Protein AF-Q099U9-F1 (afdb_monomer_lite)

Structure (mmCIF, N/CA/C/O backbone):
data_AF-Q099U9-F1
#
_entry.id   AF-Q099U9-F1
#
loop_
_atom_site.group_PDB
_atom_site.id
_atom_site.type_symbol
_atom_site.label_atom_id
_atom_site.label_alt_id
_atom_site.label_comp_id
_atom_site.label_asym_id
_atom_site.label_entity_id
_atom_site.label_seq_id
_atom_site.pdbx_PDB_ins_code
_atom_site.Cartn_x
_atom_site.Cartn_y
_atom_site.Cartn_z
_atom_site.occupancy
_atom_site.B_iso_or_equiv
_atom_site.auth_seq_id
_atom_site.auth_comp_id
_atom_site.auth_asym_id
_atom_site.auth_atom_id
_atom_site.pdbx_PDB_model_num
ATOM 1 N N . MET A 1 1 ? -15.854 22.518 52.317 1.00 88.38 1 MET A N 1
ATOM 2 C CA . MET A 1 1 ? -17.033 22.345 51.442 1.00 88.38 1 MET A CA 1
ATOM 3 C C . MET A 1 1 ? -16.946 20.971 50.808 1.00 88.38 1 MET A C 1
ATOM 5 O O . MET A 1 1 ? -15.858 20.607 50.380 1.00 88.38 1 MET A O 1
ATOM 9 N N . PHE A 1 2 ? -18.051 20.239 50.762 1.00 91.69 2 PHE A N 1
ATOM 10 C CA . PHE A 1 2 ? -18.197 18.975 50.043 1.00 91.69 2 PHE A CA 1
ATOM 11 C C . PHE A 1 2 ? -19.370 19.087 49.072 1.00 91.69 2 PHE A C 1
ATOM 13 O O . PHE A 1 2 ? -20.376 19.710 49.412 1.00 91.69 2 PHE A O 1
ATOM 20 N N . THR A 1 3 ? -19.258 18.464 47.904 1.00 91.94 3 THR A N 1
ATOM 21 C CA . THR A 1 3 ? -20.364 18.313 46.954 1.00 91.94 3 THR A CA 1
ATOM 22 C C . THR A 1 3 ? -20.721 16.836 46.891 1.00 91.94 3 THR A C 1
ATOM 24 O O . THR A 1 3 ? -19.864 16.015 46.582 1.00 91.94 3 THR A O 1
ATOM 27 N N . ILE A 1 4 ? -21.969 16.501 47.203 1.00 91.06 4 ILE A N 1
ATOM 28 C CA . ILE A 1 4 ? -22.525 15.154 47.067 1.00 91.06 4 ILE A CA 1
ATOM 29 C C . ILE A 1 4 ? -23.260 15.124 45.729 1.00 91.06 4 ILE A C 1
ATOM 31 O O . ILE A 1 4 ? -24.219 15.872 45.546 1.00 91.06 4 ILE A O 1
ATOM 35 N N . GLN A 1 5 ? -22.803 14.296 44.793 1.00 88.25 5 GLN A N 1
ATOM 36 C CA . GLN A 1 5 ? -23.413 14.138 43.474 1.00 88.25 5 GLN A CA 1
ATOM 37 C C . GLN A 1 5 ? -24.155 12.803 43.397 1.00 88.25 5 GLN A C 1
ATOM 39 O O . GLN A 1 5 ? -23.624 11.770 43.796 1.00 88.25 5 GLN A O 1
ATOM 44 N N . ASN A 1 6 ? -25.378 12.831 42.877 1.00 83.38 6 ASN A N 1
ATOM 45 C CA . ASN A 1 6 ? -26.201 11.656 42.638 1.00 83.38 6 ASN A CA 1
ATOM 46 C C . ASN A 1 6 ? -26.196 11.341 41.138 1.00 83.38 6 ASN A C 1
ATOM 48 O O . ASN A 1 6 ? -26.796 12.059 40.343 1.00 83.38 6 ASN A O 1
ATOM 52 N N . THR A 1 7 ? -25.519 10.261 40.759 1.00 79.44 7 THR A N 1
ATOM 53 C CA . THR A 1 7 ? -25.418 9.767 39.375 1.00 79.44 7 THR A CA 1
ATOM 54 C C . THR A 1 7 ? -26.547 8.803 38.992 1.00 79.44 7 THR A C 1
ATOM 56 O O . THR A 1 7 ? -26.555 8.286 37.876 1.00 79.44 7 THR A O 1
ATOM 59 N N . THR A 1 8 ? -27.512 8.555 39.885 1.00 71.81 8 THR A N 1
ATOM 60 C CA . THR A 1 8 ? -28.637 7.640 39.644 1.00 71.81 8 THR A CA 1
ATOM 61 C C . THR A 1 8 ? -29.841 8.352 39.013 1.00 71.81 8 THR A C 1
ATOM 63 O O . THR A 1 8 ? -29.925 9.584 38.959 1.00 71.81 8 THR A O 1
ATOM 66 N N . SER A 1 9 ? -30.792 7.571 38.500 1.00 75.75 9 SER A N 1
ATOM 67 C CA . SER A 1 9 ? -32.051 8.047 37.906 1.00 75.75 9 SER A CA 1
ATOM 68 C C . SER A 1 9 ? -33.142 8.402 38.929 1.00 75.75 9 SER A C 1
ATOM 70 O O . SER A 1 9 ? -34.184 8.926 38.536 1.00 75.75 9 SER A O 1
ATOM 72 N N . SER A 1 10 ? -32.902 8.171 40.223 1.00 77.94 10 SER A N 1
ATOM 73 C CA . SER A 1 10 ? -33.847 8.424 41.319 1.00 77.94 10 SER A CA 1
ATOM 74 C C . SER A 1 10 ? -33.266 9.422 42.320 1.00 77.94 10 SER A C 1
ATOM 76 O O . SER A 1 10 ? -32.053 9.534 42.468 1.00 77.94 10 SER A O 1
ATOM 78 N N . ALA A 1 11 ? -34.115 10.178 43.018 1.00 85.62 11 ALA A N 1
ATOM 79 C CA . ALA A 1 11 ? -33.644 11.063 44.082 1.00 85.62 11 ALA A CA 1
ATOM 80 C C . ALA A 1 11 ? -33.249 10.251 45.328 1.00 85.62 11 ALA A C 1
ATOM 82 O O . ALA A 1 11 ? -33.973 9.339 45.725 1.00 85.62 11 ALA A O 1
ATOM 83 N N . ILE A 1 12 ? -32.132 10.609 45.964 1.00 84.81 12 ILE A N 1
ATOM 84 C CA . ILE A 1 12 ? -31.721 10.031 47.249 1.00 84.81 12 ILE A CA 1
ATOM 85 C C . ILE A 1 12 ? -32.382 10.850 48.355 1.00 84.81 12 ILE A C 1
ATOM 87 O O . ILE A 1 12 ? -32.139 12.054 48.453 1.00 84.81 12 ILE A O 1
ATOM 91 N N . THR A 1 13 ? -33.216 10.207 49.170 1.00 84.94 13 THR A N 1
ATOM 92 C CA . THR A 1 13 ? -33.858 10.804 50.347 1.00 84.94 13 THR A CA 1
ATOM 93 C C . THR A 1 13 ? -33.127 10.357 51.609 1.00 84.94 13 THR A C 1
ATOM 95 O O . THR A 1 13 ? -33.128 9.170 51.924 1.00 84.94 13 THR A O 1
ATOM 98 N N . ASP A 1 14 ? -32.548 11.326 52.314 1.00 83.38 14 ASP A N 1
ATOM 99 C CA . ASP A 1 14 ? -31.608 11.194 53.429 1.00 83.38 14 ASP A CA 1
ATOM 100 C C . ASP A 1 14 ? -30.213 10.658 53.051 1.00 83.38 14 ASP A C 1
ATOM 102 O O . ASP A 1 14 ? -30.019 9.714 52.281 1.00 83.38 14 ASP A O 1
ATOM 106 N N . TRP A 1 15 ? -29.196 11.303 53.625 1.00 91.56 15 TRP A N 1
ATOM 107 C CA . TRP A 1 15 ? -27.790 10.955 53.454 1.00 91.56 15 TRP A CA 1
ATOM 108 C C . TRP A 1 15 ? -27.012 11.175 54.756 1.00 91.56 15 TRP A C 1
ATOM 110 O O . TRP A 1 15 ? -27.391 11.981 55.602 1.00 91.56 15 TRP A O 1
ATOM 120 N N . SER A 1 16 ? -25.899 10.470 54.918 1.00 94.19 16 SER A N 1
ATOM 121 C CA . SER A 1 16 ? -24.960 10.624 56.027 1.00 94.19 16 SER A CA 1
ATOM 122 C C . SER A 1 16 ? -23.546 10.580 55.470 1.00 94.19 16 SER A C 1
ATOM 124 O O . SER A 1 16 ? -23.106 9.541 54.978 1.00 94.19 16 SER A O 1
ATOM 126 N N . LEU A 1 17 ? -22.856 11.722 55.494 1.00 94.56 17 LEU A N 1
ATOM 127 C CA . LEU A 1 17 ? -21.495 11.871 54.978 1.00 94.56 17 LEU A CA 1
ATOM 128 C C . LEU A 1 17 ? -20.510 11.752 56.145 1.00 94.56 17 LEU A C 1
ATOM 130 O O . LEU A 1 17 ? -20.384 12.674 56.952 1.00 94.56 17 LEU A O 1
ATOM 134 N N . LYS A 1 18 ? -19.796 10.629 56.229 1.00 95.12 18 LYS A N 1
ATOM 135 C CA . LYS A 1 18 ? -18.750 10.385 57.227 1.00 95.12 18 LYS A CA 1
ATOM 136 C C . LYS A 1 18 ? -17.378 10.581 56.586 1.00 95.12 18 LYS A C 1
ATOM 138 O O . LYS A 1 18 ? -17.035 9.892 55.635 1.00 95.12 18 LYS A O 1
ATOM 143 N N . VAL A 1 19 ? -16.565 11.492 57.112 1.00 94.19 19 VAL A N 1
ATOM 144 C CA . VAL A 1 19 ? -15.216 11.786 56.596 1.00 94.19 19 VAL A CA 1
ATOM 145 C C . VAL A 1 19 ? -14.178 11.764 57.706 1.00 94.19 19 VAL A C 1
ATOM 147 O O . VAL A 1 19 ? -14.461 12.128 58.845 1.00 94.19 19 VAL A O 1
ATOM 150 N N . LYS A 1 20 ? -12.941 11.397 57.384 1.00 93.50 20 LYS A N 1
ATOM 151 C CA . LYS A 1 20 ? -11.791 11.581 58.271 1.00 93.50 20 LYS A CA 1
ATOM 152 C C . LYS A 1 20 ? -10.730 12.382 57.537 1.00 93.50 20 LYS A C 1
ATOM 154 O O . LYS A 1 20 ? -10.350 12.039 56.422 1.00 93.50 20 LYS A O 1
ATOM 159 N N . PHE A 1 21 ? -10.280 13.474 58.142 1.00 92.00 21 PHE A N 1
ATOM 160 C CA . PHE A 1 21 ? -9.287 14.360 57.543 1.00 92.00 21 PHE A CA 1
ATOM 161 C C . PHE A 1 21 ? -7.867 13.820 57.735 1.00 92.00 21 PHE A C 1
ATOM 163 O O . PHE A 1 21 ? -7.566 13.159 58.728 1.00 92.00 21 PHE A O 1
ATOM 170 N N . ASN A 1 22 ? -6.979 14.148 56.800 1.00 88.69 22 ASN A N 1
ATOM 171 C CA . ASN A 1 22 ? -5.540 14.102 57.031 1.00 88.69 22 ASN A CA 1
ATOM 172 C C . ASN A 1 22 ? -5.125 15.423 57.690 1.00 88.69 22 ASN A C 1
ATOM 174 O O . ASN A 1 22 ? -5.395 16.494 57.144 1.00 88.69 22 ASN A O 1
ATOM 178 N N . GLY A 1 23 ? -4.461 15.350 58.844 1.00 81.81 23 GLY A N 1
ATOM 179 C CA . GLY A 1 23 ? -4.067 16.525 59.628 1.00 81.81 23 GLY A CA 1
ATOM 180 C C . GLY A 1 23 ? -5.041 16.874 60.761 1.00 81.81 23 GLY A C 1
ATOM 181 O O . GLY A 1 23 ? -5.962 16.127 61.081 1.00 81.81 23 GLY A O 1
ATOM 182 N N . SER A 1 24 ? -4.805 18.015 61.406 1.00 84.88 24 SER A N 1
ATOM 183 C CA . SER A 1 24 ? -5.445 18.443 62.660 1.00 84.88 24 SER A CA 1
ATOM 184 C C . SER A 1 24 ? -6.751 19.230 62.460 1.00 84.88 24 SER A C 1
ATOM 186 O O . SER A 1 24 ? -6.995 20.230 63.136 1.00 84.88 24 SER A O 1
ATOM 188 N N . VAL A 1 25 ? -7.593 18.807 61.513 1.00 90.38 25 VAL A N 1
ATOM 189 C CA . VAL A 1 25 ? -8.828 19.527 61.158 1.00 90.38 25 VAL A CA 1
ATOM 190 C C . VAL A 1 25 ? -9.909 19.357 62.230 1.00 90.38 25 VAL A C 1
ATOM 192 O O . VAL A 1 25 ? -10.373 18.249 62.504 1.00 90.38 25 VAL A O 1
ATOM 195 N N . THR A 1 26 ? -10.363 20.483 62.778 1.00 90.94 26 THR A N 1
ATOM 196 C CA . THR A 1 26 ? -11.541 20.579 63.651 1.00 90.94 26 THR A CA 1
ATOM 197 C C . THR A 1 26 ? -12.666 21.293 62.911 1.00 90.94 26 THR A C 1
ATOM 199 O O . THR A 1 26 ? -12.453 22.414 62.448 1.00 90.94 26 THR A O 1
ATOM 202 N N . VAL A 1 27 ? -13.855 20.692 62.824 1.00 91.94 27 VAL A N 1
ATOM 203 C CA . VAL A 1 27 ? -15.060 21.359 62.299 1.00 91.94 27 VAL A CA 1
ATOM 204 C C . VAL A 1 27 ? -15.665 22.248 63.391 1.00 91.94 27 VAL A C 1
ATOM 206 O O . VAL A 1 27 ? -15.628 21.901 64.572 1.00 91.94 27 VAL A O 1
ATOM 209 N N . ARG A 1 28 ? -16.184 23.418 63.012 1.00 89.56 28 ARG A N 1
ATOM 210 C CA . ARG A 1 28 ? -16.770 24.415 63.919 1.00 89.56 28 ARG A CA 1
ATOM 211 C C . ARG A 1 28 ? -18.158 24.839 63.447 1.00 89.56 28 ARG A C 1
ATOM 213 O O . ARG A 1 28 ? -18.427 24.885 62.250 1.00 89.56 28 ARG A O 1
ATOM 220 N N . GLY A 1 29 ? -19.007 25.192 64.414 1.00 88.12 29 GLY A N 1
ATOM 221 C CA . GLY A 1 29 ? -20.384 25.616 64.168 1.00 88.12 29 GLY A CA 1
ATOM 222 C C . GLY A 1 29 ? -21.267 24.506 63.590 1.00 88.12 29 GLY A C 1
ATOM 223 O O . GLY A 1 29 ? -20.888 23.334 63.553 1.00 88.12 29 GLY A O 1
ATOM 224 N N . SER A 1 30 ? -22.457 24.893 63.136 1.00 91.19 30 SER A N 1
ATOM 225 C CA . SER A 1 30 ? -23.332 24.014 62.358 1.00 91.19 30 SER A CA 1
ATOM 226 C C . SER A 1 30 ? -22.986 24.119 60.868 1.00 91.19 30 SER A C 1
ATOM 228 O O . SER A 1 30 ? -22.769 25.232 60.382 1.00 91.19 30 SER A O 1
ATOM 230 N N . PRO A 1 31 ? -22.972 23.006 60.113 1.00 94.62 31 PRO A N 1
ATOM 231 C CA . PRO A 1 31 ? -22.911 23.057 58.656 1.00 94.62 31 PRO A CA 1
ATOM 232 C C . PRO A 1 31 ? -24.109 23.805 58.052 1.00 94.62 31 PRO A C 1
ATOM 234 O O . PRO A 1 31 ? -25.185 23.855 58.646 1.00 94.62 31 PRO A O 1
ATOM 237 N N . TRP A 1 32 ? -23.933 24.326 56.840 1.00 93.81 32 TRP A N 1
ATOM 238 C CA . TRP A 1 32 ? -24.974 24.975 56.041 1.00 93.81 32 TRP A CA 1
ATOM 239 C C . TRP A 1 32 ? -24.952 24.495 54.582 1.00 93.81 32 TRP A C 1
ATOM 241 O O . TRP A 1 32 ? -24.181 23.608 54.199 1.00 93.81 32 TRP A O 1
ATOM 251 N N . GLY A 1 33 ? -25.836 25.064 53.759 1.00 93.00 33 GLY A N 1
ATOM 252 C CA . GLY A 1 33 ? -26.173 24.517 52.447 1.00 93.00 33 GLY A CA 1
ATOM 253 C C . GLY A 1 33 ? -27.162 23.372 52.633 1.00 93.00 33 GLY A C 1
ATOM 254 O O . GLY A 1 33 ? -28.255 23.591 53.146 1.00 93.00 33 GLY A O 1
ATOM 255 N N . ALA A 1 34 ? -26.772 22.157 52.262 1.00 94.12 34 ALA A N 1
ATOM 256 C CA . ALA A 1 34 ? -27.557 20.948 52.500 1.00 94.12 34 ALA A CA 1
ATOM 257 C C . ALA A 1 34 ? -27.320 20.318 53.883 1.00 94.12 34 ALA A C 1
ATOM 259 O O . ALA A 1 34 ? -28.180 19.593 54.379 1.00 94.12 34 ALA A O 1
ATOM 260 N N . GLY A 1 35 ? -26.183 20.606 54.526 1.00 93.50 35 GLY A N 1
ATOM 261 C CA . GLY A 1 35 ? -25.907 20.149 55.889 1.00 93.50 35 GLY A CA 1
ATOM 262 C C . GLY A 1 35 ? -26.794 20.838 56.930 1.00 93.50 35 GLY A C 1
ATOM 263 O O . GLY A 1 35 ? -27.254 21.961 56.715 1.00 93.50 35 GLY A O 1
ATOM 264 N N . GLY A 1 36 ? -27.032 20.150 58.047 1.00 93.50 36 GLY A N 1
ATOM 265 C CA . GLY A 1 36 ? -27.798 20.657 59.191 1.00 93.50 36 GLY A CA 1
ATOM 266 C C . GLY A 1 36 ? -27.185 20.336 60.555 1.00 93.50 36 GLY A C 1
ATOM 267 O O . GLY A 1 36 ? -27.359 21.107 61.495 1.00 93.50 36 GLY A O 1
ATOM 268 N N . SER A 1 37 ? -26.424 19.245 60.678 1.00 94.56 37 SER A N 1
ATOM 269 C CA . SER A 1 37 ? -25.648 18.953 61.890 1.00 94.56 37 SER A CA 1
ATOM 270 C C . SER A 1 37 ? -24.344 18.225 61.572 1.00 94.56 37 SER A C 1
ATOM 272 O O . SER A 1 37 ? -24.176 17.662 60.486 1.00 94.56 37 SER A O 1
ATOM 274 N N . VAL A 1 38 ? -23.404 18.268 62.518 1.00 96.31 38 VAL A N 1
ATOM 275 C CA . VAL A 1 38 ? -22.148 17.520 62.456 1.00 96.31 38 VAL A CA 1
ATOM 276 C C . VAL A 1 38 ? -21.781 16.991 63.842 1.00 96.31 38 VAL A C 1
ATOM 278 O O . VAL A 1 38 ? -21.985 17.675 64.845 1.00 96.31 38 VAL A O 1
ATOM 281 N N . SER A 1 39 ? -21.229 15.782 63.905 1.00 95.62 39 SER A N 1
ATOM 282 C CA . SER A 1 39 ? -20.693 15.175 65.128 1.00 95.62 39 SER A CA 1
ATOM 283 C C . SER A 1 39 ? -19.309 14.574 64.878 1.00 95.62 39 SER A C 1
ATOM 285 O O . SER A 1 39 ? -18.985 14.207 63.747 1.00 95.62 39 SER A O 1
ATOM 287 N N . GLN A 1 40 ? -18.481 14.480 65.924 1.00 95.00 40 GLN A N 1
ATOM 288 C CA . GLN A 1 40 ? -17.179 13.814 65.856 1.00 95.00 40 GLN A CA 1
ATOM 289 C C . GLN A 1 40 ? -17.235 12.454 66.559 1.00 95.00 40 GLN A C 1
ATOM 291 O O . GLN A 1 40 ? -17.698 12.355 67.696 1.00 95.00 40 GLN A O 1
ATOM 296 N N . GLY A 1 41 ? -16.760 11.408 65.887 1.00 90.81 41 GLY A N 1
ATOM 297 C CA . GLY A 1 41 ? -16.578 10.078 66.461 1.00 90.81 41 GLY A CA 1
ATOM 298 C C . GLY A 1 41 ? -15.303 9.975 67.300 1.00 90.81 41 GLY A C 1
ATOM 299 O O . GLY A 1 41 ? -14.346 10.729 67.116 1.00 90.81 41 GLY A O 1
ATOM 300 N N . THR A 1 42 ? -15.250 8.982 68.189 1.00 90.38 42 THR A N 1
ATOM 301 C CA . THR A 1 42 ? -14.048 8.650 68.983 1.00 90.38 42 THR A CA 1
ATOM 302 C C . THR A 1 42 ? -12.865 8.188 68.122 1.00 90.38 42 THR A C 1
ATOM 304 O O . THR A 1 42 ? -11.718 8.281 68.547 1.00 90.38 42 THR A O 1
ATOM 307 N N . ASP A 1 43 ? -13.132 7.746 66.890 1.00 89.19 43 ASP A N 1
ATOM 308 C CA . ASP A 1 43 ? -12.148 7.437 65.847 1.00 89.19 43 ASP A CA 1
ATOM 309 C C . ASP A 1 43 ? -11.562 8.695 65.160 1.00 89.19 43 ASP A C 1
ATOM 311 O O . ASP A 1 43 ? -10.715 8.570 64.269 1.00 89.19 43 ASP A O 1
ATOM 315 N N . GLY A 1 44 ? -12.001 9.898 65.547 1.00 89.94 44 GLY A N 1
ATOM 316 C CA . GLY A 1 44 ? -11.599 11.188 64.978 1.00 89.94 44 GLY A CA 1
ATOM 317 C C . GLY A 1 44 ? -12.292 11.558 63.662 1.00 89.94 44 GLY A C 1
ATOM 318 O O . GLY A 1 44 ? -11.965 12.594 63.082 1.00 89.94 44 GLY A O 1
ATOM 319 N N . SER A 1 45 ? -13.225 10.737 63.174 1.00 93.62 45 SER A N 1
ATOM 320 C CA . SER A 1 45 ? -14.037 11.051 61.992 1.00 93.62 45 SER A CA 1
ATOM 321 C C . SER A 1 45 ? -15.143 12.064 62.304 1.00 93.62 45 SER A C 1
ATOM 323 O O . SER A 1 45 ? -15.589 12.187 63.441 1.00 93.62 45 SER A O 1
ATOM 325 N N . TRP A 1 46 ? -15.612 12.768 61.280 1.00 95.81 46 TRP A N 1
ATOM 326 C CA . TRP A 1 46 ? -16.716 13.718 61.330 1.00 95.81 46 TRP A CA 1
ATOM 327 C C . TRP A 1 46 ? -17.893 13.180 60.518 1.00 95.81 46 TRP A C 1
ATOM 329 O O . TRP A 1 46 ? -17.720 12.821 59.354 1.00 95.81 46 TRP A O 1
ATOM 339 N N . THR A 1 47 ? -19.080 13.130 61.118 1.00 96.50 47 THR A N 1
ATOM 340 C CA . THR A 1 47 ? -20.323 12.709 60.457 1.00 96.50 47 THR A CA 1
ATOM 341 C C . THR A 1 47 ? -21.210 13.925 60.247 1.00 96.50 47 THR A C 1
ATOM 343 O O . THR A 1 47 ? -21.613 14.561 61.216 1.00 96.50 47 THR A O 1
ATOM 346 N N . PHE A 1 48 ? -21.499 14.247 58.990 1.00 96.25 48 PHE A N 1
ATOM 347 C CA . PHE A 1 48 ? -22.393 15.318 58.568 1.00 96.25 48 PHE A CA 1
ATOM 348 C C . PHE A 1 48 ? -23.759 14.729 58.214 1.00 96.25 48 PHE A C 1
ATOM 350 O O . PHE A 1 48 ? -23.837 13.761 57.455 1.00 96.25 48 PHE A O 1
ATOM 357 N N . LEU A 1 49 ? -24.823 15.346 58.725 1.00 95.38 49 LEU A N 1
ATOM 358 C CA . LEU A 1 49 ? -26.211 14.994 58.422 1.00 95.38 49 LEU A CA 1
ATOM 359 C C . LEU A 1 49 ? -26.932 16.185 57.768 1.00 95.38 49 LEU A C 1
ATOM 361 O O . LEU A 1 49 ? -26.569 17.340 58.043 1.00 95.38 49 LEU A O 1
ATOM 365 N N . PRO A 1 50 ? -27.951 15.939 56.927 1.00 96.06 50 PRO A N 1
ATOM 366 C CA . PRO A 1 50 ? -28.700 16.984 56.250 1.00 96.06 50 PRO A CA 1
ATOM 367 C C . PRO A 1 50 ? -29.497 17.874 57.202 1.00 96.06 50 PRO A C 1
ATOM 369 O O . PRO A 1 50 ? -29.750 17.537 58.359 1.00 96.06 50 PRO A O 1
ATOM 372 N N . ASN A 1 51 ? -29.932 19.023 56.688 1.00 92.62 51 ASN A N 1
ATOM 373 C CA . ASN A 1 51 ? -30.984 19.809 57.323 1.00 92.62 51 ASN A CA 1
ATOM 374 C C . ASN A 1 51 ? -32.389 19.323 56.932 1.00 92.62 51 ASN A C 1
ATOM 376 O O . ASN A 1 51 ? -32.601 18.709 55.889 1.00 92.62 51 ASN A O 1
ATOM 380 N N . SER A 1 52 ? -33.365 19.678 57.766 1.00 88.19 52 SER A N 1
ATOM 381 C CA . SER A 1 52 ? -34.789 19.375 57.588 1.00 88.19 52 SER A CA 1
ATOM 382 C C . SER A 1 52 ? -35.518 20.289 56.588 1.00 88.19 52 SER A C 1
ATOM 384 O O . SER A 1 52 ? -36.740 20.233 56.501 1.00 88.19 52 SER A O 1
ATOM 386 N N . TRP A 1 53 ? -34.807 21.164 55.870 1.00 86.75 53 TRP A N 1
ATOM 387 C CA . TRP A 1 53 ? -35.379 22.199 54.993 1.00 86.75 53 TRP A CA 1
ATOM 388 C C . TRP A 1 53 ? -35.122 21.886 53.508 1.00 86.75 53 TRP A C 1
ATOM 390 O O . TRP A 1 53 ? -34.898 22.782 52.698 1.00 86.75 53 TRP A O 1
ATOM 400 N N . GLY A 1 54 ? -35.131 20.595 53.157 1.00 83.69 54 GLY A N 1
ATOM 401 C CA . GLY A 1 54 ? -34.910 20.086 51.799 1.00 83.69 54 GLY A CA 1
ATOM 402 C C . GLY A 1 54 ? -33.461 19.707 51.474 1.00 83.69 54 GLY A C 1
ATOM 403 O O . GLY A 1 54 ? -33.225 19.076 50.448 1.00 83.69 54 GLY A O 1
ATOM 404 N N . GLY A 1 55 ? -32.492 20.005 52.350 1.00 87.69 55 GLY A N 1
ATOM 405 C CA . GLY A 1 55 ? -31.097 19.571 52.185 1.00 87.69 55 GLY A CA 1
ATOM 406 C C . GLY A 1 55 ? -30.897 18.050 52.229 1.00 87.69 55 GLY A C 1
ATOM 407 O O . GLY A 1 55 ? -29.843 17.551 51.835 1.00 87.69 55 GLY A O 1
ATOM 408 N N . ASN A 1 56 ? -31.904 17.305 52.684 1.00 91.56 56 ASN A N 1
ATOM 409 C CA . ASN A 1 56 ? -31.890 15.851 52.754 1.00 91.56 56 ASN A CA 1
ATOM 410 C C . ASN A 1 56 ? -32.184 15.138 51.426 1.00 91.56 56 ASN A C 1
ATOM 412 O O . ASN A 1 56 ? -31.967 13.932 51.343 1.00 91.56 56 ASN A O 1
ATOM 416 N N . VAL A 1 57 ? -32.633 15.851 50.389 1.00 93.12 57 VAL A N 1
ATOM 417 C CA . VAL A 1 57 ? -32.883 15.268 49.063 1.00 93.12 57 VAL A CA 1
ATOM 418 C C . VAL A 1 57 ? -31.741 15.611 48.110 1.00 93.12 57 VAL A C 1
ATOM 420 O O . VAL A 1 57 ? -31.497 16.784 47.836 1.00 93.12 57 VAL A O 1
ATOM 423 N N . VAL A 1 58 ? -31.081 14.595 47.546 1.00 92.19 58 VAL A N 1
ATOM 424 C CA . VAL A 1 58 ? -30.148 14.765 46.416 1.00 92.19 58 VAL A CA 1
ATOM 425 C C . VAL A 1 58 ? -30.886 14.397 45.123 1.00 92.19 58 VAL A C 1
ATOM 427 O O . VAL A 1 58 ? -31.186 13.214 44.927 1.00 92.19 58 VAL A O 1
ATOM 430 N N . PRO A 1 59 ? -31.217 15.359 44.236 1.00 91.25 59 PRO A N 1
ATOM 431 C CA . PRO A 1 59 ? -32.000 15.081 43.030 1.00 91.25 59 PRO A CA 1
ATOM 432 C C . PRO A 1 59 ? -31.341 14.038 42.120 1.00 91.25 59 PRO A C 1
ATOM 434 O O . PRO A 1 59 ? -30.116 13.940 42.086 1.00 91.25 59 PRO A O 1
ATOM 437 N N . ALA A 1 60 ? -32.144 13.286 41.362 1.00 85.00 60 ALA A N 1
ATOM 438 C CA . ALA A 1 60 ? -31.649 12.403 40.302 1.00 85.00 60 ALA A CA 1
ATOM 439 C C . ALA A 1 60 ? -30.778 13.189 39.306 1.00 85.00 60 ALA A C 1
ATOM 441 O O . ALA A 1 60 ? -31.168 14.284 38.896 1.00 85.00 60 ALA A O 1
ATOM 442 N N . GLN A 1 61 ? -29.610 12.652 38.935 1.00 84.12 61 GLN A N 1
ATOM 443 C CA . GLN A 1 61 ? -28.590 13.342 38.117 1.00 84.12 61 GLN A CA 1
ATOM 444 C C . GLN A 1 61 ? -28.150 14.726 38.656 1.00 84.12 61 GLN A C 1
ATOM 446 O O . GLN A 1 61 ? -27.588 15.539 37.921 1.00 84.12 61 GLN A O 1
ATOM 451 N N . GLY A 1 62 ? -28.422 15.020 39.931 1.00 89.94 62 GLY A N 1
ATOM 452 C CA . GLY A 1 62 ? -28.177 16.311 40.570 1.00 89.94 62 GLY A CA 1
ATOM 453 C C . GLY A 1 62 ? -27.078 16.266 41.628 1.00 89.94 62 GLY A C 1
ATOM 454 O O . GLY A 1 62 ? -26.375 15.270 41.805 1.00 89.94 62 GLY A O 1
ATOM 455 N N . SER A 1 63 ? -26.925 17.363 42.366 1.00 93.19 63 SER A N 1
ATOM 456 C CA . SER A 1 63 ? -25.974 17.450 43.471 1.00 93.19 63 SER A CA 1
ATOM 457 C C . SER A 1 63 ? -26.448 18.390 44.575 1.00 93.19 63 SER A C 1
ATOM 459 O O . SER A 1 63 ? -27.279 19.272 44.354 1.00 93.19 63 SER A O 1
ATOM 461 N N . VAL A 1 64 ? -25.901 18.197 45.775 1.00 93.88 64 VAL A N 1
ATOM 462 C CA . VAL A 1 64 ? -26.075 19.090 46.924 1.00 93.88 64 VAL A CA 1
ATOM 463 C C . VAL A 1 64 ? -24.724 19.444 47.539 1.00 93.88 64 VAL A C 1
ATOM 465 O O . VAL A 1 64 ? -23.775 18.662 47.478 1.00 93.88 64 VAL A O 1
ATOM 468 N N . THR A 1 65 ? -24.637 20.615 48.168 1.00 94.81 65 THR A N 1
ATOM 469 C CA . THR A 1 65 ? -23.381 21.135 48.727 1.00 94.81 65 THR A CA 1
ATOM 470 C C . THR A 1 65 ? -23.471 21.277 50.242 1.00 94.81 65 THR A C 1
ATOM 472 O O . THR A 1 65 ? -24.373 21.935 50.759 1.00 94.81 65 THR A O 1
ATOM 475 N N . VAL A 1 66 ? -22.506 20.699 50.955 1.00 94.62 66 VAL A N 1
ATOM 476 C CA . VAL A 1 66 ? -22.334 20.816 52.407 1.00 94.62 66 VAL A CA 1
ATOM 477 C C . VAL A 1 66 ? -21.169 21.757 52.694 1.00 94.62 66 VAL A C 1
ATOM 479 O O . VAL A 1 66 ? -20.015 21.476 52.352 1.00 94.62 66 VAL A O 1
ATOM 482 N N . THR A 1 67 ? -21.450 22.870 53.359 1.00 94.44 67 THR A N 1
ATOM 483 C CA . THR A 1 67 ? -20.440 23.861 53.750 1.00 94.44 67 THR A CA 1
ATOM 484 C C . THR A 1 67 ? -20.353 23.925 55.271 1.00 94.44 67 THR A C 1
ATOM 486 O O . THR A 1 67 ? -21.334 23.681 55.963 1.00 94.44 67 THR A O 1
ATOM 489 N N . PHE A 1 68 ? -19.159 24.168 55.801 1.00 93.38 68 PHE A N 1
ATOM 490 C CA . PHE A 1 68 ? -18.869 24.170 57.232 1.00 93.38 68 PHE A CA 1
ATOM 491 C C . PHE A 1 68 ? -17.647 25.052 57.498 1.00 93.38 68 PHE A C 1
ATOM 493 O O . PHE A 1 68 ? -16.794 25.200 56.616 1.00 93.38 68 PHE A O 1
ATOM 500 N N . GLU A 1 69 ? -17.541 25.598 58.708 1.00 93.19 69 GLU A N 1
ATOM 501 C CA . GLU A 1 69 ? -16.317 26.245 59.175 1.00 93.19 69 GLU A CA 1
ATOM 502 C C . GLU A 1 69 ? -15.359 25.205 59.758 1.00 93.19 69 GLU A C 1
ATOM 504 O O . GLU A 1 69 ? -15.771 24.179 60.303 1.00 93.19 69 GLU A O 1
ATOM 509 N N . GLY A 1 70 ? -14.059 25.469 59.671 1.00 91.06 70 GLY A N 1
ATOM 510 C CA . GLY A 1 70 ? -13.046 24.591 60.237 1.00 91.06 70 GLY A CA 1
ATOM 511 C C . GLY A 1 70 ? -11.773 25.332 60.616 1.00 91.06 70 GLY A C 1
ATOM 512 O O . GLY A 1 70 ? -11.530 26.452 60.175 1.00 91.06 70 GLY A O 1
ATOM 513 N N . ALA A 1 71 ? -10.960 24.693 61.451 1.00 91.50 71 ALA A N 1
ATOM 514 C CA . ALA A 1 71 ? -9.650 25.178 61.870 1.00 91.50 71 ALA A CA 1
ATOM 515 C C . ALA A 1 71 ? -8.618 24.039 61.852 1.00 91.50 71 ALA A C 1
ATOM 517 O O . ALA A 1 71 ? -8.985 22.871 61.978 1.00 91.50 71 ALA A O 1
ATOM 518 N N . GLY A 1 72 ? -7.335 24.389 61.739 1.00 90.19 72 GLY A N 1
ATOM 519 C CA . GLY A 1 72 ? -6.224 23.436 61.630 1.00 90.19 72 GLY A CA 1
ATOM 520 C C . GLY A 1 72 ? -5.743 23.234 60.190 1.00 90.19 72 GLY A C 1
ATOM 521 O O . GLY A 1 72 ? -6.147 23.959 59.281 1.00 90.19 72 GLY A O 1
ATOM 522 N N . THR A 1 73 ? -4.856 22.259 59.986 1.00 88.44 73 THR A N 1
ATOM 523 C CA . THR A 1 73 ? -4.225 22.000 58.680 1.00 88.44 73 THR A CA 1
ATOM 524 C C . THR A 1 73 ? -4.982 20.920 57.911 1.00 88.44 73 THR A C 1
ATOM 526 O O . THR A 1 73 ? -5.068 19.786 58.378 1.00 88.44 73 THR A O 1
ATOM 529 N N . TYR A 1 74 ? -5.485 21.254 56.719 1.00 87.06 74 TYR A N 1
ATOM 530 C CA . TYR A 1 74 ? -6.150 20.314 55.811 1.00 87.06 74 TYR A CA 1
ATOM 531 C C . TYR A 1 74 ? -5.145 19.650 54.857 1.00 87.06 74 TYR A C 1
ATOM 533 O O . TYR A 1 74 ? -4.561 20.320 54.009 1.00 87.06 74 TYR A O 1
ATOM 541 N N . GLY A 1 75 ? -4.971 18.331 54.978 1.00 85.25 75 GLY A N 1
ATOM 542 C CA . GLY A 1 75 ? -4.136 17.500 54.098 1.00 85.25 75 GLY A CA 1
ATOM 543 C C . GLY A 1 75 ? -4.930 16.548 53.192 1.00 85.25 75 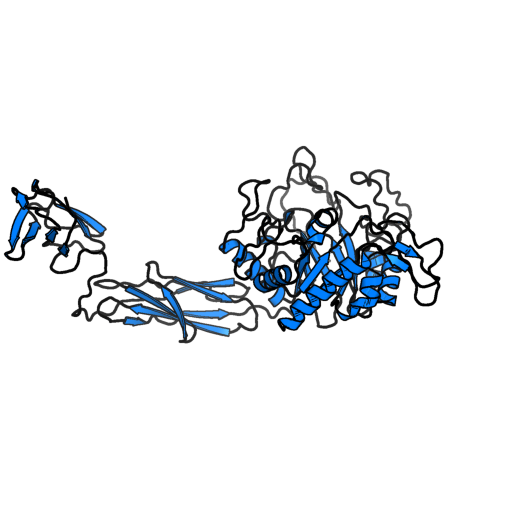GLY A C 1
ATOM 544 O O . GLY A 1 75 ? -4.415 15.496 52.813 1.00 85.25 75 GLY A O 1
ATOM 545 N N . GLY A 1 76 ? -6.204 16.843 52.915 1.00 89.12 76 GLY A N 1
ATOM 546 C CA . GLY A 1 76 ? -7.129 15.916 52.249 1.00 89.12 76 GLY A CA 1
ATOM 547 C C . GLY A 1 76 ? -7.894 15.016 53.226 1.00 89.12 76 GLY A C 1
ATOM 548 O O . GLY A 1 76 ? -8.029 15.339 54.410 1.00 89.12 76 GLY A O 1
ATOM 549 N N . LEU A 1 77 ? -8.400 13.885 52.727 1.00 89.38 77 LEU A N 1
ATOM 550 C CA . LEU A 1 77 ? -9.135 12.879 53.501 1.00 89.38 77 LEU A CA 1
ATOM 551 C C . LEU A 1 77 ? -8.324 11.576 53.619 1.00 89.38 77 LEU A C 1
ATOM 553 O O . LEU A 1 77 ? -7.655 11.177 52.668 1.00 89.38 77 LEU A O 1
ATOM 557 N N . SER A 1 78 ? -8.398 10.914 54.777 1.00 88.38 78 SER A N 1
ATOM 558 C CA . SER A 1 78 ? -7.932 9.529 54.990 1.00 88.38 78 SER A CA 1
ATOM 559 C C . SER A 1 78 ? -9.044 8.509 54.766 1.00 88.38 78 SER A C 1
ATOM 561 O O . SER A 1 78 ? -8.766 7.370 54.408 1.00 88.38 78 SER A O 1
ATOM 563 N N . SER A 1 79 ? -10.302 8.900 54.980 1.00 89.50 79 SER A N 1
ATOM 564 C CA . SER A 1 79 ? -11.468 8.101 54.609 1.00 89.50 79 SER A CA 1
ATOM 565 C C . SER A 1 79 ? -12.680 8.987 54.343 1.00 89.50 79 SER A C 1
ATOM 567 O O . SER A 1 79 ? -12.767 10.123 54.824 1.00 89.50 79 SER A O 1
ATOM 569 N N . CYS A 1 80 ? -13.616 8.462 53.561 1.00 90.56 80 CYS A N 1
ATOM 570 C CA . CYS A 1 80 ? -14.859 9.122 53.206 1.00 90.56 80 CYS A CA 1
ATOM 571 C C . CYS A 1 80 ? -15.911 8.069 52.866 1.00 90.56 80 CYS A C 1
ATOM 573 O O . CYS A 1 80 ? -15.630 7.167 52.077 1.00 90.56 80 CYS A O 1
ATOM 575 N N . SER A 1 81 ? -17.110 8.192 53.426 1.00 89.25 81 SER A N 1
ATOM 576 C CA . SER A 1 81 ? -18.258 7.396 53.021 1.00 89.25 81 SER A CA 1
ATOM 577 C C . SER A 1 81 ? -19.570 8.174 53.061 1.00 89.25 81 SER A C 1
ATOM 579 O O . SER A 1 81 ? -19.738 9.107 53.848 1.00 89.25 81 SER A O 1
ATOM 581 N N . ILE A 1 82 ? -20.507 7.780 52.200 1.00 88.62 82 ILE A N 1
ATOM 582 C CA . ILE A 1 82 ? -21.874 8.303 52.127 1.00 88.62 82 ILE A CA 1
ATOM 583 C C . ILE A 1 82 ? -22.821 7.123 52.332 1.00 88.62 82 ILE A C 1
ATOM 585 O O . ILE A 1 82 ? -22.748 6.137 51.606 1.00 88.62 82 ILE A O 1
ATOM 589 N N . ASN A 1 83 ? -23.671 7.189 53.360 1.00 86.81 83 ASN A N 1
ATOM 590 C CA . ASN A 1 83 ? -24.555 6.084 53.771 1.00 86.81 83 ASN A CA 1
ATOM 591 C C . ASN A 1 83 ? -23.818 4.743 53.997 1.00 86.81 83 ASN A C 1
ATOM 593 O O . ASN A 1 83 ? -24.406 3.677 53.869 1.00 86.81 83 ASN A O 1
ATOM 597 N N . GLY A 1 84 ? -22.528 4.799 54.355 1.00 80.81 84 GLY A N 1
ATOM 598 C CA . GLY A 1 84 ? -21.662 3.632 54.569 1.00 80.81 84 GLY A CA 1
ATOM 599 C C . GLY A 1 84 ? -20.754 3.275 53.386 1.00 80.81 84 GLY A C 1
ATOM 600 O O . GLY A 1 84 ? -19.689 2.704 53.612 1.00 80.81 84 GLY A O 1
ATOM 601 N N . TYR A 1 85 ? -21.095 3.687 52.164 1.00 78.44 85 TYR A N 1
ATOM 602 C CA . TYR A 1 85 ? -20.355 3.373 50.934 1.00 78.44 85 TYR A CA 1
ATOM 603 C C . TYR A 1 85 ? -19.197 4.336 50.668 1.00 78.44 85 TYR A C 1
ATOM 605 O O . TYR A 1 85 ? -19.322 5.519 50.974 1.00 78.44 85 TYR A O 1
ATOM 613 N N . SER A 1 86 ? -18.089 3.865 50.081 1.00 81.50 86 SER A N 1
ATOM 614 C CA . SER A 1 86 ? -16.935 4.721 49.753 1.00 81.50 86 SER A CA 1
ATOM 615 C C . SER A 1 86 ? -17.320 5.891 48.839 1.00 81.50 86 SER A C 1
ATOM 617 O O . SER A 1 86 ? -18.181 5.750 47.975 1.00 81.50 86 SER A O 1
ATOM 619 N N . CYS A 1 87 ? -16.674 7.049 49.015 1.00 79.62 87 CYS A N 1
ATOM 620 C CA . CYS A 1 87 ? -16.892 8.233 48.169 1.00 79.62 87 CYS A CA 1
ATOM 621 C C . CYS A 1 87 ? -15.784 8.463 47.116 1.00 79.62 87 CYS A C 1
ATOM 623 O O . CYS A 1 87 ? -15.697 9.536 46.522 1.00 79.62 87 CYS A O 1
ATOM 625 N N . ASP A 1 88 ? -14.929 7.463 46.877 1.00 72.38 88 ASP A N 1
ATOM 626 C CA . ASP A 1 88 ? -13.785 7.526 45.946 1.00 72.38 88 ASP A CA 1
ATOM 627 C C . ASP A 1 88 ? -14.150 7.484 44.447 1.00 72.38 88 ASP A C 1
ATOM 629 O O . ASP A 1 88 ? -13.270 7.628 43.598 1.00 72.38 88 ASP A O 1
ATOM 633 N N . GLY A 1 89 ? -15.433 7.324 44.113 1.00 61.75 89 GLY A N 1
ATOM 634 C CA . GLY A 1 89 ? -15.923 7.252 42.735 1.00 61.75 89 GLY A CA 1
ATOM 635 C C . GLY A 1 89 ? -15.898 5.847 42.127 1.00 61.75 89 GLY A C 1
ATOM 636 O O . GLY A 1 89 ? -16.303 5.691 40.975 1.00 61.75 89 GLY A O 1
ATOM 637 N N . THR A 1 90 ? -15.478 4.820 42.873 1.00 58.00 90 THR A N 1
ATOM 638 C CA . THR A 1 90 ? -15.769 3.430 42.499 1.00 58.00 90 THR A CA 1
ATOM 639 C C . THR A 1 90 ? -17.256 3.127 42.735 1.00 58.00 90 THR A C 1
ATOM 641 O O . THR A 1 90 ? -17.828 3.618 43.714 1.00 58.00 90 THR A O 1
ATOM 644 N N . PRO A 1 91 ? -17.928 2.353 41.858 1.00 56.88 91 PRO A N 1
ATOM 645 C CA . PRO A 1 91 ? -19.272 1.862 42.144 1.00 56.88 91 PRO A CA 1
ATOM 646 C C . PRO A 1 91 ? -19.252 1.083 43.463 1.00 56.88 91 PRO A C 1
ATOM 648 O O . PRO A 1 91 ? -18.341 0.268 43.651 1.00 56.88 91 PRO A O 1
ATOM 651 N N . PRO A 1 92 ? -20.206 1.310 44.382 1.00 56.84 92 PRO A N 1
ATOM 652 C CA . PRO A 1 92 ? -20.185 0.628 45.661 1.00 56.84 92 PRO A CA 1
ATOM 653 C C . PRO A 1 92 ? -20.276 -0.881 45.444 1.00 56.84 92 PRO A C 1
ATOM 655 O O . PRO A 1 92 ? -21.243 -1.387 44.880 1.00 56.84 92 PRO A O 1
ATOM 658 N N . THR A 1 93 ? -19.266 -1.608 45.918 1.00 52.81 93 THR A N 1
ATOM 659 C CA . THR A 1 93 ? -19.360 -3.056 46.079 1.00 52.81 93 THR A CA 1
ATOM 660 C C . THR A 1 93 ? -20.332 -3.319 47.222 1.00 52.81 93 THR A C 1
ATOM 662 O O . THR A 1 93 ? -19.925 -3.324 48.385 1.00 52.81 93 THR A O 1
ATOM 665 N N . ASP A 1 94 ? -21.612 -3.487 46.904 1.00 59.78 94 ASP A N 1
ATOM 666 C CA . ASP A 1 94 ? -22.569 -4.087 47.823 1.00 59.78 94 ASP A CA 1
ATOM 667 C C . ASP A 1 94 ? -22.442 -5.620 47.706 1.00 59.78 94 ASP A C 1
ATOM 669 O O . ASP A 1 94 ? -22.898 -6.200 46.716 1.00 59.78 94 ASP A O 1
ATOM 673 N N . PRO A 1 95 ? -21.787 -6.306 48.665 1.00 59.25 95 PRO A N 1
ATOM 674 C CA . PRO A 1 95 ? -21.667 -7.760 48.632 1.00 59.25 95 PRO A CA 1
ATOM 675 C C . PRO A 1 95 ? -23.015 -8.462 48.840 1.00 59.25 95 PRO A C 1
ATOM 677 O O . PRO A 1 95 ? -23.101 -9.666 48.581 1.00 59.25 95 PRO A O 1
ATOM 680 N N . ASP A 1 96 ? -24.058 -7.746 49.271 1.00 69.38 96 ASP A N 1
ATOM 681 C CA . ASP A 1 96 ? -25.422 -8.249 49.407 1.00 69.38 96 ASP A CA 1
ATOM 682 C C . ASP A 1 96 ? -26.280 -7.999 48.158 1.00 69.38 96 ASP A C 1
ATOM 684 O O . ASP A 1 96 ? -27.361 -8.582 48.073 1.00 69.38 96 ASP A O 1
ATOM 688 N N . ASP A 1 97 ? -25.794 -7.298 47.122 1.00 77.25 97 ASP A N 1
ATOM 689 C CA . ASP A 1 97 ? -26.546 -7.193 45.865 1.00 77.25 97 ASP A CA 1
ATOM 690 C C . ASP A 1 97 ? -26.631 -8.560 45.167 1.00 77.25 97 ASP A C 1
ATOM 692 O O . ASP A 1 97 ? -25.629 -9.252 44.949 1.00 77.25 97 ASP A O 1
ATOM 696 N N . LYS A 1 98 ? -27.857 -8.987 44.871 1.00 83.75 98 LYS A N 1
ATOM 697 C CA . LYS A 1 98 ? -28.195 -10.251 44.191 1.00 83.75 98 LYS A CA 1
ATOM 698 C C . LYS A 1 98 ? -28.985 -10.011 42.907 1.00 83.75 98 LYS A C 1
ATOM 700 O O . LYS A 1 98 ? -29.458 -10.973 42.301 1.00 83.75 98 LYS A O 1
ATOM 705 N N . THR A 1 99 ? -29.177 -8.755 42.520 1.00 87.69 99 THR A N 1
ATOM 706 C CA . THR A 1 99 ? -29.904 -8.382 41.312 1.00 87.69 99 THR A CA 1
ATOM 707 C C . THR A 1 99 ? -28.926 -8.417 40.141 1.00 87.69 99 THR A C 1
ATOM 709 O O . THR A 1 99 ? -27.916 -7.728 40.188 1.00 87.69 99 THR A O 1
ATOM 712 N N . PRO A 1 100 ? -29.153 -9.231 39.096 1.00 90.19 100 PRO A N 1
ATOM 713 C CA . PRO A 1 100 ? -28.269 -9.218 37.942 1.00 90.19 100 PRO A CA 1
ATOM 714 C C . PRO A 1 100 ? -28.520 -7.994 37.055 1.00 90.19 100 PRO A C 1
ATOM 716 O O . PRO A 1 100 ? -29.684 -7.617 36.866 1.00 90.19 100 PRO A O 1
ATOM 719 N N . PRO A 1 101 ? -27.475 -7.463 36.394 1.00 96.06 101 PRO A N 1
ATOM 720 C CA . PRO A 1 101 ? -27.635 -6.383 35.437 1.00 96.06 101 PRO A CA 1
ATOM 721 C C . PRO A 1 101 ? -28.533 -6.808 34.272 1.00 96.06 101 PRO A C 1
ATOM 723 O O . PRO A 1 101 ? -28.611 -7.973 33.888 1.00 96.06 101 PRO A O 1
ATOM 726 N N . THR A 1 102 ? -29.168 -5.837 33.635 1.00 96.38 102 THR A N 1
ATOM 727 C CA . THR A 1 102 ? -29.870 -6.008 32.358 1.00 96.38 102 THR A CA 1
ATOM 728 C C . THR A 1 102 ? -28.943 -5.630 31.207 1.00 96.38 102 THR A C 1
ATOM 730 O O . THR A 1 102 ? -28.194 -4.662 31.308 1.00 96.38 102 THR A O 1
ATOM 733 N N . VAL A 1 103 ? -28.979 -6.379 30.101 1.00 98.12 103 VAL A N 1
ATOM 734 C CA . VAL A 1 103 ? -28.204 -6.075 28.888 1.00 98.12 103 VAL A CA 1
ATOM 735 C C . VAL A 1 103 ? -28.943 -6.536 27.637 1.00 98.12 103 VAL A C 1
ATOM 737 O O . VAL A 1 103 ? -29.534 -7.617 27.600 1.00 98.12 103 VAL A O 1
ATOM 740 N N . SER A 1 104 ? -28.885 -5.724 26.587 1.00 97.44 104 SER A N 1
ATOM 741 C CA . SER A 1 104 ? -29.295 -6.109 25.233 1.00 97.44 104 SER A CA 1
ATOM 742 C C . SER A 1 104 ? -28.143 -5.875 24.260 1.00 97.44 104 SER A C 1
ATOM 744 O O . SER A 1 104 ? -27.170 -5.213 24.609 1.00 97.44 104 SER A O 1
ATOM 746 N N . LEU A 1 105 ? -28.222 -6.438 23.054 1.00 98.38 105 LEU A N 1
ATOM 747 C CA . LEU A 1 105 ? -27.201 -6.267 22.025 1.00 98.38 105 LEU A CA 1
ATOM 748 C C . LEU A 1 105 ? -27.851 -5.992 20.671 1.00 98.38 105 LEU A C 1
ATOM 750 O O . LEU A 1 105 ? -28.780 -6.685 20.259 1.00 98.38 105 LEU A O 1
ATOM 754 N N . SER A 1 106 ? -27.301 -5.015 19.959 1.00 97.38 106 SER A N 1
ATOM 755 C CA . SER A 1 106 ? -27.580 -4.755 18.550 1.00 97.38 106 SER A CA 1
ATOM 756 C C . SER A 1 106 ? -26.282 -4.780 17.740 1.00 97.38 106 SER A C 1
ATOM 758 O O . SER A 1 106 ? -25.210 -4.470 18.262 1.00 97.38 106 SER A O 1
ATOM 760 N N . ALA A 1 107 ? -26.383 -5.163 16.468 1.00 96.44 107 ALA A N 1
ATOM 761 C CA . ALA A 1 107 ? -25.271 -5.202 15.525 1.00 96.44 107 ALA A CA 1
ATOM 762 C C . ALA A 1 107 ? -25.652 -4.449 14.245 1.00 96.44 107 ALA A C 1
ATOM 764 O O . ALA A 1 107 ? -26.755 -4.636 13.726 1.00 96.44 107 ALA A O 1
ATOM 765 N N . SER A 1 108 ? -24.750 -3.614 13.731 1.00 92.06 108 SER A N 1
ATOM 766 C CA . SER A 1 108 ? -24.965 -2.832 12.513 1.00 92.06 108 SER A CA 1
ATOM 767 C C . SER A 1 108 ? -23.702 -2.803 11.640 1.00 92.06 108 SER A C 1
ATOM 769 O O . SER A 1 108 ? -22.655 -2.383 12.132 1.00 92.06 108 SER A O 1
ATOM 771 N N . PRO A 1 109 ? -23.768 -3.214 10.359 1.00 92.75 109 PRO A N 1
ATOM 772 C CA . PRO A 1 109 ? -24.926 -3.803 9.685 1.00 92.75 109 PRO A CA 1
ATOM 773 C C . PRO A 1 109 ? -25.157 -5.273 10.091 1.00 92.75 109 PRO A C 1
ATOM 775 O O . PRO A 1 109 ? -24.219 -6.005 10.395 1.00 92.75 109 PRO A O 1
ATOM 778 N N . THR A 1 110 ? -26.405 -5.749 10.017 1.00 93.00 110 THR A N 1
ATOM 779 C CA . THR A 1 110 ? -26.751 -7.179 10.208 1.00 93.00 110 THR A CA 1
ATOM 780 C C . THR A 1 110 ? -26.432 -8.055 8.990 1.00 93.00 110 THR A C 1
ATOM 782 O O . THR A 1 110 ? -26.424 -9.286 9.072 1.00 93.00 110 THR A O 1
ATOM 785 N N . ARG A 1 111 ? -26.132 -7.434 7.845 1.00 89.12 111 ARG A N 1
ATOM 786 C CA . ARG A 1 111 ? -25.608 -8.094 6.650 1.00 89.12 111 ARG A CA 1
ATOM 787 C C . ARG A 1 111 ? -24.501 -7.241 6.045 1.00 89.12 111 ARG A C 1
ATOM 789 O O . ARG A 1 111 ? -24.750 -6.098 5.674 1.00 89.12 111 ARG A O 1
ATOM 796 N N . LEU A 1 112 ? -23.310 -7.812 5.912 1.00 79.31 112 LEU A N 1
ATOM 797 C CA . LEU A 1 112 ? -22.139 -7.145 5.354 1.00 79.31 112 LEU A CA 1
ATOM 798 C C . LEU A 1 112 ? -21.801 -7.764 3.990 1.00 79.31 112 LEU A C 1
ATOM 800 O O . LEU A 1 112 ? -21.469 -8.946 3.911 1.00 79.31 112 LEU A O 1
ATOM 804 N N . THR A 1 113 ? -21.926 -6.981 2.916 1.00 74.56 113 THR A N 1
ATOM 805 C CA . THR A 1 113 ? -21.728 -7.426 1.516 1.00 74.56 113 THR A CA 1
ATOM 806 C C . THR A 1 113 ? -20.508 -6.803 0.831 1.00 74.56 113 THR A C 1
ATOM 808 O O . THR A 1 113 ? -20.272 -7.021 -0.353 1.00 74.56 113 THR A O 1
ATOM 811 N N . SER A 1 114 ? -19.733 -6.010 1.563 1.00 62.06 114 SER A N 1
ATOM 812 C CA . SER A 1 114 ? -18.488 -5.367 1.135 1.00 62.06 114 SER A CA 1
ATOM 813 C C . SER A 1 114 ? -17.541 -5.298 2.329 1.00 62.06 114 SER A C 1
ATOM 815 O O . SER A 1 114 ? -18.006 -5.330 3.467 1.00 62.06 114 SER A O 1
ATOM 817 N N . VAL A 1 115 ? -16.230 -5.218 2.087 1.00 67.06 115 VAL A N 1
ATOM 818 C CA . VAL A 1 115 ? -15.238 -5.089 3.168 1.00 67.06 115 VAL A CA 1
ATOM 819 C C . VAL A 1 115 ? -15.605 -3.917 4.081 1.00 67.06 115 VAL A C 1
ATOM 821 O O . VAL A 1 115 ? -16.027 -2.862 3.605 1.00 67.06 115 VAL A O 1
ATOM 824 N N . GLY A 1 116 ? -15.491 -4.129 5.389 1.00 67.19 116 GLY A N 1
ATOM 825 C CA . GLY A 1 116 ? -15.918 -3.172 6.402 1.00 67.19 116 GLY A CA 1
ATOM 826 C C . GLY A 1 116 ? -16.013 -3.805 7.786 1.00 67.19 116 GLY A C 1
ATOM 827 O O . GLY A 1 116 ? -15.535 -4.919 8.013 1.00 67.19 116 GLY A O 1
ATOM 828 N N . SER A 1 117 ? -16.644 -3.090 8.712 1.00 76.56 117 SER A N 1
ATOM 829 C CA . SER A 1 117 ? -16.813 -3.513 10.100 1.00 76.56 117 SER A CA 1
ATOM 830 C C . SER A 1 117 ? -18.279 -3.603 10.509 1.00 76.56 117 SER A C 1
ATOM 832 O O . SER A 1 117 ? -19.138 -2.889 9.991 1.00 76.56 117 SER A O 1
ATOM 834 N N . VAL A 1 118 ? -18.538 -4.461 11.487 1.00 90.00 118 VAL A N 1
ATOM 835 C CA . VAL A 1 118 ? -19.798 -4.574 12.218 1.00 90.00 118 VAL A CA 1
ATOM 836 C C . VAL A 1 118 ? -19.626 -3.862 13.552 1.00 90.00 118 VAL A C 1
ATOM 838 O O . VAL A 1 118 ? -18.828 -4.296 14.380 1.00 90.00 118 VAL A O 1
ATOM 841 N N . THR A 1 119 ? -20.390 -2.798 13.776 1.00 93.44 119 THR A N 1
ATOM 842 C CA . THR A 1 119 ? -20.463 -2.122 15.073 1.00 93.44 119 THR A CA 1
ATOM 843 C C . THR A 1 119 ? -21.478 -2.832 15.961 1.00 93.44 119 THR A C 1
ATOM 845 O O . THR A 1 119 ? -22.623 -3.057 15.563 1.00 93.44 119 THR A O 1
ATOM 848 N N . LEU A 1 120 ? -21.061 -3.160 17.178 1.00 97.81 120 LEU A N 1
ATOM 849 C CA . LEU A 1 120 ? -21.868 -3.752 18.235 1.00 97.81 120 LEU A CA 1
ATOM 850 C C . LEU A 1 120 ? -22.183 -2.676 19.279 1.00 97.81 120 LEU A C 1
ATOM 852 O O . LEU A 1 120 ? -21.277 -1.981 19.736 1.00 97.81 120 LEU A O 1
ATOM 856 N N . SER A 1 121 ? -23.448 -2.548 19.677 1.00 97.69 121 SER A N 1
ATOM 857 C CA . SER A 1 121 ? -23.876 -1.636 20.746 1.00 97.69 121 SER A CA 1
ATOM 858 C C . SER A 1 121 ? -24.699 -2.396 21.776 1.00 97.69 121 SER A C 1
ATOM 860 O O . SER A 1 121 ? -25.687 -3.050 21.419 1.00 97.69 121 SER A O 1
ATOM 862 N N . ALA A 1 122 ? -24.270 -2.322 23.039 1.00 98.12 122 ALA A N 1
ATOM 863 C CA . ALA A 1 122 ? -24.837 -3.089 24.141 1.00 98.12 122 ALA A CA 1
ATOM 864 C C . ALA A 1 122 ? -25.266 -2.184 25.309 1.00 98.12 122 ALA A C 1
ATOM 866 O O . ALA A 1 122 ? -24.530 -2.051 26.289 1.00 98.12 122 ALA A O 1
ATOM 867 N N . PRO A 1 123 ? -26.445 -1.537 25.238 1.00 94.94 123 PRO A N 1
ATOM 868 C CA . PRO A 1 123 ? -26.969 -0.808 26.383 1.00 94.94 123 PRO A CA 1
ATOM 869 C C . PRO A 1 123 ? -27.248 -1.790 27.529 1.00 94.94 123 PRO A C 1
ATOM 871 O O . PRO A 1 123 ? -27.914 -2.818 27.349 1.00 94.94 123 PRO A O 1
ATOM 874 N N . ALA A 1 124 ? -26.715 -1.450 28.701 1.00 95.25 124 ALA A N 1
ATOM 875 C CA . ALA A 1 124 ? -26.810 -2.224 29.927 1.00 95.25 124 ALA A CA 1
ATOM 876 C C . ALA A 1 124 ? -27.142 -1.307 31.113 1.00 95.25 124 ALA A C 1
ATOM 878 O O . ALA A 1 124 ? -26.717 -0.150 31.142 1.00 95.25 124 ALA A O 1
ATOM 879 N N . SER A 1 125 ? -27.902 -1.820 32.077 1.00 91.06 125 SER A N 1
ATOM 880 C CA . SER A 1 125 ? -28.355 -1.075 33.257 1.00 91.06 125 SER A CA 1
ATOM 881 C C . SER A 1 125 ? -28.570 -1.989 34.454 1.00 91.06 125 SER A C 1
ATOM 883 O O . SER A 1 125 ? -28.933 -3.151 34.292 1.00 91.06 125 SER A O 1
ATOM 885 N N . ASP A 1 126 ? -28.379 -1.447 35.647 1.00 92.12 126 ASP A N 1
ATOM 886 C CA . ASP A 1 126 ? -28.384 -2.169 36.915 1.00 92.12 126 ASP A CA 1
ATOM 887 C C . ASP A 1 126 ? -28.873 -1.239 38.045 1.00 92.12 126 ASP A C 1
ATOM 889 O O . ASP A 1 126 ? -28.893 -0.018 37.856 1.00 92.12 126 ASP A O 1
ATOM 893 N N . ASN A 1 127 ? -29.293 -1.780 39.191 1.00 80.88 127 ASN A N 1
ATOM 894 C CA . ASN A 1 127 ? -29.734 -0.995 40.355 1.00 80.88 127 ASN A CA 1
ATOM 895 C C . ASN A 1 127 ? -28.584 -0.304 41.102 1.00 80.88 127 ASN A C 1
ATOM 897 O O . ASN A 1 127 ? -28.814 0.768 41.664 1.00 80.88 127 ASN A O 1
ATOM 901 N N . VAL A 1 128 ? -27.377 -0.877 41.103 1.00 81.56 128 VAL A N 1
ATOM 902 C CA . VAL A 1 128 ? -26.168 -0.262 41.677 1.00 81.56 128 VAL A CA 1
ATOM 903 C C . VAL A 1 128 ? -25.252 0.262 40.572 1.00 81.56 128 VAL A C 1
ATOM 905 O O . VAL A 1 128 ? -24.808 1.412 40.632 1.00 81.56 128 VAL A O 1
ATOM 908 N N . GLY A 1 129 ? -24.995 -0.540 39.538 1.00 83.44 129 GLY A N 1
ATOM 909 C CA . GLY A 1 129 ? -24.241 -0.112 38.362 1.00 83.44 129 GLY A CA 1
ATOM 910 C C . GLY A 1 129 ? -23.486 -1.229 37.645 1.00 83.44 129 GLY A C 1
ATOM 911 O O . GLY A 1 129 ? -22.956 -2.157 38.251 1.00 83.44 129 GLY A O 1
ATOM 912 N N . VAL A 1 130 ? -23.373 -1.094 36.322 1.00 91.88 130 VAL A N 1
ATOM 913 C CA . VAL A 1 130 ? -22.611 -2.013 35.465 1.00 91.88 130 VAL A CA 1
ATOM 914 C C . VAL A 1 130 ? -21.130 -1.623 35.481 1.00 91.88 130 VAL A C 1
ATOM 916 O O . VAL A 1 130 ? -20.770 -0.507 35.107 1.00 91.88 130 VAL A O 1
ATOM 919 N N . THR A 1 131 ? -20.256 -2.548 35.879 1.00 92.06 131 THR A N 1
ATOM 920 C CA . THR A 1 131 ? -18.799 -2.330 35.927 1.00 92.06 131 THR A CA 1
ATOM 921 C C . THR A 1 131 ? -18.133 -2.540 34.571 1.00 92.06 131 THR A C 1
ATOM 923 O O . THR A 1 131 ? -17.137 -1.886 34.263 1.00 92.06 131 THR A O 1
ATOM 926 N N . ARG A 1 132 ? -18.664 -3.458 33.751 1.00 96.00 132 ARG A N 1
ATOM 927 C CA . ARG A 1 132 ? -18.127 -3.806 32.425 1.00 96.00 132 ARG A CA 1
ATOM 928 C C . ARG A 1 132 ? -19.110 -4.625 31.586 1.00 96.00 132 ARG A C 1
ATOM 930 O O . ARG A 1 132 ? -19.949 -5.349 32.125 1.00 96.00 132 ARG A O 1
ATOM 937 N N . VAL A 1 133 ? -18.922 -4.584 30.270 1.00 98.44 133 VAL A N 1
ATOM 938 C CA . VAL A 1 133 ? -19.578 -5.446 29.283 1.00 98.44 133 VAL A CA 1
ATOM 939 C C . VAL A 1 133 ? -18.520 -6.187 28.464 1.00 98.44 133 VAL A C 1
ATOM 941 O O . VAL A 1 133 ? -17.624 -5.581 27.884 1.00 98.44 133 VAL A O 1
ATOM 944 N N . GLU A 1 134 ? -18.622 -7.511 28.404 1.00 98.50 134 GLU A N 1
ATOM 945 C CA . GLU A 1 134 ? -17.841 -8.371 27.509 1.00 98.50 134 GLU A CA 1
ATOM 946 C C . GLU A 1 134 ? -18.630 -8.645 26.227 1.00 98.50 134 GLU A C 1
ATOM 948 O O . GLU A 1 134 ? -19.790 -9.053 26.289 1.00 98.50 134 GLU A O 1
ATOM 953 N N . PHE A 1 135 ? -18.003 -8.476 25.066 1.00 98.38 135 PHE A N 1
ATOM 954 C CA . PHE A 1 135 ? -18.567 -8.833 23.766 1.00 98.38 135 PHE A CA 1
ATOM 955 C C . PHE A 1 135 ? -17.970 -10.156 23.295 1.00 98.38 135 PHE A C 1
ATOM 957 O O . PHE A 1 135 ? -16.757 -10.353 23.351 1.00 98.38 135 PHE A O 1
ATOM 964 N N . TYR A 1 136 ? -18.808 -11.052 22.784 1.00 96.94 136 TYR A N 1
ATOM 965 C CA . TYR A 1 136 ? -18.417 -12.376 22.309 1.00 96.94 136 TYR A CA 1
ATOM 966 C C . TYR A 1 136 ? -18.794 -12.571 20.840 1.00 96.94 136 TYR A C 1
ATOM 968 O O . TYR A 1 136 ? -19.852 -12.120 20.408 1.00 96.94 136 TYR A O 1
ATOM 976 N N . LYS A 1 137 ? -17.963 -13.305 20.093 1.00 97.06 137 LYS A N 1
ATOM 977 C CA . LYS A 1 137 ? -18.175 -13.755 18.709 1.00 97.06 137 LYS A CA 1
ATOM 978 C C . LYS A 1 137 ? -18.139 -15.281 18.684 1.00 97.06 137 LYS A C 1
ATOM 980 O O . LYS A 1 137 ? -17.113 -15.880 18.996 1.00 97.06 137 LYS A O 1
ATOM 985 N N . ASN A 1 138 ? -19.251 -15.925 18.333 1.00 91.69 138 ASN A N 1
ATOM 986 C CA . ASN A 1 138 ? -19.403 -17.389 18.333 1.00 91.69 138 ASN A CA 1
ATOM 987 C C . ASN A 1 138 ? -18.976 -18.051 19.668 1.00 91.69 138 ASN A C 1
ATOM 989 O O . ASN A 1 138 ? -18.404 -19.137 19.677 1.00 91.69 138 ASN A O 1
ATOM 993 N N . GLY A 1 139 ? -19.226 -17.377 20.799 1.00 88.88 139 GLY A N 1
ATOM 994 C CA . GLY A 1 139 ? -18.849 -17.836 22.144 1.00 88.88 139 GLY A CA 1
ATOM 995 C C . GLY A 1 139 ? -17.400 -17.548 22.567 1.00 88.88 139 GLY A C 1
ATOM 996 O O . GLY A 1 139 ? -17.056 -17.792 23.720 1.00 88.88 139 GLY A O 1
ATOM 997 N N . VAL A 1 140 ? -16.559 -16.994 21.688 1.00 87.81 140 VAL A N 1
ATOM 998 C CA . VAL A 1 140 ? -15.190 -16.547 22.009 1.00 87.81 140 VAL A CA 1
ATOM 999 C C . VAL A 1 140 ? -15.205 -15.058 22.354 1.00 87.81 140 VAL A C 1
ATOM 1001 O O . VAL A 1 140 ? -15.888 -14.289 21.684 1.00 87.81 140 VAL A O 1
ATOM 1004 N N . LEU A 1 141 ? -14.472 -14.641 23.390 1.00 90.69 141 LEU A N 1
ATOM 1005 C CA . LEU A 1 141 ? -14.364 -13.229 23.776 1.00 90.69 141 LEU A CA 1
ATOM 1006 C C . LEU A 1 141 ? -13.734 -12.408 22.634 1.00 90.69 141 LEU A C 1
ATOM 1008 O O . LEU A 1 141 ? -12.652 -12.743 22.153 1.00 90.69 141 LEU A O 1
ATOM 1012 N N . LEU A 1 142 ? -14.418 -11.343 22.216 1.00 83.38 142 LEU A N 1
ATOM 1013 C CA . LEU A 1 142 ? -13.968 -10.375 21.212 1.00 83.38 142 LEU A CA 1
ATOM 1014 C C . LEU A 1 142 ? -13.290 -9.174 21.885 1.00 83.38 142 LEU A C 1
ATOM 1016 O O . LEU A 1 142 ? -12.179 -8.803 21.513 1.00 83.38 142 LEU A O 1
ATOM 1020 N N . SER A 1 143 ? -13.958 -8.569 22.868 1.00 91.19 143 SER A N 1
ATOM 1021 C CA . SER A 1 143 ? -13.474 -7.392 23.596 1.00 91.19 143 SER A CA 1
ATOM 1022 C C . SER A 1 143 ? -14.199 -7.218 24.934 1.00 91.19 143 SER A C 1
ATOM 1024 O O . SER A 1 143 ? -15.243 -7.826 25.176 1.00 91.19 143 SER A O 1
ATOM 1026 N N . THR A 1 144 ? -13.661 -6.345 25.786 1.00 94.12 144 THR A N 1
ATOM 1027 C CA . THR A 1 144 ? -14.296 -5.893 27.029 1.00 94.12 144 THR A CA 1
ATOM 1028 C C . THR A 1 144 ? -14.328 -4.372 27.027 1.00 94.12 144 THR A C 1
ATOM 1030 O O . THR A 1 144 ? -13.304 -3.746 26.760 1.00 94.12 144 THR A O 1
ATOM 1033 N N . ASP A 1 145 ? -15.479 -3.792 27.350 1.00 92.81 145 ASP A N 1
ATOM 1034 C CA . ASP A 1 145 ? -15.677 -2.354 27.517 1.00 92.81 145 ASP A CA 1
ATOM 1035 C C . ASP A 1 145 ? -16.090 -2.059 28.967 1.00 92.81 145 ASP A C 1
ATOM 1037 O O . ASP A 1 145 ? -16.924 -2.759 29.543 1.00 92.81 145 ASP A O 1
ATOM 1041 N N . THR A 1 146 ? -15.486 -1.045 29.580 1.00 94.44 146 THR A N 1
ATOM 1042 C CA . THR A 1 146 ? -15.745 -0.629 30.969 1.00 94.44 146 THR A CA 1
ATOM 1043 C C . THR A 1 146 ? -16.445 0.726 31.058 1.00 94.44 146 THR A C 1
ATOM 1045 O O . THR A 1 146 ? -16.666 1.213 32.163 1.00 94.44 146 THR A O 1
ATOM 1048 N N . SER A 1 147 ? -16.786 1.356 29.927 1.00 88.44 147 SER A N 1
ATOM 1049 C CA . SER A 1 147 ? -17.364 2.705 29.887 1.00 88.44 147 SER A CA 1
ATOM 1050 C C . SER A 1 147 ? -18.669 2.731 29.094 1.00 88.44 147 SER A C 1
ATOM 1052 O O . SER A 1 147 ? -18.714 2.340 27.935 1.00 88.44 147 SER A O 1
ATOM 1054 N N . SER A 1 148 ? -19.744 3.240 29.696 1.00 87.62 148 SER A N 1
ATOM 1055 C CA . SER A 1 148 ? -20.995 3.479 28.968 1.00 87.62 148 SER A CA 1
ATOM 1056 C C . SER A 1 148 ? -20.862 4.729 28.074 1.00 87.62 148 SER A C 1
ATOM 1058 O O . SER A 1 148 ? -20.308 5.727 28.545 1.00 87.62 148 SER A O 1
ATOM 1060 N N . PRO A 1 149 ? -21.371 4.739 26.823 1.00 94.88 149 PRO A N 1
ATOM 1061 C CA . PRO A 1 149 ? -22.150 3.687 26.161 1.00 94.88 149 PRO A CA 1
ATOM 1062 C C . PRO A 1 149 ? -21.283 2.538 25.619 1.00 94.88 149 PRO A C 1
ATOM 1064 O O . PRO A 1 149 ? -20.439 2.748 24.751 1.00 94.88 149 PRO A O 1
ATOM 1067 N N . TYR A 1 150 ? -21.562 1.311 26.071 1.00 95.44 150 TYR A N 1
ATOM 1068 C CA . TYR A 1 150 ? -20.733 0.149 25.751 1.00 95.44 150 TYR A CA 1
ATOM 1069 C C . TYR A 1 150 ? -20.816 -0.245 24.272 1.00 95.44 150 TYR A C 1
ATOM 1071 O O . TYR A 1 150 ? -21.912 -0.445 23.721 1.00 95.44 150 TYR A O 1
ATOM 1079 N N . SER A 1 151 ? -19.657 -0.415 23.635 1.00 94.31 151 SER A N 1
ATOM 1080 C CA . SER A 1 151 ? -19.572 -0.760 22.213 1.00 94.31 151 SER A CA 1
ATOM 1081 C C . SER A 1 151 ? -18.359 -1.619 21.849 1.00 94.31 151 SER A C 1
ATOM 1083 O O . SER A 1 151 ? -17.355 -1.676 22.554 1.00 94.31 151 SER A O 1
ATOM 1085 N N . ALA A 1 152 ? -18.452 -2.296 20.707 1.00 90.81 152 ALA A N 1
ATOM 1086 C CA . ALA A 1 152 ? -17.344 -3.026 20.100 1.00 90.81 152 ALA A CA 1
ATOM 1087 C C . ALA A 1 152 ? -17.426 -2.960 18.569 1.00 90.81 152 ALA A C 1
ATOM 1089 O O . ALA A 1 152 ? -18.450 -2.575 18.003 1.00 90.81 152 ALA A O 1
ATOM 1090 N N . SER A 1 153 ? -16.348 -3.343 17.887 1.00 84.56 153 SER A N 1
ATOM 1091 C CA . SER A 1 153 ? -16.290 -3.404 16.425 1.00 84.56 153 SER A CA 1
ATOM 1092 C C . SER A 1 153 ? -15.568 -4.672 15.978 1.00 84.56 153 SER A C 1
ATOM 1094 O O . SER A 1 153 ? -14.587 -5.077 16.602 1.00 84.56 153 SER A O 1
ATOM 1096 N N . ASP A 1 154 ? -16.057 -5.300 14.912 1.00 89.06 154 ASP A N 1
ATOM 1097 C CA . ASP A 1 154 ? -15.495 -6.523 14.338 1.00 89.06 154 ASP A CA 1
ATOM 1098 C C . ASP A 1 154 ? -15.353 -6.386 12.817 1.00 89.06 154 ASP A C 1
ATOM 1100 O O . ASP A 1 154 ? -16.320 -6.075 12.119 1.00 89.06 154 ASP A O 1
ATOM 1104 N N . SER A 1 155 ? -14.139 -6.588 12.304 1.00 71.12 155 SER A N 1
ATOM 1105 C CA . SER A 1 155 ? -13.756 -6.225 10.935 1.00 71.12 155 SER A CA 1
ATOM 1106 C C . SER A 1 155 ? -13.608 -7.438 10.018 1.00 71.12 155 SER A C 1
ATOM 1108 O O . SER A 1 155 ? -12.959 -8.431 10.354 1.00 71.12 155 SER A O 1
ATOM 1110 N N . PHE A 1 156 ? -14.150 -7.320 8.806 1.00 73.19 156 PHE A N 1
ATOM 1111 C CA . PHE A 1 156 ? -14.167 -8.366 7.786 1.00 73.19 156 PHE A CA 1
ATOM 1112 C C . PHE A 1 156 ? -13.552 -7.847 6.489 1.00 73.19 156 PHE A C 1
ATOM 1114 O O . PHE A 1 156 ? -14.073 -6.909 5.886 1.00 73.19 156 PHE A O 1
ATOM 1121 N N . SER A 1 157 ? -12.454 -8.468 6.056 1.00 61.97 157 SER A N 1
ATOM 1122 C CA . SER A 1 157 ? -11.613 -7.989 4.956 1.00 61.97 157 SER A CA 1
ATOM 1123 C C . SER A 1 157 ? -11.538 -8.923 3.749 1.00 61.97 157 SER A C 1
ATOM 1125 O O . SER A 1 157 ? -11.071 -8.485 2.704 1.00 61.97 157 SER A O 1
ATOM 1127 N N . SER A 1 158 ? -12.015 -10.172 3.821 1.00 57.34 158 SER A N 1
ATOM 1128 C CA . SER A 1 158 ? -11.996 -11.098 2.675 1.00 57.34 158 SER A CA 1
ATOM 1129 C C . SER A 1 158 ? -13.128 -12.128 2.670 1.00 57.34 158 SER A C 1
ATOM 1131 O O . SER A 1 158 ? -13.646 -12.511 3.718 1.00 57.34 158 SER A O 1
ATOM 1133 N N . HIS A 1 159 ? -13.452 -12.660 1.486 1.00 59.66 159 HIS A N 1
ATOM 1134 C CA . HIS A 1 159 ? -14.457 -13.719 1.304 1.00 59.66 159 HIS A CA 1
ATOM 1135 C C . HIS A 1 159 ? -14.153 -15.017 2.082 1.00 59.66 159 HIS A C 1
ATOM 1137 O O . HIS A 1 159 ? -15.050 -15.829 2.291 1.00 59.66 159 HIS A O 1
ATOM 1143 N N . THR A 1 160 ? -12.912 -15.221 2.543 1.00 59.50 160 THR A N 1
ATOM 1144 C CA . THR A 1 160 ? -12.551 -16.348 3.427 1.00 59.50 160 THR A CA 1
ATOM 1145 C C . THR A 1 160 ? -13.192 -16.237 4.816 1.00 59.50 160 THR A C 1
ATOM 1147 O O . THR A 1 160 ? -13.298 -17.231 5.529 1.00 59.50 160 THR A O 1
ATOM 1150 N N . GLN A 1 161 ? -13.666 -15.040 5.178 1.00 77.69 161 GLN A N 1
ATOM 1151 C CA . GLN A 1 161 ? -14.428 -14.740 6.390 1.00 77.69 161 GLN A CA 1
ATOM 1152 C C . GLN A 1 161 ? -15.942 -14.659 6.105 1.00 77.69 161 GLN A C 1
ATOM 1154 O O . GLN A 1 161 ? -16.690 -14.068 6.882 1.00 77.69 161 GLN A O 1
ATOM 1159 N N . ASN A 1 162 ? -16.411 -15.214 4.982 1.00 73.75 162 ASN A N 1
ATOM 1160 C CA . ASN A 1 162 ? -17.841 -15.353 4.731 1.00 73.75 162 ASN A CA 1
ATOM 1161 C C . ASN A 1 162 ? -18.455 -16.384 5.677 1.00 73.75 162 ASN A C 1
ATOM 1163 O O . ASN A 1 162 ? -17.892 -17.453 5.917 1.00 73.75 162 ASN A O 1
ATOM 1167 N N . GLY A 1 163 ? -19.647 -16.078 6.174 1.00 85.75 163 GLY A N 1
ATOM 1168 C CA . GLY A 1 163 ? -20.355 -16.926 7.121 1.00 85.75 163 GLY A CA 1
ATOM 1169 C C . GLY A 1 163 ? -21.369 -16.152 7.948 1.00 85.75 163 GLY A C 1
ATOM 1170 O O . GLY A 1 163 ? -21.579 -14.952 7.762 1.00 85.75 163 GLY A O 1
ATOM 1171 N N . THR A 1 164 ? -21.996 -16.857 8.883 1.00 92.94 164 THR A N 1
ATOM 1172 C CA . THR A 1 164 ? -22.884 -16.259 9.880 1.00 92.94 164 THR A CA 1
ATOM 1173 C C . THR A 1 164 ? -22.166 -16.226 11.222 1.00 92.94 164 THR A C 1
ATOM 1175 O O . THR A 1 164 ? -21.658 -17.248 11.683 1.00 92.94 164 THR A O 1
ATOM 1178 N N . TYR A 1 165 ? -22.139 -15.052 11.845 1.00 94.25 165 TYR A N 1
ATOM 1179 C CA . TYR A 1 165 ? -21.535 -14.817 13.150 1.00 94.25 165 TYR A CA 1
ATOM 1180 C C . TYR A 1 165 ? -22.623 -14.484 14.167 1.00 94.25 165 TYR A C 1
ATOM 1182 O O . TYR A 1 165 ? -23.502 -13.662 13.907 1.00 94.25 165 TYR A O 1
ATOM 1190 N N . SER A 1 166 ? -22.563 -15.143 15.319 1.00 97.69 166 SER A N 1
ATOM 1191 C CA . SER A 1 166 ? -23.458 -14.934 16.452 1.00 97.69 166 SER A CA 1
ATOM 1192 C C . SER A 1 166 ? -22.727 -14.134 17.519 1.00 97.69 166 SER A C 1
ATOM 1194 O O . SER A 1 166 ? -21.769 -14.638 18.110 1.00 97.69 166 SER A O 1
ATOM 1196 N N . TYR A 1 167 ? -23.192 -12.918 17.789 1.00 98.56 167 TYR A N 1
ATOM 1197 C CA . TYR A 1 167 ? -22.642 -12.064 18.837 1.00 98.56 167 TYR A CA 1
ATOM 1198 C C . TYR A 1 167 ? -23.518 -12.064 20.080 1.00 98.56 167 TYR A C 1
ATOM 1200 O O . TYR A 1 167 ? -24.741 -12.052 19.968 1.00 98.56 167 TYR A O 1
ATOM 1208 N N . THR A 1 168 ? -22.905 -12.022 21.257 1.00 98.62 168 THR A N 1
ATOM 1209 C CA . THR A 1 168 ? -23.589 -11.796 22.541 1.00 98.62 168 THR A CA 1
ATOM 1210 C C . THR A 1 168 ? -22.805 -10.791 23.377 1.00 98.62 168 THR A C 1
ATOM 1212 O O . THR A 1 168 ? -21.588 -10.674 23.239 1.00 98.62 168 THR A O 1
ATOM 1215 N N . ALA A 1 169 ? -23.504 -10.056 24.239 1.00 98.56 169 ALA A N 1
ATOM 1216 C CA . ALA A 1 169 ? -22.910 -9.166 25.227 1.00 98.56 169 ALA A CA 1
ATOM 1217 C C . ALA A 1 169 ? -23.199 -9.703 26.631 1.00 98.56 169 ALA A C 1
ATOM 1219 O O . ALA A 1 169 ? -24.317 -10.147 26.898 1.00 98.56 169 ALA A O 1
ATOM 1220 N N . LYS A 1 170 ? -22.218 -9.660 27.531 1.00 98.56 170 LYS A N 1
ATOM 1221 C CA . LYS A 1 170 ? -22.364 -10.063 28.931 1.00 98.56 170 LYS A CA 1
ATOM 1222 C C . LYS A 1 170 ? -21.998 -8.906 29.851 1.00 98.56 170 LYS A C 1
ATOM 1224 O O . LYS A 1 170 ? -20.842 -8.498 29.889 1.00 98.56 170 LYS A O 1
ATOM 1229 N N . ALA A 1 171 ? -22.982 -8.385 30.577 1.00 98.00 171 ALA A N 1
ATOM 1230 C CA . ALA A 1 171 ? -22.788 -7.322 31.557 1.00 98.00 171 ALA A CA 1
ATOM 1231 C C . ALA A 1 171 ? -22.482 -7.908 32.940 1.00 98.00 171 ALA A C 1
ATOM 1233 O O . ALA A 1 171 ? -23.005 -8.969 33.291 1.00 98.00 171 ALA A O 1
ATOM 1234 N N . PHE A 1 172 ? -21.664 -7.198 33.714 1.00 95.81 172 PHE A N 1
ATOM 1235 C CA . PHE A 1 172 ? -21.318 -7.512 35.101 1.00 95.81 172 PHE A CA 1
ATOM 1236 C C . PHE A 1 172 ? -21.508 -6.269 35.971 1.00 95.81 172 PHE A C 1
ATOM 1238 O O . PHE A 1 172 ? -21.260 -5.154 35.509 1.00 95.81 172 PHE A O 1
ATOM 1245 N N . ASP A 1 173 ? -21.906 -6.467 37.221 1.00 92.19 173 ASP A N 1
ATOM 1246 C CA . ASP A 1 173 ? -22.010 -5.420 38.243 1.00 92.19 173 ASP A CA 1
ATOM 1247 C C . ASP A 1 173 ? -20.774 -5.417 39.176 1.00 92.19 173 ASP A C 1
ATOM 1249 O O . ASP A 1 173 ? -19.708 -5.932 38.814 1.00 92.19 173 ASP A O 1
ATOM 1253 N N . ALA A 1 174 ? -20.891 -4.788 40.351 1.00 82.75 174 ALA A N 1
ATOM 1254 C CA . ALA A 1 174 ? -19.877 -4.794 41.410 1.00 82.75 174 ALA A CA 1
ATOM 1255 C C . ALA A 1 174 ? -20.099 -5.875 42.496 1.00 82.75 174 ALA A C 1
ATOM 1257 O O . ALA A 1 174 ? -19.164 -6.187 43.234 1.00 82.75 174 ALA A O 1
ATOM 1258 N N . GLY A 1 175 ? -21.301 -6.459 42.587 1.00 80.19 175 GLY A N 1
ATOM 1259 C CA . GLY A 1 175 ? -21.643 -7.570 43.491 1.00 80.19 175 GLY A CA 1
ATOM 1260 C C . GLY A 1 175 ? -21.205 -8.949 42.969 1.00 80.19 175 GLY A C 1
ATOM 1261 O O . GLY A 1 175 ? -21.191 -9.930 43.713 1.00 80.19 175 GLY A O 1
ATOM 1262 N N . GLY A 1 176 ? -20.808 -9.026 41.697 1.00 85.31 176 GLY A N 1
ATOM 1263 C CA . GLY A 1 176 ? -20.385 -10.239 41.003 1.00 85.31 176 GLY A CA 1
ATOM 1264 C C . GLY A 1 176 ? -21.497 -10.934 40.212 1.00 85.31 176 GLY A C 1
ATOM 1265 O O . GLY A 1 176 ? -21.247 -12.013 39.660 1.00 85.31 176 GLY A O 1
ATOM 1266 N N . ASN A 1 177 ? -22.698 -10.353 40.115 1.00 91.50 177 ASN A N 1
ATOM 1267 C CA . ASN A 1 177 ? -23.749 -10.909 39.268 1.00 91.50 177 ASN A CA 1
ATOM 1268 C C . ASN A 1 177 ? -23.475 -10.562 37.793 1.00 91.50 177 ASN A C 1
ATOM 1270 O O . ASN A 1 177 ? -22.664 -9.700 37.441 1.00 91.50 177 ASN A O 1
ATOM 1274 N N . SER A 1 178 ? -24.119 -11.298 36.886 1.00 97.06 178 SER A N 1
ATOM 1275 C CA . SER A 1 178 ? -23.989 -11.048 35.450 1.00 97.06 178 SER A CA 1
ATOM 1276 C C . SER A 1 178 ? -25.198 -11.543 34.672 1.00 97.06 178 SER A C 1
ATOM 1278 O O . SER A 1 178 ? -25.834 -12.526 35.056 1.00 97.06 178 SER A O 1
ATOM 1280 N N . ALA A 1 179 ? -25.466 -10.906 33.536 1.00 98.06 179 ALA A N 1
ATOM 1281 C CA . ALA A 1 179 ? -26.459 -11.354 32.567 1.00 98.06 179 ALA A CA 1
ATOM 1282 C C . ALA A 1 179 ? -25.882 -11.326 31.154 1.00 98.06 179 ALA A C 1
ATOM 1284 O O . ALA A 1 179 ? -24.968 -10.560 30.857 1.00 98.06 179 ALA A O 1
ATOM 1285 N N . THR A 1 180 ? -26.415 -12.178 30.279 1.00 98.31 180 THR A N 1
ATOM 1286 C CA . THR A 1 180 ? -26.013 -12.276 28.869 1.00 98.31 180 THR A CA 1
ATOM 1287 C C . THR A 1 180 ? -27.194 -11.919 27.975 1.00 98.31 180 THR A C 1
ATOM 1289 O O . THR A 1 180 ? -28.313 -12.365 28.225 1.00 98.31 180 THR A O 1
ATOM 1292 N N . SER A 1 181 ? -26.947 -11.117 26.942 1.00 98.56 181 SER A N 1
ATOM 1293 C CA . SER A 1 181 ? -27.955 -10.698 25.971 1.00 98.56 181 SER A CA 1
ATOM 1294 C C . SER A 1 181 ? -28.465 -11.875 25.133 1.00 98.56 181 SER A C 1
ATOM 1296 O O . SER A 1 181 ? -27.796 -12.900 24.977 1.00 98.56 181 SER A O 1
ATOM 1298 N N . SER A 1 182 ? -29.607 -11.681 24.472 1.00 97.56 182 SER A N 1
ATOM 1299 C CA . SER A 1 182 ? -29.930 -12.457 23.273 1.00 97.56 182 SER A CA 1
ATOM 1300 C C . SER A 1 182 ? -28.838 -12.287 22.205 1.00 97.56 182 SER A C 1
ATOM 1302 O O . SER A 1 182 ? -28.102 -11.292 22.189 1.00 97.56 182 SER A O 1
ATOM 1304 N N . ALA A 1 183 ? -28.713 -13.275 21.318 1.00 97.12 183 ALA A N 1
ATOM 1305 C CA . ALA A 1 183 ? -27.712 -13.247 20.264 1.00 97.12 183 ALA A CA 1
ATOM 1306 C C . ALA A 1 183 ? -28.113 -12.313 19.109 1.00 97.12 183 ALA A C 1
ATOM 1308 O O . ALA A 1 183 ? -29.210 -12.429 18.560 1.00 97.12 183 ALA A O 1
ATOM 1309 N N . ALA A 1 184 ? -27.194 -11.442 18.692 1.00 97.50 184 ALA A N 1
ATOM 1310 C CA . ALA A 1 184 ? -27.292 -10.683 17.452 1.00 97.50 184 ALA A CA 1
ATOM 1311 C C . ALA A 1 184 ? -26.588 -11.463 16.329 1.00 97.50 184 ALA A C 1
ATOM 1313 O O . ALA A 1 184 ? -25.380 -11.688 16.378 1.00 97.50 184 ALA A O 1
ATOM 1314 N N . SER A 1 185 ? -27.344 -11.896 15.319 1.00 96.88 185 SER A N 1
ATOM 1315 C CA . SER A 1 185 ? -26.808 -12.633 14.170 1.00 96.88 185 SER A CA 1
ATOM 1316 C C . SER A 1 185 ? -26.429 -11.680 13.038 1.00 96.88 185 SER A C 1
ATOM 1318 O O . SER A 1 185 ? -27.256 -10.877 12.605 1.00 96.88 185 SER A O 1
ATOM 1320 N N . VAL A 1 186 ? -25.220 -11.828 12.496 1.00 97.19 186 VAL A N 1
ATOM 1321 C CA . VAL A 1 186 ? -24.738 -11.069 11.333 1.00 97.19 186 VAL A CA 1
ATOM 1322 C C . VAL A 1 186 ? -24.291 -12.019 10.234 1.00 97.19 186 VAL A C 1
ATOM 1324 O O . VAL A 1 186 ? -23.584 -12.988 10.494 1.00 97.19 186 VAL A O 1
ATOM 1327 N N . THR A 1 187 ? -24.699 -11.746 8.993 1.00 93.94 187 THR A N 1
ATOM 1328 C CA . THR A 1 187 ? -24.258 -12.522 7.822 1.00 93.94 187 THR A CA 1
ATOM 1329 C C . THR A 1 187 ? -23.225 -11.743 7.017 1.00 93.94 187 THR A C 1
ATOM 1331 O O . THR A 1 187 ? -23.519 -10.658 6.513 1.00 93.94 187 THR A O 1
ATOM 1334 N N . VAL A 1 188 ? -22.042 -12.319 6.842 1.00 85.50 188 VAL A N 1
ATOM 1335 C CA . VAL A 1 188 ? -20.958 -11.778 6.020 1.00 85.50 188 VAL A CA 1
ATOM 1336 C C . VAL A 1 188 ? -20.954 -12.518 4.684 1.00 85.50 188 VAL A C 1
ATOM 1338 O O . VAL A 1 188 ? -20.776 -13.736 4.634 1.00 85.50 188 VAL A O 1
ATOM 1341 N N . VAL A 1 189 ? -21.208 -11.775 3.607 1.00 78.00 189 VAL A N 1
ATOM 1342 C CA . VAL A 1 189 ? -21.248 -12.260 2.220 1.00 78.00 189 VAL A CA 1
ATOM 1343 C C . VAL A 1 189 ? -20.428 -11.302 1.361 1.00 78.00 189 VAL A C 1
ATOM 1345 O O . VAL A 1 189 ? -20.949 -10.596 0.498 1.00 78.00 189 VAL A O 1
ATOM 1348 N N . LEU A 1 190 ? -19.131 -11.233 1.645 1.00 65.56 190 LEU A N 1
ATOM 1349 C CA . LEU A 1 190 ? -18.184 -10.511 0.809 1.00 65.56 190 LEU A CA 1
ATOM 1350 C C . LEU A 1 190 ? -18.066 -11.245 -0.532 1.00 65.56 190 LEU A C 1
ATOM 1352 O O . LEU A 1 190 ? -18.005 -12.480 -0.544 1.00 65.56 190 LEU A O 1
ATOM 1356 N N . PRO A 1 191 ? -18.044 -10.532 -1.668 1.00 45.41 191 PRO A N 1
ATOM 1357 C CA . PRO A 1 191 ? -17.923 -11.182 -2.958 1.00 45.41 191 PRO A CA 1
ATOM 1358 C C . PRO A 1 191 ? -16.612 -11.971 -3.019 1.00 45.41 191 PRO A C 1
ATOM 1360 O O . PRO A 1 191 ? -15.545 -11.456 -2.673 1.00 45.41 191 PRO A O 1
ATOM 1363 N N . VAL A 1 192 ? -16.690 -13.210 -3.508 1.00 39.84 192 VAL A N 1
ATOM 1364 C CA . VAL A 1 192 ? -15.531 -13.830 -4.150 1.00 39.84 192 VAL A CA 1
ATOM 1365 C C . VAL A 1 192 ? -15.311 -13.007 -5.408 1.00 39.84 192 VAL A C 1
ATOM 1367 O O . VAL A 1 192 ? -16.024 -13.176 -6.394 1.00 39.84 192 VAL A O 1
ATOM 1370 N N . VAL A 1 193 ? -14.409 -12.034 -5.338 1.00 39.94 193 VAL A N 1
ATOM 1371 C CA . VAL A 1 193 ? -13.925 -11.392 -6.551 1.00 39.94 193 VAL A CA 1
ATOM 1372 C C . VAL A 1 193 ? -12.794 -12.269 -7.036 1.00 39.94 193 VAL A C 1
ATOM 1374 O O . VAL A 1 193 ? -11.838 -12.500 -6.291 1.00 39.94 193 VAL A O 1
ATOM 1377 N N . ASP A 1 194 ? -12.962 -12.820 -8.234 1.00 32.44 194 ASP A N 1
ATOM 1378 C CA . ASP A 1 194 ? -11.950 -13.672 -8.836 1.00 32.44 194 ASP A CA 1
ATOM 1379 C C . ASP A 1 194 ? -10.623 -12.910 -8.846 1.00 32.44 194 ASP A C 1
ATOM 1381 O O . ASP A 1 194 ? -10.570 -11.798 -9.389 1.00 32.44 194 ASP A O 1
ATOM 1385 N N . PRO A 1 195 ? -9.544 -13.462 -8.258 1.00 35.34 195 PRO A N 1
ATOM 1386 C CA . PRO A 1 195 ? -8.243 -12.871 -8.471 1.00 35.34 195 PRO A CA 1
ATOM 1387 C C . PRO A 1 195 ? -7.968 -12.869 -9.979 1.00 35.34 195 PRO A C 1
ATOM 1389 O O . PRO A 1 195 ? -8.336 -13.836 -10.660 1.00 35.34 195 PRO A O 1
ATOM 1392 N N . PRO A 1 196 ? -7.302 -11.832 -10.521 1.00 37.25 196 PRO A N 1
ATOM 1393 C CA . PRO A 1 196 ? -6.811 -11.895 -11.887 1.00 37.25 196 PRO A CA 1
ATOM 1394 C C . PRO A 1 196 ? -6.018 -13.201 -12.019 1.00 37.25 196 PRO A C 1
ATOM 1396 O O . PRO A 1 196 ? -5.167 -13.478 -11.164 1.00 37.25 196 PRO A O 1
ATOM 1399 N N . PRO A 1 197 ? -6.359 -14.058 -12.997 1.00 32.06 197 PRO A N 1
ATOM 1400 C CA . PRO A 1 197 ? -6.013 -15.469 -12.933 1.00 32.06 197 PRO A CA 1
ATOM 1401 C C . PRO A 1 197 ? -4.496 -15.633 -12.799 1.00 32.06 197 PRO A C 1
ATOM 1403 O O . PRO A 1 197 ? -3.762 -14.923 -13.493 1.00 32.06 197 PRO A O 1
ATOM 1406 N N . PRO A 1 198 ? -3.994 -16.554 -11.955 1.00 38.03 198 PRO A N 1
ATOM 1407 C CA . PRO A 1 198 ? -2.565 -16.833 -11.880 1.00 38.03 198 PRO A CA 1
ATOM 1408 C C . PRO A 1 198 ? -2.034 -17.230 -13.269 1.00 38.03 198 PRO A C 1
ATOM 1410 O O . PRO A 1 198 ? -2.316 -18.321 -13.758 1.00 38.03 198 PRO A O 1
ATOM 1413 N N . GLY A 1 199 ? -1.304 -16.320 -13.926 1.00 55.19 199 GLY A N 1
ATOM 1414 C CA . GLY A 1 199 ? -0.860 -16.461 -15.322 1.00 55.19 199 GLY A CA 1
ATOM 1415 C C . GLY A 1 199 ? -1.550 -15.551 -16.356 1.00 55.19 199 GLY A C 1
ATOM 1416 O O . GLY A 1 199 ? -1.241 -15.662 -17.542 1.00 55.19 199 GLY A O 1
ATOM 1417 N N . GLY A 1 200 ? -2.456 -14.660 -15.943 1.00 74.81 200 GLY A N 1
ATOM 1418 C CA . GLY A 1 200 ? -3.058 -13.625 -16.790 1.00 74.81 200 GLY A CA 1
ATOM 1419 C C . GLY A 1 200 ? -2.146 -12.418 -17.045 1.00 74.81 200 GLY A C 1
ATOM 1420 O O . GLY A 1 200 ? -1.101 -12.257 -16.411 1.00 74.81 200 GLY A O 1
ATOM 1421 N N . ARG A 1 201 ? -2.565 -11.545 -17.971 1.00 86.19 201 ARG A N 1
ATOM 1422 C CA . ARG A 1 201 ? -1.837 -10.315 -18.320 1.00 86.19 201 ARG A CA 1
ATOM 1423 C C . ARG A 1 201 ? -1.812 -9.337 -17.148 1.00 86.19 201 ARG A C 1
ATOM 1425 O O . ARG A 1 201 ? -2.804 -9.183 -16.436 1.00 86.19 201 ARG A O 1
ATOM 1432 N N . MET A 1 202 ? -0.693 -8.639 -16.977 1.00 89.31 202 MET A N 1
ATOM 1433 C CA . MET A 1 202 ? -0.583 -7.584 -15.971 1.00 89.31 202 MET A CA 1
ATOM 1434 C C . MET A 1 202 ? -1.206 -6.275 -16.464 1.00 89.31 202 MET A C 1
ATOM 1436 O O . MET A 1 202 ? -0.938 -5.836 -17.582 1.00 89.31 202 MET A O 1
ATOM 1440 N N . TYR A 1 203 ? -1.993 -5.635 -15.606 1.00 91.50 203 TYR A N 1
ATOM 1441 C CA . TYR A 1 203 ? -2.469 -4.269 -15.786 1.00 91.50 203 TYR A CA 1
ATOM 1442 C C . TYR A 1 203 ? -2.099 -3.516 -14.517 1.00 91.50 203 TYR A C 1
ATOM 1444 O O . TYR A 1 203 ? -2.668 -3.766 -13.452 1.00 91.50 203 TYR A O 1
ATOM 1452 N N . ILE A 1 204 ? -1.076 -2.677 -14.627 1.00 94.38 204 ILE A N 1
ATOM 1453 C CA . ILE A 1 204 ? -0.398 -2.046 -13.496 1.00 94.38 204 ILE A CA 1
ATOM 1454 C C . ILE A 1 204 ? -0.720 -0.557 -13.509 1.00 94.38 204 ILE A C 1
ATOM 1456 O O . ILE A 1 204 ? -0.678 0.083 -14.558 1.00 94.38 204 ILE A O 1
ATOM 1460 N N . GLY A 1 205 ? -1.061 -0.003 -12.355 1.00 92.38 205 GLY A N 1
ATOM 1461 C CA . GLY A 1 205 ? -1.310 1.423 -12.199 1.00 92.38 205 GLY A CA 1
ATOM 1462 C C . GLY A 1 205 ? -0.423 2.018 -11.119 1.00 92.38 205 GLY A C 1
ATOM 1463 O O . GLY A 1 205 ? -0.363 1.464 -10.025 1.00 92.38 205 GLY A O 1
ATOM 1464 N N . TYR A 1 206 ? 0.227 3.147 -11.388 1.00 92.56 206 TYR A N 1
ATOM 1465 C CA . TYR A 1 206 ? 0.865 3.937 -10.334 1.00 92.56 206 TYR A CA 1
ATOM 1466 C C . TYR A 1 206 ? -0.141 4.923 -9.733 1.00 92.56 206 TYR A C 1
ATOM 1468 O O . TYR A 1 206 ? -0.728 5.737 -10.449 1.00 92.56 206 TYR A O 1
ATOM 1476 N N . ALA A 1 207 ? -0.334 4.847 -8.418 1.00 88.75 207 ALA A N 1
ATOM 1477 C CA . ALA A 1 207 ? -1.154 5.758 -7.628 1.00 88.75 207 ALA A CA 1
ATOM 1478 C C . ALA A 1 207 ? -0.241 6.676 -6.810 1.00 88.75 207 ALA A C 1
ATOM 1480 O O . ALA A 1 207 ? 0.281 6.284 -5.761 1.00 88.75 207 ALA A O 1
ATOM 1481 N N . SER A 1 208 ? -0.046 7.899 -7.303 1.00 85.62 208 SER A N 1
ATOM 1482 C CA . SER A 1 208 ? 0.819 8.874 -6.650 1.00 85.62 208 SER A CA 1
ATOM 1483 C C . SER A 1 208 ? 0.141 9.479 -5.424 1.00 85.62 208 SER A C 1
ATOM 1485 O O . SER A 1 208 ? -0.945 10.061 -5.473 1.00 85.62 208 SER A O 1
ATOM 1487 N N . SER A 1 209 ? 0.800 9.348 -4.286 1.00 85.81 209 SER A N 1
ATOM 1488 C CA . SER A 1 209 ? 0.286 9.779 -2.992 1.00 85.81 209 SER A CA 1
ATOM 1489 C C . SER A 1 209 ? 0.025 11.291 -2.943 1.00 85.81 209 SER A C 1
ATOM 1491 O O . SER A 1 209 ? -0.987 11.695 -2.390 1.00 85.81 209 SER A O 1
ATOM 1493 N N . TRP A 1 210 ? 0.808 12.141 -3.620 1.00 76.25 210 TRP A N 1
ATOM 1494 C CA . TRP A 1 210 ? 0.563 13.597 -3.643 1.00 76.25 210 TRP A CA 1
ATOM 1495 C C . TRP A 1 210 ? -0.733 14.030 -4.362 1.00 76.25 210 TRP A C 1
ATOM 1497 O O . TRP A 1 210 ? -1.296 15.087 -4.029 1.00 76.25 210 TRP A O 1
ATOM 1507 N N . ASN A 1 211 ? -1.232 13.206 -5.293 1.00 66.69 211 ASN A N 1
ATOM 1508 C CA . ASN A 1 211 ? -2.496 13.411 -6.013 1.00 66.69 211 ASN A CA 1
ATOM 1509 C C . ASN A 1 211 ? -3.658 12.551 -5.481 1.00 66.69 211 ASN A C 1
ATOM 1511 O O . ASN A 1 211 ? -4.786 12.727 -5.934 1.00 66.69 211 ASN A O 1
ATOM 1515 N N . THR A 1 212 ? -3.408 11.665 -4.516 1.00 70.62 212 THR A N 1
ATOM 1516 C CA . THR A 1 212 ? -4.358 10.650 -4.034 1.00 70.62 212 THR A CA 1
ATOM 1517 C C . THR A 1 212 ? -4.741 10.917 -2.573 1.00 70.62 212 THR A C 1
ATOM 1519 O O . THR A 1 212 ? -3.889 11.255 -1.750 1.00 70.62 212 THR A O 1
ATOM 1522 N N . SER A 1 213 ? -6.012 10.742 -2.209 1.00 76.06 213 SER A N 1
ATOM 1523 C CA . SER A 1 213 ? -6.424 10.549 -0.811 1.00 76.06 213 SER A CA 1
ATOM 1524 C C . SER A 1 213 ? -6.438 9.060 -0.474 1.00 76.06 213 SER A C 1
ATOM 1526 O O . SER A 1 213 ? -6.771 8.231 -1.322 1.00 76.06 213 SER A O 1
ATOM 1528 N N . ILE A 1 214 ? -6.176 8.682 0.780 1.00 77.56 214 ILE A N 1
ATOM 1529 C CA . ILE A 1 214 ? -6.357 7.282 1.194 1.00 77.56 214 ILE A CA 1
ATOM 1530 C C . ILE A 1 214 ? -7.789 6.774 0.958 1.00 77.56 214 ILE A C 1
ATOM 1532 O O . ILE A 1 214 ? -7.953 5.567 0.791 1.00 77.56 214 ILE A O 1
ATOM 1536 N N . VAL A 1 215 ? -8.814 7.643 0.897 1.00 73.88 215 VAL A N 1
ATOM 1537 C CA . VAL A 1 215 ? -10.199 7.228 0.575 1.00 73.88 215 VAL A CA 1
ATOM 1538 C C . VAL A 1 215 ? -10.423 6.957 -0.918 1.00 73.88 215 VAL A C 1
ATOM 1540 O O . VAL A 1 215 ? -11.375 6.263 -1.274 1.00 73.88 215 VAL A O 1
ATOM 1543 N N . ASP A 1 216 ? -9.518 7.415 -1.788 1.00 71.69 216 ASP A N 1
ATOM 1544 C CA . ASP A 1 216 ? -9.533 7.093 -3.219 1.00 71.69 216 ASP A CA 1
ATOM 1545 C C . ASP A 1 216 ? -9.012 5.667 -3.485 1.00 71.69 216 ASP A C 1
ATOM 1547 O O . ASP A 1 216 ? -9.377 5.041 -4.478 1.00 71.69 216 ASP A O 1
ATOM 1551 N N . LEU A 1 217 ? -8.221 5.096 -2.568 1.00 77.12 217 LEU A N 1
ATOM 1552 C CA . LEU A 1 217 ? -7.635 3.749 -2.668 1.00 77.12 217 LEU A CA 1
ATOM 1553 C C . LEU A 1 217 ? -8.622 2.606 -2.343 1.00 77.12 217 LEU A C 1
ATOM 1555 O O . LEU A 1 217 ? -8.229 1.552 -1.845 1.00 77.12 217 LEU A O 1
ATOM 1559 N N . THR A 1 218 ? -9.914 2.788 -2.606 1.00 77.75 218 THR A N 1
ATOM 1560 C CA . THR A 1 218 ? -10.951 1.780 -2.328 1.00 77.75 218 THR A CA 1
ATOM 1561 C C . THR A 1 218 ? -11.249 0.897 -3.541 1.00 77.75 218 THR A C 1
ATOM 1563 O O . THR A 1 218 ? -10.986 1.247 -4.692 1.00 77.75 218 THR A O 1
ATOM 1566 N N . THR A 1 219 ? -11.877 -0.257 -3.307 1.00 74.81 219 THR A N 1
ATOM 1567 C CA . THR A 1 219 ? -12.346 -1.156 -4.377 1.00 74.81 219 THR A CA 1
ATOM 1568 C C . THR A 1 219 ? -13.473 -0.566 -5.235 1.00 74.81 219 THR A C 1
ATOM 1570 O O . THR A 1 219 ? -13.741 -1.101 -6.308 1.00 74.81 219 THR A O 1
ATOM 1573 N N . ALA A 1 220 ? -14.127 0.515 -4.798 1.00 70.38 220 ALA A N 1
ATOM 1574 C CA . ALA A 1 220 ? -15.089 1.254 -5.614 1.00 70.38 220 ALA A CA 1
ATOM 1575 C C . ALA A 1 220 ? -14.387 2.170 -6.634 1.00 70.38 220 ALA A C 1
ATOM 1577 O O . ALA A 1 220 ? -14.819 2.250 -7.782 1.00 70.38 220 ALA A O 1
ATOM 1578 N N . ASN A 1 221 ? -13.289 2.813 -6.222 1.00 68.50 221 ASN A N 1
ATOM 1579 C CA . ASN A 1 221 ? -12.605 3.845 -7.003 1.00 68.50 221 ASN A CA 1
ATOM 1580 C C . ASN A 1 221 ? -11.443 3.300 -7.856 1.00 68.50 221 ASN A C 1
ATOM 1582 O O . ASN A 1 221 ? -11.174 3.850 -8.922 1.00 68.50 221 ASN A O 1
ATOM 1586 N N . ILE A 1 222 ? -10.786 2.204 -7.451 1.00 76.25 222 ILE A N 1
ATOM 1587 C CA . ILE A 1 222 ? -9.805 1.490 -8.288 1.00 76.25 222 ILE A CA 1
ATOM 1588 C C . ILE A 1 222 ? -10.545 0.550 -9.255 1.00 76.25 222 ILE A C 1
ATOM 1590 O O . ILE A 1 222 ? -11.160 -0.417 -8.786 1.00 76.25 222 ILE A O 1
ATOM 1594 N N . PRO A 1 223 ? -10.437 0.718 -10.587 1.00 77.25 223 PRO A N 1
ATOM 1595 C CA . PRO A 1 223 ? -11.026 -0.213 -11.549 1.00 77.25 223 PRO A CA 1
ATOM 1596 C C . PRO A 1 223 ? -10.557 -1.660 -11.345 1.00 77.25 223 PRO A C 1
ATOM 1598 O O . PRO A 1 223 ? -9.375 -1.919 -11.127 1.00 77.25 223 PRO A O 1
ATOM 1601 N N . SER A 1 224 ? -11.478 -2.622 -11.431 1.00 76.25 224 SER A N 1
ATOM 1602 C CA . SER A 1 224 ? -11.200 -4.043 -11.156 1.00 76.25 224 SER A CA 1
ATOM 1603 C C . SER A 1 224 ? -10.281 -4.725 -12.173 1.00 76.25 224 SER A C 1
ATOM 1605 O O . SER A 1 224 ? -9.783 -5.810 -11.894 1.00 76.25 224 SER A O 1
ATOM 1607 N N . TYR A 1 225 ? -10.027 -4.104 -13.330 1.00 77.50 225 TYR A N 1
ATOM 1608 C CA . TYR A 1 225 ? -9.062 -4.617 -14.303 1.00 77.50 225 TYR A CA 1
ATOM 1609 C C . TYR A 1 225 ? -7.602 -4.409 -13.874 1.00 77.50 225 TYR A C 1
ATOM 1611 O O . TYR A 1 225 ? -6.735 -5.091 -14.412 1.00 77.50 225 TYR A O 1
ATOM 1619 N N . TYR A 1 226 ? -7.309 -3.509 -12.922 1.00 87.19 226 TYR A N 1
ATOM 1620 C CA . TYR A 1 226 ? -5.954 -3.366 -12.384 1.00 87.19 226 TYR A CA 1
ATOM 1621 C C . TYR A 1 226 ? -5.589 -4.592 -11.548 1.00 87.19 226 TYR A C 1
ATOM 1623 O O . TYR A 1 226 ? -6.180 -4.865 -10.498 1.00 87.19 226 TYR A O 1
ATOM 1631 N N . THR A 1 227 ? -4.580 -5.320 -12.021 1.00 91.44 227 THR A N 1
ATOM 1632 C CA . THR A 1 227 ? -4.048 -6.505 -11.347 1.00 91.44 227 THR A CA 1
ATOM 1633 C C . THR A 1 227 ? -2.958 -6.141 -10.346 1.00 91.44 227 THR A C 1
ATOM 1635 O O . THR A 1 227 ? -2.767 -6.876 -9.382 1.00 91.44 227 THR A O 1
ATOM 1638 N N . HIS A 1 228 ? -2.286 -5.000 -10.542 1.00 94.69 228 HIS A N 1
ATOM 1639 C CA . HIS A 1 228 ? -1.309 -4.437 -9.609 1.00 94.69 228 HIS A CA 1
ATOM 1640 C C . HIS A 1 228 ? -1.540 -2.925 -9.446 1.00 94.69 228 HIS A C 1
ATOM 1642 O O . HIS A 1 228 ? -1.874 -2.232 -10.412 1.00 94.69 228 HIS A O 1
ATOM 1648 N N . LEU A 1 229 ? -1.327 -2.417 -8.235 1.00 95.50 229 LEU A N 1
ATOM 1649 C CA . LEU A 1 229 ? -1.369 -0.999 -7.894 1.00 95.50 229 LEU A CA 1
ATOM 1650 C C . LEU A 1 229 ? -0.089 -0.612 -7.144 1.00 95.50 229 LEU A C 1
ATOM 1652 O O . LEU A 1 229 ? 0.123 -1.055 -6.015 1.00 95.50 229 LEU A O 1
ATOM 1656 N N . ASN A 1 230 ? 0.744 0.223 -7.755 1.00 97.62 230 ASN A N 1
ATOM 1657 C CA . ASN A 1 230 ? 1.990 0.712 -7.174 1.00 97.62 230 ASN A CA 1
ATOM 1658 C C . ASN A 1 230 ? 1.705 2.028 -6.436 1.00 97.62 230 ASN A C 1
ATOM 1660 O O . ASN A 1 230 ? 1.370 3.032 -7.061 1.00 97.62 230 ASN A O 1
ATOM 1664 N N . LEU A 1 231 ? 1.824 2.033 -5.108 1.00 95.19 231 LEU A N 1
ATOM 1665 C CA . LEU A 1 231 ? 1.690 3.237 -4.287 1.00 95.19 231 LEU A CA 1
ATOM 1666 C C . LEU A 1 231 ? 3.010 4.017 -4.330 1.00 95.19 231 LEU A C 1
ATOM 1668 O O . LEU A 1 231 ? 4.017 3.542 -3.798 1.00 95.19 231 LEU A O 1
ATOM 1672 N N . SER A 1 232 ? 3.007 5.190 -4.968 1.00 92.25 232 SER A N 1
ATOM 1673 C CA . SER A 1 232 ? 4.202 6.015 -5.194 1.00 92.25 232 SER A CA 1
ATOM 1674 C C . SER A 1 232 ? 4.196 7.308 -4.356 1.00 92.25 232 SER A C 1
ATOM 1676 O O . SER A 1 232 ? 3.153 7.916 -4.145 1.00 92.25 232 SER A O 1
ATOM 1678 N N . PHE A 1 233 ? 5.303 7.815 -3.816 1.00 93.88 233 PHE A N 1
ATOM 1679 C CA . PHE A 1 233 ? 6.603 7.174 -3.646 1.00 93.88 233 PHE A CA 1
ATOM 1680 C C . PHE A 1 233 ? 6.988 7.129 -2.172 1.00 93.88 233 PHE A C 1
ATOM 1682 O O . PHE A 1 233 ? 6.712 8.043 -1.399 1.00 93.88 233 PHE A O 1
ATOM 1689 N N . VAL A 1 234 ? 7.673 6.056 -1.799 1.00 97.12 234 VAL A N 1
ATOM 1690 C CA . VAL A 1 234 ? 8.399 5.935 -0.540 1.00 97.12 234 VAL A CA 1
ATOM 1691 C C . VAL A 1 234 ? 9.810 6.474 -0.716 1.00 97.12 234 VAL A C 1
ATOM 1693 O O . VAL A 1 234 ? 10.465 6.241 -1.735 1.00 97.12 234 VAL A O 1
ATOM 1696 N N . ARG A 1 235 ? 10.312 7.167 0.307 1.00 96.06 235 ARG A N 1
ATOM 1697 C CA . ARG A 1 235 ? 11.688 7.676 0.316 1.00 96.06 235 ARG A CA 1
ATOM 1698 C C . ARG A 1 235 ? 12.695 6.520 0.474 1.00 96.06 235 ARG A C 1
ATOM 1700 O O . ARG A 1 235 ? 12.557 5.737 1.416 1.00 96.06 235 ARG A O 1
ATOM 1707 N N . PRO A 1 236 ? 13.753 6.425 -0.358 1.00 96.88 236 PRO A N 1
ATOM 1708 C CA . PRO A 1 236 ? 14.741 5.341 -0.272 1.00 96.88 236 PRO A CA 1
ATOM 1709 C C . PRO A 1 236 ? 15.397 5.189 1.108 1.00 96.88 236 PRO A C 1
ATOM 1711 O O . PRO A 1 236 ? 15.596 4.074 1.592 1.00 96.88 236 PRO A O 1
ATOM 1714 N N . ASN A 1 237 ? 15.678 6.312 1.776 1.00 96.31 237 ASN A N 1
ATOM 1715 C CA . ASN A 1 237 ? 16.223 6.371 3.134 1.00 96.31 237 ASN A CA 1
ATOM 1716 C C . ASN A 1 237 ? 15.135 6.517 4.211 1.00 96.31 237 ASN A C 1
ATOM 1718 O O . ASN A 1 237 ? 15.275 7.331 5.127 1.00 96.31 237 ASN A O 1
ATOM 1722 N N . THR A 1 238 ? 14.023 5.787 4.082 1.00 97.62 238 THR A N 1
ATOM 1723 C CA . THR A 1 238 ? 12.920 5.852 5.051 1.00 97.62 238 THR A CA 1
ATOM 1724 C C . THR A 1 238 ? 13.405 5.596 6.476 1.00 97.62 238 THR A C 1
ATOM 1726 O O . THR A 1 238 ? 14.162 4.664 6.746 1.00 97.62 238 THR A O 1
ATOM 1729 N N . ALA A 1 239 ? 12.945 6.438 7.403 1.00 96.81 239 ALA A N 1
ATOM 1730 C CA . ALA A 1 239 ? 13.232 6.307 8.827 1.00 96.81 239 ALA A CA 1
ATOM 1731 C C . ALA A 1 239 ? 12.306 5.291 9.523 1.00 96.81 239 ALA A C 1
ATOM 1733 O O . ALA A 1 239 ? 12.395 5.135 10.743 1.00 96.81 239 ALA A O 1
ATOM 1734 N N . TYR A 1 240 ? 11.434 4.608 8.764 1.00 98.19 240 TYR A N 1
ATOM 1735 C CA . TYR A 1 240 ? 10.385 3.740 9.290 1.00 98.19 240 TYR A CA 1
ATOM 1736 C C . TYR A 1 240 ? 10.912 2.722 10.304 1.00 98.19 240 TYR A C 1
ATOM 1738 O O . TYR A 1 240 ? 12.016 2.177 10.174 1.00 98.19 240 TYR A O 1
ATOM 1746 N N . GLN A 1 241 ? 10.102 2.497 11.333 1.00 97.44 241 GLN A N 1
ATOM 1747 C CA . GLN A 1 241 ? 10.314 1.502 12.374 1.00 97.44 241 GLN A CA 1
ATOM 1748 C C . GLN A 1 241 ? 9.091 0.596 12.417 1.00 97.44 241 GLN A C 1
ATOM 1750 O O . GLN A 1 241 ? 7.958 1.084 12.396 1.00 97.44 241 GLN A O 1
ATOM 1755 N N . LYS A 1 242 ? 9.319 -0.714 12.493 1.00 96.56 242 LYS A N 1
ATOM 1756 C CA . LYS A 1 242 ? 8.241 -1.698 12.536 1.00 96.56 242 LYS A CA 1
ATOM 1757 C C . LYS A 1 242 ? 7.281 -1.449 13.704 1.00 96.56 242 LYS A C 1
ATOM 1759 O O . LYS A 1 242 ? 7.724 -1.202 14.823 1.00 96.56 242 LYS A O 1
ATOM 1764 N N . GLY A 1 243 ? 5.981 -1.513 13.439 1.00 94.31 243 GLY A N 1
ATOM 1765 C CA . GLY A 1 243 ? 4.906 -1.240 14.390 1.00 94.31 243 GLY A CA 1
ATOM 1766 C C . GLY A 1 243 ? 4.666 0.246 14.679 1.00 94.31 243 GLY A C 1
ATOM 1767 O O . GLY A 1 243 ? 3.834 0.558 15.525 1.00 94.31 243 GLY A O 1
ATOM 1768 N N . SER A 1 244 ? 5.364 1.173 14.007 1.00 95.25 244 SER A N 1
ATOM 1769 C CA . SER A 1 244 ? 5.145 2.615 14.217 1.00 95.25 244 SER A CA 1
ATOM 1770 C C . SER A 1 244 ? 3.902 3.156 13.510 1.00 95.25 244 SER A C 1
ATOM 1772 O O . SER A 1 244 ? 3.371 4.180 13.932 1.00 95.25 244 SER A O 1
ATOM 1774 N N . PHE A 1 245 ? 3.460 2.507 12.423 1.00 93.44 245 PHE A N 1
ATOM 1775 C CA . PHE A 1 245 ? 2.357 2.957 11.554 1.00 93.44 245 PHE A CA 1
ATOM 1776 C C . PHE A 1 245 ? 2.515 4.393 11.000 1.00 93.44 245 PHE A C 1
ATOM 1778 O O . PHE A 1 245 ? 1.572 4.976 10.466 1.00 93.44 245 PHE A O 1
ATOM 1785 N N . ALA A 1 246 ? 3.730 4.946 11.074 1.00 93.75 246 ALA A N 1
ATOM 1786 C CA . ALA A 1 246 ? 4.105 6.256 10.557 1.00 93.75 246 ALA A CA 1
ATOM 1787 C C . ALA A 1 246 ? 4.308 6.198 9.032 1.00 93.75 246 ALA A C 1
ATOM 1789 O O . ALA A 1 246 ? 5.428 6.166 8.520 1.00 93.75 246 ALA A O 1
ATOM 1790 N N . PHE A 1 247 ? 3.194 6.114 8.304 1.00 93.31 247 PHE A N 1
ATOM 1791 C CA . PHE A 1 247 ? 3.151 6.085 6.837 1.00 93.31 247 PHE A CA 1
ATOM 1792 C C . PHE A 1 247 ? 3.203 7.484 6.205 1.00 93.31 247 PHE A C 1
ATOM 1794 O O . PHE A 1 247 ? 2.895 7.638 5.031 1.00 93.31 247 PHE A O 1
ATOM 1801 N N . ASP A 1 248 ? 3.558 8.503 6.982 1.00 87.06 248 ASP A N 1
ATOM 1802 C CA . ASP A 1 248 ? 3.562 9.908 6.585 1.00 87.06 248 ASP A CA 1
ATOM 1803 C C . ASP A 1 248 ? 4.760 10.327 5.711 1.00 87.06 248 ASP A C 1
ATOM 1805 O O . ASP A 1 248 ? 5.743 9.601 5.525 1.00 87.06 248 ASP A O 1
ATOM 1809 N N . GLN A 1 249 ? 4.680 11.561 5.214 1.00 88.06 249 GLN A N 1
ATOM 1810 C CA . GLN A 1 249 ? 5.673 12.208 4.356 1.00 88.06 249 GLN A CA 1
ATOM 1811 C C . GLN A 1 249 ? 7.069 12.331 4.997 1.00 88.06 249 GLN A C 1
ATOM 1813 O O . GLN A 1 249 ? 8.073 12.300 4.287 1.00 88.06 249 GLN A O 1
ATOM 1818 N N . GLU A 1 250 ? 7.175 12.469 6.322 1.00 88.88 250 GLU A N 1
ATOM 1819 C CA . GLU A 1 250 ? 8.475 12.612 6.989 1.00 88.88 250 GLU A CA 1
ATOM 1820 C C . GLU A 1 250 ? 9.156 11.247 7.139 1.00 88.88 250 GLU A C 1
ATOM 1822 O O . GLU A 1 250 ? 10.331 11.090 6.786 1.00 88.88 250 GLU A O 1
ATOM 1827 N N . VAL A 1 251 ? 8.416 10.243 7.613 1.00 94.75 251 VAL A N 1
ATOM 1828 C CA . VAL A 1 251 ? 8.964 8.919 7.934 1.00 94.75 251 VAL A CA 1
ATOM 1829 C C . VAL A 1 251 ? 9.019 8.003 6.709 1.00 94.75 251 VAL A C 1
ATOM 1831 O O . VAL A 1 251 ? 10.096 7.496 6.367 1.00 94.75 251 VAL A O 1
ATOM 1834 N N . ALA A 1 252 ? 7.887 7.786 6.040 1.00 95.25 252 ALA A N 1
ATOM 1835 C CA . ALA A 1 252 ? 7.757 6.896 4.884 1.00 95.25 252 ALA A CA 1
ATOM 1836 C C . ALA A 1 252 ? 7.983 7.612 3.542 1.00 95.25 252 ALA A C 1
ATOM 1838 O O . ALA A 1 252 ? 8.412 6.977 2.582 1.00 95.25 252 ALA A O 1
ATOM 1839 N N . GLY A 1 253 ? 7.746 8.924 3.470 1.00 92.81 253 GLY A N 1
ATOM 1840 C CA . GLY A 1 253 ? 7.813 9.703 2.227 1.00 92.81 253 GLY A CA 1
ATOM 1841 C C . GLY A 1 253 ? 6.488 9.785 1.465 1.00 92.81 253 GLY A C 1
ATOM 1842 O O . GLY A 1 253 ? 6.386 10.579 0.538 1.00 92.81 253 GLY A O 1
ATOM 1843 N N . LEU A 1 254 ? 5.463 9.030 1.876 1.00 91.50 254 LEU A N 1
ATOM 1844 C CA . LEU A 1 254 ? 4.166 9.027 1.202 1.00 91.50 254 LEU A CA 1
ATOM 1845 C C . LEU A 1 254 ? 3.420 10.340 1.461 1.00 91.50 254 LEU A C 1
ATOM 1847 O O . LEU A 1 254 ? 3.280 10.817 2.585 1.00 91.50 254 LEU A O 1
ATOM 1851 N N . GLU A 1 255 ? 2.918 10.912 0.380 1.00 84.69 255 GLU A N 1
ATOM 1852 C CA . GLU A 1 255 ? 2.448 12.286 0.288 1.00 84.69 255 GLU A CA 1
ATOM 1853 C C . GLU A 1 255 ? 0.921 12.414 0.213 1.00 84.69 255 GLU A C 1
ATOM 1855 O O . GLU A 1 255 ? 0.423 13.405 -0.329 1.00 84.69 255 GLU A O 1
ATOM 1860 N N . PHE A 1 256 ? 0.185 11.447 0.767 1.00 79.19 256 PHE A N 1
ATOM 1861 C CA . PHE A 1 256 ? -1.281 11.452 0.809 1.00 79.19 256 PHE A CA 1
ATOM 1862 C C . PHE A 1 256 ? -1.834 12.761 1.377 1.00 79.19 256 PHE A C 1
ATOM 1864 O O . PHE A 1 256 ? -1.197 13.413 2.204 1.00 79.19 256 PHE A O 1
ATOM 1871 N N . PHE A 1 257 ? -3.028 13.161 0.935 1.00 70.38 257 PHE A N 1
ATOM 1872 C CA . PHE A 1 257 ? -3.661 14.392 1.419 1.00 70.38 257 PHE A CA 1
ATOM 1873 C C . PHE A 1 257 ? -3.859 14.402 2.949 1.00 70.38 257 PHE A C 1
ATOM 1875 O O . PHE A 1 257 ? -3.790 15.451 3.594 1.00 70.38 257 PHE A O 1
ATOM 1882 N N . GLU A 1 258 ? -4.089 13.228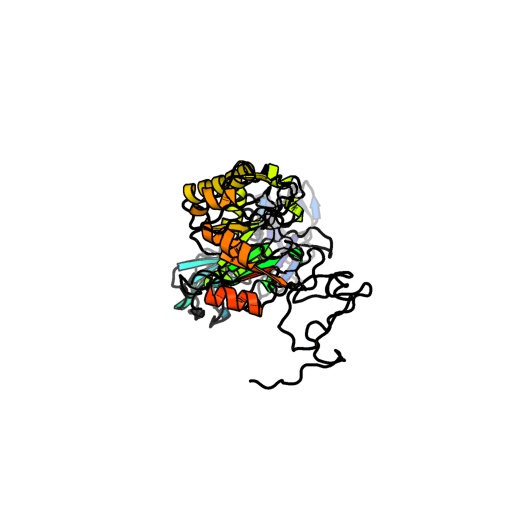 3.531 1.00 73.94 258 GLU A N 1
ATOM 1883 C CA . GLU A 1 258 ? -4.361 13.043 4.948 1.00 73.94 258 GLU A CA 1
ATOM 1884 C C . GLU A 1 258 ? -3.216 13.501 5.858 1.00 73.94 258 GLU A C 1
ATOM 1886 O O . GLU A 1 258 ? -2.041 13.212 5.645 1.00 73.94 258 GLU A O 1
ATOM 1891 N N . GLY A 1 259 ? -3.588 14.182 6.942 1.00 61.22 259 GLY A N 1
ATOM 1892 C CA . GLY A 1 259 ? -2.646 14.614 7.971 1.00 61.22 259 GLY A CA 1
ATOM 1893 C C . GLY A 1 259 ? -2.025 15.991 7.744 1.00 61.22 259 GLY A C 1
ATOM 1894 O O . GLY A 1 259 ? -1.312 16.472 8.621 1.00 61.22 259 GLY A O 1
ATOM 1895 N N . ALA A 1 260 ? -2.297 16.644 6.610 1.00 63.47 260 ALA A N 1
ATOM 1896 C CA . ALA A 1 260 ? -1.901 18.029 6.385 1.00 63.47 260 ALA A CA 1
ATOM 1897 C C . ALA A 1 260 ? -2.897 19.007 7.030 1.00 63.47 260 ALA A C 1
ATOM 1899 O O . ALA A 1 260 ? -4.108 18.894 6.846 1.00 63.47 260 ALA A O 1
ATOM 1900 N N . THR A 1 261 ? -2.396 20.012 7.752 1.00 52.12 261 THR A N 1
ATOM 1901 C CA . THR A 1 261 ? -3.221 21.106 8.307 1.00 52.12 261 THR A CA 1
ATOM 1902 C C . THR A 1 261 ? -3.500 22.224 7.297 1.00 52.12 261 THR A C 1
ATOM 1904 O O . THR A 1 261 ? -4.409 23.027 7.497 1.00 52.12 261 THR A O 1
ATOM 1907 N N . THR A 1 262 ? -2.736 22.280 6.203 1.00 50.88 262 THR A N 1
ATOM 1908 C CA . THR A 1 262 ? -2.913 23.194 5.065 1.00 50.88 262 THR A CA 1
ATOM 1909 C C . THR A 1 262 ? -2.535 22.468 3.770 1.00 50.88 262 THR A C 1
ATOM 1911 O O . THR A 1 262 ? -1.872 21.435 3.813 1.00 50.88 262 THR A O 1
ATOM 1914 N N . ASN A 1 263 ? -2.871 23.021 2.600 1.00 48.12 263 ASN A N 1
ATOM 1915 C CA . ASN A 1 263 ? -2.515 22.421 1.300 1.00 48.12 263 ASN A CA 1
ATOM 1916 C C . ASN A 1 263 ? -0.998 22.228 1.069 1.00 48.12 263 ASN A C 1
ATOM 1918 O O . ASN A 1 263 ? -0.621 21.473 0.175 1.00 48.12 263 ASN A O 1
ATOM 1922 N N . THR A 1 264 ? -0.148 22.902 1.850 1.00 54.25 264 THR A N 1
ATOM 1923 C CA . THR A 1 264 ? 1.324 22.816 1.813 1.00 54.25 264 THR A CA 1
ATOM 1924 C C . THR A 1 264 ? 1.928 22.306 3.128 1.00 54.25 264 THR A C 1
ATOM 1926 O O . THR A 1 264 ? 3.147 22.308 3.286 1.00 54.25 264 THR A O 1
ATOM 1929 N N . GLY A 1 265 ? 1.095 21.905 4.092 1.00 55.69 265 GLY A N 1
ATOM 1930 C CA . GLY A 1 265 ? 1.530 21.429 5.401 1.00 55.69 265 GLY A CA 1
ATOM 1931 C C . GLY A 1 265 ? 2.075 20.003 5.348 1.00 55.69 265 GLY A C 1
ATOM 1932 O O . GLY A 1 265 ? 1.699 19.217 4.480 1.00 55.69 265 GLY A O 1
ATOM 1933 N N . GLN A 1 266 ? 2.935 19.660 6.311 1.00 62.41 266 GLN A N 1
ATOM 1934 C CA . GLN A 1 266 ? 3.434 18.295 6.481 1.00 62.41 266 GLN A CA 1
ATOM 1935 C C . GLN A 1 266 ? 2.264 17.323 6.687 1.00 62.41 266 GLN A C 1
ATOM 1937 O O . GLN A 1 266 ? 1.433 17.520 7.574 1.00 62.41 266 GLN A O 1
ATOM 1942 N N . LYS A 1 267 ? 2.226 16.258 5.887 1.00 70.31 267 LYS A N 1
ATOM 1943 C CA . LYS A 1 267 ? 1.128 15.281 5.859 1.00 70.31 267 LYS A CA 1
ATOM 1944 C C . LYS A 1 267 ? 1.338 14.186 6.903 1.00 70.31 267 LYS A C 1
ATOM 1946 O O . LYS A 1 267 ? 1.863 13.124 6.576 1.00 70.31 267 LYS A O 1
ATOM 1951 N N . LYS A 1 268 ? 1.001 14.452 8.172 1.00 81.38 268 LYS A N 1
ATOM 1952 C CA . LYS A 1 268 ? 1.235 13.514 9.287 1.00 81.38 268 LYS A CA 1
ATOM 1953 C C . LYS A 1 268 ? 0.000 12.682 9.633 1.00 81.38 268 LYS A C 1
ATOM 1955 O O . LYS A 1 268 ? -0.992 13.202 10.136 1.00 81.38 268 LYS A O 1
ATOM 1960 N N . PHE A 1 269 ? 0.093 11.371 9.436 1.00 83.50 269 PHE A N 1
ATOM 1961 C CA . PHE A 1 269 ? -1.015 10.448 9.668 1.00 83.50 269 PHE A CA 1
ATOM 1962 C C . PHE A 1 269 ? -1.398 10.337 11.149 1.00 83.50 269 PHE A C 1
ATOM 1964 O O . PHE A 1 269 ? -0.553 10.194 12.034 1.00 83.50 269 PHE A O 1
ATOM 1971 N N . THR A 1 270 ? -2.704 10.328 11.408 1.00 86.94 270 THR A N 1
ATOM 1972 C CA . THR A 1 270 ? -3.272 9.807 12.659 1.00 86.94 270 THR A CA 1
ATOM 1973 C C . THR A 1 270 ? -3.292 8.270 12.641 1.00 86.94 270 THR A C 1
ATOM 1975 O O . THR A 1 270 ? -3.350 7.677 11.559 1.00 86.94 270 THR A O 1
ATOM 1978 N N . PRO A 1 271 ? -3.341 7.592 13.806 1.00 88.25 271 PRO A N 1
ATOM 1979 C CA . PRO A 1 271 ? -3.482 6.133 13.860 1.00 88.25 271 PRO A CA 1
ATOM 1980 C C . PRO A 1 271 ? -4.705 5.609 13.089 1.00 88.25 271 PRO A C 1
ATOM 1982 O O . PRO A 1 271 ? -4.627 4.575 12.432 1.00 88.25 271 PRO A O 1
ATOM 1985 N N . ALA A 1 272 ? -5.815 6.357 13.099 1.00 83.69 272 ALA A N 1
ATOM 1986 C CA . ALA A 1 272 ? -7.015 6.019 12.338 1.00 83.69 272 ALA A CA 1
ATOM 1987 C C . ALA A 1 272 ? -6.785 6.090 10.817 1.00 83.69 272 ALA A C 1
ATOM 1989 O O . ALA A 1 272 ? -7.209 5.193 10.099 1.00 83.69 272 ALA A O 1
ATOM 1990 N N . GLN A 1 273 ? -6.070 7.103 10.314 1.00 85.88 273 GLN A N 1
ATOM 1991 C CA . GLN A 1 273 ? -5.720 7.205 8.888 1.00 85.88 273 GLN A CA 1
ATOM 1992 C C . GLN A 1 273 ? -4.748 6.101 8.454 1.00 85.88 273 GLN A C 1
ATOM 1994 O O . GLN A 1 273 ? -4.936 5.508 7.392 1.00 85.88 273 GLN A O 1
ATOM 1999 N N . ALA A 1 274 ? -3.766 5.759 9.291 1.00 91.25 274 ALA A N 1
ATOM 2000 C CA . ALA A 1 274 ? -2.878 4.628 9.032 1.00 91.25 274 ALA A CA 1
ATOM 2001 C C . ALA A 1 274 ? -3.656 3.300 8.946 1.00 91.25 274 ALA A C 1
ATOM 2003 O O . ALA A 1 274 ? -3.470 2.535 7.998 1.00 91.25 274 ALA A O 1
ATOM 2004 N N . GLN A 1 275 ? -4.594 3.066 9.870 1.00 91.38 275 GLN A N 1
ATOM 2005 C CA . GLN A 1 275 ? -5.465 1.891 9.835 1.00 91.38 275 GLN A CA 1
ATOM 2006 C C . GLN A 1 275 ? -6.412 1.892 8.622 1.00 91.38 275 GLN A C 1
ATOM 2008 O O . GLN A 1 275 ? -6.655 0.832 8.040 1.00 91.38 275 GLN A O 1
ATOM 2013 N N . THR A 1 276 ? -6.920 3.052 8.195 1.00 85.25 276 THR A N 1
ATOM 2014 C CA . THR A 1 276 ? -7.732 3.185 6.972 1.00 85.25 276 THR A CA 1
ATOM 2015 C C . THR A 1 276 ? -6.931 2.794 5.731 1.00 85.25 276 THR A C 1
ATOM 2017 O O . THR A 1 276 ? -7.417 1.994 4.933 1.00 85.25 276 THR A O 1
ATOM 2020 N N . LEU A 1 277 ? -5.686 3.269 5.591 1.00 91.00 277 LEU A N 1
ATOM 2021 C CA . LEU A 1 277 ? -4.811 2.887 4.477 1.00 91.00 277 LEU A CA 1
ATOM 2022 C C . LEU A 1 277 ? -4.562 1.370 4.453 1.00 91.00 277 LEU A C 1
ATOM 2024 O O . LEU A 1 277 ? -4.768 0.743 3.416 1.00 91.00 277 LEU A O 1
ATOM 2028 N N . ILE A 1 278 ? -4.219 0.762 5.595 1.00 95.38 278 ILE A N 1
ATOM 2029 C CA . ILE A 1 278 ? -4.064 -0.701 5.719 1.00 95.38 278 ILE A CA 1
ATOM 2030 C C . ILE A 1 278 ? -5.344 -1.433 5.292 1.00 95.38 278 ILE A C 1
ATOM 2032 O O . ILE A 1 278 ? -5.289 -2.393 4.525 1.00 95.38 278 ILE A O 1
ATOM 2036 N N . SER A 1 279 ? -6.508 -0.981 5.760 1.00 90.62 279 SER A N 1
ATOM 2037 C CA . SER A 1 279 ? -7.799 -1.622 5.469 1.00 90.62 279 SER A CA 1
ATOM 2038 C C . SER A 1 279 ? -8.167 -1.521 3.982 1.00 90.62 279 SER A C 1
ATOM 2040 O O . SER A 1 279 ? -8.694 -2.473 3.401 1.00 90.62 279 SER A O 1
ATOM 2042 N 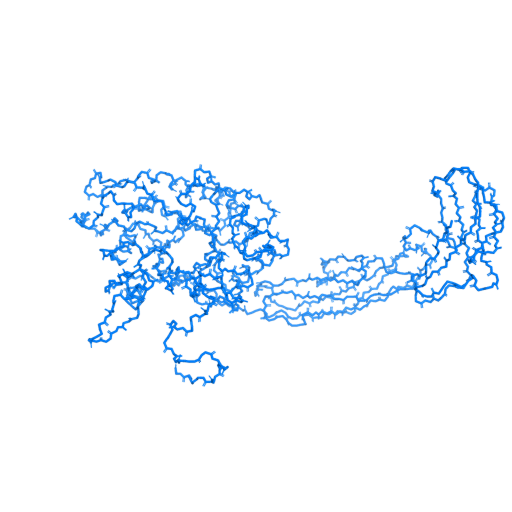N . ASN A 1 280 ? -7.826 -0.407 3.334 1.00 84.62 280 ASN A N 1
ATOM 2043 C CA . ASN A 1 280 ? -8.023 -0.200 1.900 1.00 84.62 280 ASN A CA 1
ATOM 2044 C C . ASN A 1 280 ? -7.083 -1.081 1.062 1.00 84.62 280 ASN A C 1
ATOM 2046 O O . ASN A 1 280 ? -7.542 -1.762 0.142 1.00 84.62 280 ASN A O 1
ATOM 2050 N N . ILE A 1 281 ? -5.807 -1.187 1.448 1.00 95.12 281 ILE A N 1
ATOM 2051 C CA . ILE A 1 281 ? -4.849 -2.131 0.849 1.00 95.12 281 ILE A CA 1
ATOM 2052 C C . ILE A 1 281 ? -5.360 -3.573 0.981 1.00 95.12 281 ILE A C 1
ATOM 2054 O O . ILE A 1 281 ? -5.437 -4.294 -0.013 1.00 95.12 281 ILE A O 1
ATOM 2058 N N . GLN A 1 282 ? -5.788 -3.989 2.176 1.00 92.75 282 GLN A N 1
ATOM 2059 C CA . GLN A 1 282 ? -6.368 -5.318 2.399 1.00 92.75 282 GLN A CA 1
ATOM 2060 C C . GLN A 1 282 ? -7.611 -5.567 1.532 1.00 92.75 282 GLN A C 1
ATOM 2062 O O . GLN A 1 282 ? -7.753 -6.659 0.985 1.00 92.75 282 GLN A O 1
ATOM 2067 N N . SER A 1 283 ? -8.469 -4.559 1.345 1.00 84.00 283 SER A N 1
ATOM 2068 C CA . SER A 1 283 ? -9.659 -4.646 0.485 1.00 84.00 283 SER A CA 1
ATOM 2069 C C . SER A 1 283 ? -9.304 -4.888 -0.985 1.00 84.00 283 SER A C 1
ATOM 2071 O O . SER A 1 283 ? -9.920 -5.727 -1.644 1.00 84.00 283 SER A O 1
ATOM 2073 N N . LEU A 1 284 ? -8.301 -4.172 -1.505 1.00 84.94 284 LEU A N 1
ATOM 2074 C CA . LEU A 1 284 ? -7.800 -4.347 -2.872 1.00 84.94 284 LEU A CA 1
ATOM 2075 C C . LEU A 1 284 ? -7.177 -5.735 -3.064 1.00 84.94 284 LEU A C 1
ATOM 2077 O O . LEU A 1 284 ? -7.491 -6.419 -4.040 1.00 84.94 284 LEU A O 1
ATOM 2081 N N . ARG A 1 285 ? -6.385 -6.196 -2.091 1.00 91.38 285 ARG A N 1
ATOM 2082 C CA . ARG A 1 285 ? -5.745 -7.520 -2.112 1.00 91.38 285 ARG A CA 1
ATOM 2083 C C . ARG A 1 285 ? -6.747 -8.664 -2.001 1.00 91.38 285 ARG A C 1
ATOM 2085 O O . ARG A 1 285 ? -6.631 -9.648 -2.726 1.00 91.38 285 ARG A O 1
ATOM 2092 N N . ALA A 1 286 ? -7.781 -8.523 -1.173 1.00 84.06 286 ALA A N 1
ATOM 2093 C CA . ALA A 1 286 ? -8.883 -9.483 -1.083 1.00 84.06 286 ALA A CA 1
ATOM 2094 C C . ALA A 1 286 ? -9.748 -9.539 -2.354 1.00 84.06 286 ALA A C 1
ATOM 2096 O O . ALA A 1 286 ? -10.410 -10.549 -2.598 1.00 84.06 286 ALA A O 1
ATOM 2097 N N . ARG A 1 287 ? -9.714 -8.475 -3.169 1.00 82.50 287 ARG A N 1
ATOM 2098 C CA . ARG A 1 287 ? -10.262 -8.425 -4.532 1.00 82.50 287 ARG A CA 1
ATOM 2099 C C . ARG A 1 287 ? -9.315 -9.024 -5.589 1.00 82.50 287 ARG A C 1
ATOM 2101 O O . ARG A 1 287 ? -9.710 -9.192 -6.735 1.00 82.50 287 ARG A O 1
ATOM 2108 N N . GLY A 1 288 ? -8.067 -9.319 -5.226 1.00 80.31 288 GLY A N 1
ATOM 2109 C CA . GLY A 1 288 ? -7.030 -9.822 -6.127 1.00 80.31 288 GLY A CA 1
ATOM 2110 C C . GLY A 1 288 ? -6.190 -8.752 -6.835 1.00 80.31 288 GLY A C 1
ATOM 2111 O O . GLY A 1 288 ? -5.280 -9.109 -7.579 1.00 80.31 288 GLY A O 1
ATOM 2112 N N . THR A 1 289 ? -6.430 -7.459 -6.594 1.00 89.12 289 THR A N 1
ATOM 2113 C CA . THR A 1 289 ? -5.494 -6.402 -7.005 1.00 89.12 289 THR A CA 1
ATOM 2114 C C . THR A 1 289 ? -4.299 -6.439 -6.052 1.00 89.12 289 THR A C 1
ATOM 2116 O O . THR A 1 289 ? -4.446 -6.108 -4.875 1.00 89.12 289 THR A O 1
ATOM 2119 N N . GLN A 1 290 ? -3.119 -6.832 -6.535 1.00 95.00 290 GLN A N 1
ATOM 2120 C CA . GLN A 1 290 ? -1.901 -6.758 -5.729 1.00 95.00 290 GLN A CA 1
ATOM 2121 C C . GLN A 1 290 ? -1.551 -5.298 -5.438 1.00 95.00 290 GLN A C 1
ATOM 2123 O O . GLN A 1 290 ? -1.675 -4.451 -6.322 1.00 95.00 290 GLN A O 1
ATOM 2128 N N . VAL A 1 291 ? -1.060 -4.995 -4.239 1.00 97.12 291 VAL A N 1
ATOM 2129 C CA . VAL A 1 291 ? -0.627 -3.636 -3.883 1.00 97.12 291 VAL A CA 1
ATOM 2130 C C . VAL A 1 291 ? 0.860 -3.629 -3.573 1.00 97.12 291 VAL A C 1
ATOM 2132 O O . VAL A 1 291 ? 1.333 -4.391 -2.733 1.00 97.12 291 VAL A O 1
ATOM 2135 N N . TRP A 1 292 ? 1.593 -2.760 -4.257 1.00 98.12 292 TRP A N 1
ATOM 2136 C CA . TRP A 1 292 ? 3.048 -2.700 -4.244 1.00 98.12 292 TRP A CA 1
ATOM 2137 C C . TRP A 1 292 ? 3.526 -1.354 -3.714 1.00 98.12 292 TRP A C 1
ATOM 2139 O O . TRP A 1 292 ? 2.925 -0.314 -3.981 1.00 98.12 292 TRP A O 1
ATOM 2149 N N . LEU A 1 293 ? 4.615 -1.374 -2.953 1.00 98.00 293 LEU A N 1
ATOM 2150 C CA . LEU A 1 293 ? 5.231 -0.175 -2.399 1.00 98.00 293 LEU A CA 1
ATOM 2151 C C . LEU A 1 293 ? 6.310 0.325 -3.362 1.00 98.00 293 LEU A C 1
ATOM 2153 O O . LEU A 1 293 ? 7.354 -0.318 -3.461 1.00 98.00 293 LEU A O 1
ATOM 2157 N N . SER A 1 294 ? 6.081 1.436 -4.064 1.00 98.25 294 SER A N 1
ATOM 2158 C CA . SER A 1 294 ? 7.083 1.983 -4.982 1.00 98.25 294 SER A CA 1
ATOM 2159 C C . SER A 1 294 ? 8.009 2.961 -4.270 1.00 98.25 294 SER A C 1
ATOM 2161 O O . SER A 1 294 ? 7.566 3.921 -3.638 1.00 98.25 294 SER A O 1
ATOM 2163 N N . VAL A 1 295 ? 9.309 2.688 -4.332 1.00 98.25 295 VAL A N 1
ATOM 2164 C CA . VAL A 1 295 ? 10.370 3.417 -3.634 1.00 98.25 295 VAL A CA 1
ATOM 2165 C C . VAL A 1 295 ? 11.182 4.191 -4.664 1.00 98.25 295 VAL A C 1
ATOM 2167 O O . VAL A 1 295 ? 11.830 3.570 -5.505 1.00 98.25 295 VAL A O 1
ATOM 2170 N N . GLY A 1 296 ? 11.191 5.524 -4.562 1.00 95.50 296 GLY A N 1
ATOM 2171 C CA . GLY A 1 296 ? 11.961 6.387 -5.460 1.00 95.50 296 GLY A CA 1
ATOM 2172 C C . GLY A 1 296 ? 11.145 7.386 -6.279 1.00 95.50 296 GLY A C 1
ATOM 2173 O O . GLY A 1 296 ? 10.634 8.360 -5.729 1.00 95.50 296 GLY A O 1
ATOM 2174 N N . GLY A 1 297 ? 11.137 7.202 -7.595 1.00 90.50 297 GLY A N 1
ATOM 2175 C CA . GLY A 1 297 ? 10.727 8.198 -8.575 1.00 90.50 297 GLY A CA 1
ATOM 2176 C C . GLY A 1 297 ? 11.761 9.310 -8.777 1.00 90.50 297 GLY A C 1
ATOM 2177 O O . GLY A 1 297 ? 12.752 9.424 -8.036 1.00 90.50 297 GLY A O 1
ATOM 2178 N N . TRP A 1 298 ? 11.518 10.159 -9.774 1.00 84.25 298 TRP A N 1
ATOM 2179 C CA . TRP A 1 298 ? 12.424 11.199 -10.266 1.00 84.25 298 TRP A CA 1
ATOM 2180 C C . TRP A 1 298 ? 13.059 12.031 -9.147 1.00 84.25 298 TRP A C 1
ATOM 2182 O O . TRP A 1 298 ? 14.284 12.088 -9.023 1.00 84.25 298 TRP A O 1
ATOM 2192 N N . SER A 1 299 ? 12.235 12.623 -8.276 1.00 84.50 299 SER A N 1
ATOM 2193 C CA . SER A 1 299 ? 12.674 13.558 -7.231 1.00 84.50 299 SER A CA 1
ATOM 2194 C C . SER A 1 299 ? 13.643 12.946 -6.216 1.00 84.50 299 SER A C 1
ATOM 2196 O O . SER A 1 299 ? 14.615 13.597 -5.834 1.00 84.50 299 SER A O 1
ATOM 2198 N N . TYR A 1 300 ? 13.426 11.697 -5.783 1.00 90.56 300 TYR A N 1
ATOM 2199 C CA . TYR A 1 300 ? 14.382 11.010 -4.902 1.00 90.56 300 TYR A CA 1
ATOM 2200 C C . TYR A 1 300 ? 15.599 10.482 -5.668 1.00 90.56 300 TYR A C 1
ATOM 2202 O O . TYR A 1 300 ? 16.673 10.351 -5.083 1.00 90.56 300 TYR A O 1
ATOM 2210 N N . SER A 1 301 ? 15.456 10.229 -6.969 1.00 86.81 301 SER A N 1
ATOM 2211 C CA . SER A 1 301 ? 16.537 9.775 -7.848 1.00 86.81 301 SER A CA 1
ATOM 2212 C C . SER A 1 301 ? 17.560 10.866 -8.176 1.00 86.81 301 SER A C 1
ATOM 2214 O O . SER A 1 301 ? 18.733 10.541 -8.346 1.00 86.81 301 SER A O 1
ATOM 2216 N N . GLN A 1 302 ? 17.156 12.143 -8.163 1.00 83.19 302 GLN A N 1
ATOM 2217 C CA . GLN A 1 302 ? 18.073 13.293 -8.256 1.00 83.19 302 GLN A CA 1
ATOM 2218 C C . GLN A 1 302 ? 18.726 13.672 -6.909 1.00 83.19 302 GLN A C 1
ATOM 2220 O O . GLN A 1 302 ? 19.603 14.535 -6.864 1.00 83.19 302 GLN A O 1
ATOM 2225 N N . GLY A 1 303 ? 18.276 13.080 -5.798 1.00 84.69 303 GLY A N 1
ATOM 2226 C CA . GLY A 1 303 ? 18.716 13.417 -4.445 1.00 84.69 303 GLY A CA 1
ATOM 2227 C C . GLY A 1 303 ? 19.723 12.431 -3.839 1.00 84.69 303 GLY A C 1
ATOM 2228 O O . GLY A 1 303 ? 20.148 11.454 -4.451 1.00 84.69 303 GLY A O 1
ATOM 2229 N N . SER A 1 304 ? 20.114 12.677 -2.586 1.00 89.44 304 SER A N 1
ATOM 2230 C CA . SER A 1 304 ? 21.070 11.839 -1.845 1.00 89.44 304 SER A CA 1
ATOM 2231 C C . SER A 1 304 ? 20.439 10.621 -1.152 1.00 89.44 304 SER A C 1
ATOM 2233 O O . SER A 1 304 ? 21.152 9.814 -0.555 1.00 89.44 304 SER A O 1
ATOM 2235 N N . GLN A 1 305 ? 19.113 10.465 -1.212 1.00 93.69 305 GLN A N 1
ATOM 2236 C CA . GLN A 1 305 ? 18.358 9.470 -0.444 1.00 93.69 305 GLN A CA 1
ATOM 2237 C C . GLN A 1 305 ? 18.796 8.032 -0.759 1.00 93.69 305 GLN A C 1
ATOM 2239 O O . GLN A 1 305 ? 18.905 7.216 0.157 1.00 93.69 305 GLN A O 1
ATOM 2244 N N . TRP A 1 306 ? 19.097 7.720 -2.022 1.00 93.56 306 TRP A N 1
ATOM 2245 C CA . TRP A 1 306 ? 19.541 6.385 -2.442 1.00 93.56 306 TRP A CA 1
ATOM 2246 C C . TRP A 1 306 ? 20.870 5.945 -1.811 1.00 93.56 306 TRP A C 1
ATOM 2248 O O . TRP A 1 306 ? 21.035 4.765 -1.508 1.00 93.56 306 TRP A O 1
ATOM 2258 N N . ALA A 1 307 ? 21.775 6.880 -1.499 1.00 92.25 307 ALA A N 1
ATOM 2259 C CA . ALA A 1 307 ? 23.045 6.574 -0.829 1.00 92.25 307 ALA A CA 1
ATOM 2260 C C . ALA A 1 307 ? 22.866 6.058 0.615 1.00 92.25 307 ALA A C 1
ATOM 2262 O O . ALA A 1 307 ? 23.803 5.532 1.211 1.00 92.25 307 ALA A O 1
ATOM 2263 N N . SER A 1 308 ? 21.671 6.210 1.194 1.00 95.00 308 SER A N 1
ATOM 2264 C CA . SER A 1 308 ? 21.294 5.695 2.519 1.00 95.00 308 SER A CA 1
ATOM 2265 C C . SER A 1 308 ? 20.073 4.769 2.452 1.00 95.00 308 SER A C 1
ATOM 2267 O O . SER A 1 308 ? 19.283 4.709 3.396 1.00 95.00 308 SER A O 1
ATOM 2269 N N . PHE A 1 309 ? 19.901 4.058 1.332 1.00 97.25 309 PHE A N 1
ATOM 2270 C CA . PHE A 1 309 ? 18.840 3.069 1.162 1.00 97.25 309 PHE A CA 1
ATOM 2271 C C . PHE A 1 309 ? 18.884 1.976 2.247 1.00 97.25 309 PHE A C 1
ATOM 2273 O O . PHE A 1 309 ? 19.953 1.477 2.603 1.00 97.25 309 PHE A O 1
ATOM 2280 N N . SER A 1 310 ? 17.717 1.569 2.761 1.00 97.06 310 SER A N 1
ATOM 2281 C CA . SER A 1 310 ? 17.620 0.580 3.844 1.00 97.06 310 SER A CA 1
ATOM 2282 C C . SER A 1 310 ? 16.577 -0.506 3.567 1.00 97.06 310 SER A C 1
ATOM 2284 O O . SER A 1 310 ? 15.408 -0.372 3.934 1.00 97.06 310 SER A O 1
ATOM 2286 N N . ALA A 1 311 ? 17.017 -1.630 2.988 1.00 98.38 311 ALA A N 1
ATOM 2287 C CA . ALA A 1 311 ? 16.159 -2.797 2.752 1.00 98.38 311 ALA A CA 1
ATOM 2288 C C . ALA A 1 311 ? 15.375 -3.262 4.002 1.00 98.38 311 ALA A C 1
ATOM 2290 O O . ALA A 1 311 ? 14.172 -3.470 3.868 1.00 98.38 311 ALA A O 1
ATOM 2291 N N . PRO A 1 312 ? 15.960 -3.364 5.219 1.00 98.56 312 PRO A N 1
ATOM 2292 C CA . PRO A 1 312 ? 15.201 -3.732 6.417 1.00 98.56 312 PRO A CA 1
ATOM 2293 C C . PRO A 1 312 ? 14.009 -2.815 6.706 1.00 98.56 312 PRO A C 1
ATOM 2295 O O . PRO A 1 312 ? 12.926 -3.324 6.981 1.00 98.56 312 PRO A O 1
ATOM 2298 N N . ARG A 1 313 ? 14.182 -1.490 6.589 1.00 98.56 313 ARG A N 1
ATOM 2299 C CA . ARG A 1 313 ? 13.129 -0.505 6.895 1.00 98.56 313 ARG A CA 1
ATOM 2300 C C . ARG A 1 313 ? 12.057 -0.438 5.815 1.00 98.56 313 ARG A C 1
ATOM 2302 O O . ARG A 1 313 ? 10.880 -0.329 6.140 1.00 98.56 313 ARG A O 1
ATOM 2309 N N . VAL A 1 314 ? 12.449 -0.554 4.545 1.00 98.75 314 VAL A N 1
ATOM 2310 C CA . VAL A 1 314 ? 11.506 -0.652 3.419 1.00 98.75 314 VAL A CA 1
ATOM 2311 C C . VAL A 1 314 ? 10.670 -1.933 3.527 1.00 98.75 314 VAL A C 1
ATOM 2313 O O . VAL A 1 314 ? 9.460 -1.888 3.323 1.00 98.75 314 VAL A O 1
ATOM 2316 N N . VAL A 1 315 ? 11.276 -3.061 3.916 1.00 98.62 315 VAL A N 1
ATOM 2317 C CA . VAL A 1 315 ? 10.540 -4.313 4.160 1.00 98.62 315 VAL A CA 1
ATOM 2318 C C . VAL A 1 315 ? 9.654 -4.209 5.407 1.00 98.62 315 VAL A C 1
ATOM 2320 O O . VAL A 1 315 ? 8.528 -4.690 5.363 1.00 98.62 315 VAL A O 1
ATOM 2323 N N . ASP A 1 316 ? 10.090 -3.557 6.491 1.00 98.62 316 ASP A N 1
ATOM 2324 C CA . ASP A 1 316 ? 9.226 -3.291 7.657 1.00 98.62 316 ASP A CA 1
ATOM 2325 C C . ASP A 1 316 ? 7.987 -2.464 7.266 1.00 98.62 316 ASP A C 1
ATOM 2327 O O . ASP A 1 316 ? 6.866 -2.850 7.590 1.00 98.62 316 ASP A O 1
ATOM 2331 N N . LEU A 1 317 ? 8.175 -1.391 6.490 1.00 98.62 317 LEU A N 1
ATOM 2332 C CA . LEU A 1 317 ? 7.095 -0.548 5.969 1.00 98.62 317 LEU A CA 1
ATOM 2333 C C . LEU A 1 317 ? 6.131 -1.335 5.066 1.00 98.62 317 LEU A C 1
ATOM 2335 O O . LEU A 1 317 ? 4.916 -1.254 5.241 1.00 98.62 317 LEU A O 1
ATOM 2339 N N . ALA A 1 318 ? 6.657 -2.138 4.137 1.00 98.31 318 ALA A N 1
ATOM 2340 C CA . ALA A 1 318 ? 5.848 -2.991 3.267 1.00 98.31 318 ALA A CA 1
ATOM 2341 C C . ALA A 1 318 ? 5.065 -4.060 4.052 1.00 98.31 318 ALA A C 1
ATOM 2343 O O . ALA A 1 318 ? 3.928 -4.373 3.694 1.00 98.31 318 ALA A O 1
ATOM 2344 N N . GLN A 1 319 ? 5.643 -4.612 5.128 1.00 97.06 319 GLN A N 1
ATOM 2345 C CA . GLN A 1 319 ? 4.968 -5.587 5.990 1.00 97.06 319 GLN A CA 1
ATOM 2346 C C . GLN A 1 319 ? 3.796 -4.960 6.742 1.00 97.06 319 GLN A C 1
ATOM 2348 O O . GLN A 1 319 ? 2.712 -5.542 6.746 1.00 97.06 319 GLN A O 1
ATOM 2353 N N . ASP A 1 320 ? 4.000 -3.790 7.343 1.00 96.88 320 ASP A N 1
ATOM 2354 C CA . ASP A 1 320 ? 2.998 -3.158 8.205 1.00 96.88 320 ASP A CA 1
ATOM 2355 C C . ASP A 1 320 ? 1.876 -2.475 7.397 1.00 96.88 320 ASP A C 1
ATOM 2357 O O . ASP A 1 320 ? 0.737 -2.428 7.857 1.00 96.88 320 ASP A O 1
ATOM 2361 N N . LEU A 1 321 ? 2.154 -2.028 6.163 1.00 95.69 321 LEU A N 1
ATOM 2362 C CA . LEU A 1 321 ? 1.123 -1.658 5.176 1.00 95.69 321 LEU A CA 1
ATOM 2363 C C . LEU A 1 321 ? 0.361 -2.874 4.621 1.00 95.69 321 LEU A C 1
ATOM 2365 O O . LEU A 1 321 ? -0.751 -2.728 4.115 1.00 95.69 321 LEU A O 1
ATOM 2369 N N . GLY A 1 322 ? 0.953 -4.069 4.686 1.00 94.81 322 GLY A N 1
ATOM 2370 C CA . GLY A 1 322 ? 0.394 -5.288 4.108 1.00 94.81 322 GLY A CA 1
ATOM 2371 C C . GLY A 1 322 ? 0.500 -5.358 2.581 1.00 94.81 322 GLY A C 1
ATOM 2372 O O . GLY A 1 322 ? -0.424 -5.870 1.950 1.00 94.81 322 GLY A O 1
ATOM 2373 N N . ALA A 1 323 ? 1.590 -4.858 1.994 1.00 96.56 323 ALA A N 1
ATOM 2374 C CA . ALA A 1 323 ? 1.867 -4.916 0.556 1.00 96.56 323 ALA A CA 1
ATOM 2375 C C . ALA A 1 323 ? 2.286 -6.327 0.076 1.00 96.56 323 ALA A C 1
ATOM 2377 O O . ALA A 1 323 ? 2.820 -7.132 0.842 1.00 96.56 323 ALA A O 1
ATOM 2378 N N . ASP A 1 324 ? 2.073 -6.616 -1.211 1.00 97.19 324 ASP A N 1
ATOM 2379 C CA . ASP A 1 324 ? 2.493 -7.852 -1.897 1.00 97.19 324 ASP A CA 1
ATOM 2380 C C . ASP A 1 324 ? 3.946 -7.808 -2.390 1.00 97.19 324 ASP A C 1
ATOM 2382 O O . ASP A 1 324 ? 4.560 -8.848 -2.640 1.00 97.19 324 ASP A O 1
ATOM 2386 N N . GLY A 1 325 ? 4.522 -6.616 -2.524 1.00 97.06 325 GLY A N 1
ATOM 2387 C CA . GLY A 1 325 ? 5.883 -6.455 -3.010 1.00 97.06 325 GLY A CA 1
ATOM 2388 C C . GLY A 1 325 ? 6.395 -5.025 -2.948 1.00 97.06 325 GLY A C 1
ATOM 2389 O O . GLY A 1 325 ? 5.690 -4.097 -2.543 1.00 97.06 325 GLY A O 1
ATOM 2390 N N . ILE A 1 326 ? 7.659 -4.877 -3.331 1.00 98.75 326 ILE A N 1
ATOM 2391 C CA . ILE A 1 326 ? 8.396 -3.613 -3.346 1.00 98.75 326 ILE A CA 1
ATOM 2392 C C . ILE A 1 326 ? 8.849 -3.348 -4.779 1.00 98.75 326 ILE A C 1
ATOM 2394 O O . ILE A 1 326 ? 9.521 -4.179 -5.388 1.00 98.75 326 ILE A O 1
ATOM 2398 N N . ASP A 1 327 ? 8.480 -2.185 -5.292 1.00 98.56 327 ASP A N 1
ATOM 2399 C CA . ASP A 1 327 ? 8.870 -1.685 -6.601 1.00 98.56 327 ASP A CA 1
ATOM 2400 C C . ASP A 1 327 ? 10.017 -0.682 -6.435 1.00 98.56 327 ASP A C 1
ATOM 2402 O O . ASP A 1 327 ? 9.938 0.237 -5.619 1.00 98.56 327 ASP A O 1
ATOM 2406 N N . ILE A 1 328 ? 11.118 -0.894 -7.154 1.00 97.25 328 ILE A N 1
ATOM 2407 C CA . ILE A 1 328 ? 12.300 -0.029 -7.099 1.00 97.25 328 ILE A CA 1
ATOM 2408 C C . ILE A 1 328 ? 12.302 0.873 -8.321 1.00 97.25 328 ILE A C 1
ATOM 2410 O O . ILE A 1 328 ? 12.689 0.466 -9.419 1.00 97.25 328 ILE A O 1
ATOM 2414 N N . ASP A 1 329 ? 11.873 2.108 -8.097 1.00 94.62 329 ASP A N 1
ATOM 2415 C CA . ASP A 1 329 ? 11.783 3.148 -9.108 1.00 94.62 329 ASP A CA 1
ATOM 2416 C C . ASP A 1 329 ? 12.982 4.095 -8.984 1.00 94.62 329 ASP A C 1
ATOM 2418 O O . ASP A 1 329 ? 12.887 5.217 -8.485 1.00 94.62 329 ASP A O 1
ATOM 2422 N N . TRP A 1 330 ? 14.171 3.593 -9.336 1.00 90.25 330 TRP A N 1
ATOM 2423 C CA . TRP A 1 330 ? 15.378 4.418 -9.370 1.00 90.25 330 TRP A CA 1
ATOM 2424 C C . TRP A 1 330 ? 15.654 4.922 -10.787 1.00 90.25 330 TRP A C 1
ATOM 2426 O O . TRP A 1 330 ? 16.383 4.305 -11.568 1.00 90.25 330 TRP A O 1
ATOM 2436 N N . GLU A 1 331 ? 15.129 6.109 -11.072 1.00 85.81 331 GLU A N 1
ATOM 2437 C CA . GLU A 1 331 ? 15.374 6.908 -12.276 1.00 85.81 331 GLU A CA 1
ATOM 2438 C C . GLU A 1 331 ? 16.786 7.530 -12.250 1.00 85.81 331 GLU A C 1
ATOM 2440 O O . GLU A 1 331 ? 16.969 8.749 -12.186 1.00 85.81 331 GLU A O 1
ATOM 2445 N N . SER A 1 332 ? 17.817 6.679 -12.197 1.00 79.56 332 SER A N 1
ATOM 2446 C CA . SER A 1 332 ? 19.208 7.076 -11.951 1.00 79.56 332 SER A CA 1
ATOM 2447 C C . SER A 1 332 ? 19.810 7.885 -13.109 1.00 79.56 332 SER A C 1
ATOM 2449 O O . SER A 1 332 ? 20.536 7.354 -13.955 1.00 79.56 332 SER A O 1
ATOM 2451 N N . SER A 1 333 ? 19.564 9.193 -13.109 1.00 68.69 333 SER A N 1
ATOM 2452 C CA . SER A 1 333 ? 20.229 10.165 -13.979 1.00 68.69 333 SER A CA 1
ATOM 2453 C C . SER A 1 333 ? 21.753 10.165 -13.773 1.00 68.69 333 SER A C 1
ATOM 2455 O O . SER A 1 333 ? 22.281 9.665 -12.776 1.00 68.69 333 SER A O 1
ATOM 2457 N N . GLY A 1 334 ? 22.496 10.678 -14.759 1.00 71.25 334 GLY A N 1
ATOM 2458 C CA . GLY A 1 334 ? 23.964 10.735 -14.705 1.00 71.25 334 GLY A CA 1
ATOM 2459 C C . GLY A 1 334 ? 24.672 9.369 -14.698 1.00 71.25 334 GLY A C 1
ATOM 2460 O O . GLY A 1 334 ? 25.889 9.311 -14.527 1.00 71.25 334 GLY A O 1
ATOM 2461 N N . SER A 1 335 ? 23.937 8.270 -14.888 1.00 77.62 335 SER A N 1
ATOM 2462 C CA . SER A 1 335 ? 24.514 6.953 -15.145 1.00 77.62 335 SER A CA 1
ATOM 2463 C C . SER A 1 335 ? 25.238 6.962 -16.495 1.00 77.62 335 SER A C 1
ATOM 2465 O O . SER A 1 335 ? 24.649 7.277 -17.529 1.00 77.62 335 SER A O 1
ATOM 2467 N N . SER A 1 336 ? 26.528 6.627 -16.484 1.00 80.94 336 SER A N 1
ATOM 2468 C CA . SER A 1 336 ? 27.394 6.654 -17.666 1.00 80.94 336 SER A CA 1
ATOM 2469 C C . SER A 1 336 ? 27.613 5.236 -18.173 1.00 80.94 336 SER A C 1
ATOM 2471 O O . SER A 1 336 ? 28.394 4.479 -17.589 1.00 80.94 336 SER A O 1
ATOM 2473 N N . CYS A 1 337 ? 26.926 4.877 -19.256 1.00 79.50 337 CYS A N 1
ATOM 2474 C CA . CYS A 1 337 ? 26.985 3.550 -19.863 1.00 79.50 337 CYS A CA 1
ATOM 2475 C C . CYS A 1 337 ? 27.979 3.507 -21.032 1.00 79.50 337 CYS A C 1
ATOM 2477 O O . CYS A 1 337 ? 27.859 4.262 -22.000 1.00 79.50 337 CYS A O 1
ATOM 2479 N N . ASN A 1 338 ? 28.967 2.612 -20.933 1.00 80.25 338 ASN A N 1
ATOM 2480 C CA . ASN A 1 338 ? 30.111 2.517 -21.842 1.00 80.25 338 ASN A CA 1
ATOM 2481 C C . ASN A 1 338 ? 30.191 1.129 -22.490 1.00 80.25 338 ASN A C 1
ATOM 2483 O O . ASN A 1 338 ? 30.198 0.117 -21.784 1.00 80.25 338 ASN A O 1
ATOM 2487 N N . LYS A 1 339 ? 30.306 1.087 -23.824 1.00 78.56 339 LYS A N 1
ATOM 2488 C CA . LYS A 1 339 ? 30.551 -0.137 -24.604 1.00 78.56 339 LYS A CA 1
ATOM 2489 C C . LYS A 1 339 ? 31.907 -0.737 -24.214 1.00 78.56 339 LYS A C 1
ATOM 2491 O O . LYS A 1 339 ? 32.928 -0.062 -24.306 1.00 78.56 339 LYS A O 1
ATOM 2496 N N . LEU A 1 340 ? 31.907 -2.002 -23.799 1.00 78.50 340 LEU A N 1
ATOM 2497 C CA . LEU A 1 340 ? 33.114 -2.773 -23.470 1.00 78.50 340 LEU A CA 1
ATOM 2498 C C . LEU A 1 340 ? 33.510 -3.725 -24.610 1.00 78.50 340 LEU A C 1
ATOM 2500 O O . LEU A 1 340 ? 34.683 -4.051 -24.768 1.00 78.50 340 LEU A O 1
ATOM 2504 N N . GLY A 1 341 ? 32.538 -4.157 -25.418 1.00 76.06 341 GLY A N 1
ATOM 2505 C CA . GLY A 1 341 ? 32.739 -5.066 -26.545 1.00 76.06 341 GLY A CA 1
ATOM 2506 C C . GLY A 1 341 ? 31.532 -5.116 -27.492 1.00 76.06 341 GLY A C 1
ATOM 2507 O O . GLY A 1 341 ? 30.618 -4.297 -27.370 1.00 76.06 341 GLY A O 1
ATOM 2508 N N . PRO A 1 342 ? 31.500 -6.062 -28.448 1.00 68.25 342 PRO A N 1
ATOM 2509 C CA . PRO A 1 342 ? 30.403 -6.199 -29.417 1.00 68.25 342 PRO A CA 1
ATOM 2510 C C . PRO A 1 342 ? 29.033 -6.531 -28.799 1.00 68.25 342 PRO A C 1
ATOM 2512 O O . PRO A 1 342 ? 28.004 -6.184 -29.376 1.00 68.25 342 PRO A O 1
ATOM 2515 N N . ASP A 1 343 ? 29.030 -7.190 -27.637 1.00 65.62 343 ASP A N 1
ATOM 2516 C CA . ASP A 1 343 ? 27.864 -7.698 -26.895 1.00 65.62 343 ASP A CA 1
ATOM 2517 C C . ASP A 1 343 ? 27.895 -7.337 -25.389 1.00 65.62 343 ASP A C 1
ATOM 2519 O O . ASP A 1 343 ? 27.044 -7.776 -24.608 1.00 65.62 343 ASP A O 1
ATOM 2523 N N . GLN A 1 344 ? 28.870 -6.519 -24.971 1.00 72.00 344 GLN A N 1
ATOM 2524 C CA . GLN A 1 344 ? 29.105 -6.126 -23.580 1.00 72.00 344 GLN A CA 1
ATOM 2525 C C . GLN A 1 344 ? 29.170 -4.608 -23.399 1.00 72.00 344 GLN A C 1
ATOM 2527 O O . GLN A 1 344 ? 29.812 -3.895 -24.172 1.00 72.00 344 GLN A O 1
ATOM 2532 N N . PHE A 1 345 ? 28.566 -4.129 -22.314 1.00 78.50 345 PHE A N 1
ATOM 2533 C CA . PHE A 1 345 ? 28.714 -2.775 -21.790 1.00 78.50 345 PHE A CA 1
ATOM 2534 C C . PHE A 1 345 ? 28.566 -2.785 -20.266 1.00 78.50 345 PHE A C 1
ATOM 2536 O O . PHE A 1 345 ? 28.161 -3.796 -19.689 1.00 78.50 345 PHE A O 1
ATOM 2543 N N . SER A 1 346 ? 28.884 -1.663 -19.627 1.00 82.00 346 SER A N 1
ATOM 2544 C CA . SER A 1 346 ? 28.631 -1.442 -18.200 1.00 82.00 346 SER A CA 1
ATOM 2545 C C . SER A 1 346 ? 28.237 0.004 -17.933 1.00 82.00 346 SER A C 1
ATOM 2547 O O . SER A 1 346 ? 28.777 0.913 -18.573 1.00 82.00 346 SER A O 1
ATOM 2549 N N . CYS A 1 347 ? 27.369 0.217 -16.952 1.00 84.69 347 CYS A N 1
ATOM 2550 C CA . CYS A 1 347 ? 26.973 1.533 -16.465 1.00 84.69 347 CYS A CA 1
ATOM 2551 C C . CYS A 1 347 ? 27.597 1.833 -15.100 1.00 84.69 347 CYS A C 1
ATOM 2553 O O . CYS A 1 347 ? 27.705 0.947 -14.250 1.00 84.69 347 CYS A O 1
ATOM 2555 N N . SER A 1 348 ? 27.950 3.098 -14.848 1.00 87.81 348 SER A N 1
ATOM 2556 C CA . SER A 1 348 ? 28.551 3.529 -13.572 1.00 87.81 348 SER A CA 1
ATOM 2557 C C . SER A 1 348 ? 27.701 3.204 -12.334 1.00 87.81 348 SER A C 1
ATOM 2559 O O . SER A 1 348 ? 28.246 3.095 -11.239 1.00 87.81 348 SER A O 1
ATOM 2561 N N . LYS A 1 349 ? 26.385 3.012 -12.505 1.00 87.88 349 LYS A N 1
ATOM 2562 C CA . LYS A 1 349 ? 25.418 2.725 -11.435 1.00 87.88 349 LYS A CA 1
ATOM 2563 C C . LYS A 1 349 ? 24.975 1.263 -11.314 1.00 87.88 349 LYS A C 1
ATOM 2565 O O . LYS A 1 349 ? 24.271 0.935 -10.360 1.00 87.88 349 LYS A O 1
ATOM 2570 N N . ASP A 1 350 ? 25.437 0.367 -12.194 1.00 86.81 350 ASP A N 1
ATOM 2571 C CA . ASP A 1 350 ? 25.023 -1.050 -12.199 1.00 86.81 350 ASP A CA 1
ATOM 2572 C C . ASP A 1 350 ? 25.231 -1.731 -10.834 1.00 86.81 350 ASP A C 1
ATOM 2574 O O . ASP A 1 350 ? 24.343 -2.426 -10.339 1.00 86.81 350 ASP A O 1
ATOM 2578 N N . GLY A 1 351 ? 26.383 -1.499 -10.194 1.00 91.06 351 GLY A N 1
ATOM 2579 C CA . GLY A 1 351 ? 26.717 -2.095 -8.896 1.00 91.06 351 GLY A CA 1
ATOM 2580 C C . GLY A 1 351 ? 25.861 -1.582 -7.732 1.00 91.06 351 GLY A C 1
ATOM 2581 O O . GLY A 1 351 ? 25.486 -2.361 -6.857 1.00 91.06 351 GLY A O 1
ATOM 2582 N N . GLU A 1 352 ? 25.510 -0.294 -7.723 1.00 92.50 352 GLU A N 1
ATOM 2583 C CA . GLU A 1 352 ? 24.668 0.303 -6.676 1.00 92.50 352 GLU A CA 1
ATOM 2584 C C . GLU A 1 352 ? 23.245 -0.274 -6.733 1.00 92.50 352 GLU A C 1
ATOM 2586 O O . GLU A 1 352 ? 22.723 -0.757 -5.725 1.00 92.50 352 GLU A O 1
ATOM 2591 N N . ILE A 1 353 ? 22.656 -0.329 -7.930 1.00 90.81 353 ILE A N 1
ATOM 2592 C CA . ILE A 1 353 ? 21.316 -0.887 -8.149 1.00 90.81 353 ILE A CA 1
ATOM 2593 C C . ILE A 1 353 ? 21.305 -2.404 -7.860 1.00 90.81 353 ILE A C 1
ATOM 2595 O O . ILE A 1 353 ? 20.420 -2.907 -7.163 1.00 90.81 353 ILE A O 1
ATOM 2599 N N . ALA A 1 354 ? 22.317 -3.149 -8.321 1.00 93.19 354 ALA A N 1
ATOM 2600 C CA . ALA A 1 354 ? 22.454 -4.584 -8.051 1.00 93.19 354 ALA A CA 1
ATOM 2601 C C . ALA A 1 354 ? 22.541 -4.913 -6.547 1.00 93.19 354 ALA A C 1
ATOM 2603 O O . ALA A 1 354 ? 21.994 -5.933 -6.097 1.00 93.19 354 ALA A O 1
ATOM 2604 N N . ASN A 1 355 ? 23.189 -4.044 -5.763 1.00 96.38 355 ASN A N 1
ATOM 2605 C CA . ASN A 1 355 ? 23.259 -4.148 -4.306 1.00 96.38 355 ASN A CA 1
ATOM 2606 C C . ASN A 1 355 ? 21.899 -3.881 -3.647 1.00 96.38 355 ASN A C 1
ATOM 2608 O O . ASN A 1 355 ? 21.506 -4.648 -2.767 1.00 96.38 355 ASN A O 1
ATOM 2612 N N . ILE A 1 356 ? 21.141 -2.877 -4.103 1.00 96.25 356 ILE A N 1
ATOM 2613 C CA . ILE A 1 356 ? 19.772 -2.602 -3.626 1.00 96.25 356 ILE A CA 1
ATOM 2614 C C . ILE A 1 356 ? 18.883 -3.837 -3.811 1.00 96.25 356 ILE A C 1
ATOM 2616 O O . ILE A 1 356 ? 18.383 -4.377 -2.821 1.00 96.25 356 ILE A O 1
ATOM 2620 N N . ILE A 1 357 ? 18.780 -4.361 -5.039 1.00 96.12 357 ILE A N 1
ATOM 2621 C CA . ILE A 1 357 ? 17.962 -5.547 -5.351 1.00 96.12 357 ILE A CA 1
ATOM 2622 C C . ILE A 1 357 ? 18.406 -6.767 -4.533 1.00 96.12 357 ILE A C 1
ATOM 2624 O O . ILE A 1 357 ? 17.577 -7.500 -3.997 1.00 96.12 357 ILE A O 1
ATOM 2628 N N . THR A 1 358 ? 19.715 -6.981 -4.382 1.00 96.81 358 THR A N 1
ATOM 2629 C CA . THR A 1 358 ? 20.245 -8.123 -3.617 1.00 96.81 358 THR A CA 1
ATOM 2630 C C . THR A 1 358 ? 20.024 -7.980 -2.106 1.00 96.81 358 THR A C 1
ATOM 2632 O O . THR A 1 358 ? 19.772 -8.980 -1.434 1.00 96.81 358 THR A O 1
ATOM 2635 N N . SER A 1 359 ? 20.069 -6.761 -1.563 1.00 98.44 359 SER A N 1
ATOM 2636 C CA . SER A 1 359 ? 19.802 -6.502 -0.142 1.00 98.44 359 SER A CA 1
ATOM 2637 C C . SER A 1 359 ? 18.322 -6.685 0.216 1.00 98.44 359 SER A C 1
ATOM 2639 O O . SER A 1 359 ? 18.019 -7.284 1.251 1.00 98.44 359 SER A O 1
ATOM 2641 N N . LEU A 1 360 ? 17.404 -6.262 -0.661 1.00 98.00 360 LEU A N 1
ATOM 2642 C CA . LEU A 1 360 ? 15.965 -6.517 -0.540 1.00 98.00 360 LEU A CA 1
ATOM 2643 C C . LEU A 1 360 ? 15.659 -8.010 -0.581 1.00 98.00 360 LEU A C 1
ATOM 2645 O O . LEU A 1 360 ? 15.040 -8.534 0.340 1.00 98.00 360 LEU A O 1
ATOM 2649 N N . ASP A 1 361 ? 16.160 -8.699 -1.605 1.00 96.00 361 ASP A N 1
ATOM 2650 C CA . ASP A 1 361 ? 15.983 -10.137 -1.813 1.00 96.00 361 ASP A CA 1
ATOM 2651 C C . ASP A 1 361 ? 16.457 -10.958 -0.602 1.00 96.00 361 ASP A C 1
ATOM 2653 O O . ASP A 1 361 ? 15.725 -11.802 -0.082 1.00 96.00 361 ASP A O 1
ATOM 2657 N N . SER A 1 362 ? 17.647 -10.641 -0.084 1.00 96.81 362 SER A N 1
ATOM 2658 C CA . SER A 1 362 ? 18.192 -11.250 1.133 1.00 96.81 362 SER A CA 1
ATOM 2659 C C . SER A 1 362 ? 17.328 -10.958 2.369 1.00 96.81 362 SER A C 1
ATOM 2661 O O . SER A 1 362 ? 17.035 -11.861 3.157 1.00 96.81 362 SER A O 1
ATOM 2663 N N . THR A 1 363 ? 16.850 -9.719 2.529 1.00 98.06 363 THR A N 1
ATOM 2664 C CA . THR A 1 363 ? 15.993 -9.307 3.659 1.00 98.06 363 THR A CA 1
ATOM 2665 C C . THR A 1 363 ? 14.633 -10.012 3.629 1.00 98.06 363 THR A C 1
ATOM 2667 O O . THR A 1 363 ? 14.176 -10.515 4.653 1.00 98.06 363 THR A O 1
ATOM 2670 N N . ILE A 1 364 ? 13.996 -10.101 2.461 1.00 91.25 364 ILE A N 1
ATOM 2671 C CA . ILE A 1 364 ? 12.708 -10.782 2.259 1.00 91.25 364 ILE A CA 1
ATOM 2672 C C . ILE A 1 364 ? 12.850 -12.282 2.555 1.00 91.25 364 ILE A C 1
ATOM 2674 O O . ILE A 1 364 ? 12.072 -12.836 3.338 1.00 91.25 364 ILE A O 1
ATOM 2678 N N . ARG A 1 365 ? 13.876 -12.933 1.988 1.00 86.88 365 ARG A N 1
ATOM 2679 C CA . ARG A 1 365 ? 14.113 -14.380 2.134 1.00 86.88 365 ARG A CA 1
ATOM 2680 C C . ARG A 1 365 ? 14.506 -14.779 3.554 1.00 86.88 365 ARG A C 1
ATOM 2682 O O . ARG A 1 365 ? 13.942 -15.734 4.079 1.00 86.88 365 ARG A O 1
ATOM 2689 N N . SER A 1 366 ? 15.409 -14.040 4.201 1.00 95.56 366 SER A N 1
ATOM 2690 C CA . SER A 1 366 ? 15.821 -14.311 5.593 1.00 95.56 366 SER A CA 1
ATOM 2691 C C . SER A 1 366 ? 14.677 -14.165 6.602 1.00 95.56 366 SER A C 1
ATOM 2693 O O . SER A 1 366 ? 14.682 -14.831 7.635 1.00 95.56 366 SER A O 1
ATOM 2695 N N . ARG A 1 367 ? 13.666 -13.349 6.284 1.00 93.06 367 ARG A N 1
ATOM 2696 C CA . ARG A 1 367 ? 12.432 -13.186 7.068 1.00 93.06 367 ARG A CA 1
ATOM 2697 C C . ARG A 1 367 ? 11.300 -14.147 6.661 1.00 93.06 367 ARG A C 1
ATOM 2699 O O . ARG A 1 367 ? 10.216 -14.065 7.232 1.00 93.06 367 ARG A O 1
ATOM 2706 N N . GLY A 1 368 ? 11.514 -15.028 5.677 1.00 84.56 368 GLY A N 1
ATOM 2707 C CA . GLY A 1 368 ? 10.508 -15.985 5.190 1.00 84.56 368 GLY A CA 1
ATOM 2708 C C . GLY A 1 368 ? 9.293 -15.348 4.500 1.00 84.56 368 GLY A C 1
ATOM 2709 O O . GLY A 1 368 ? 8.220 -15.951 4.460 1.00 84.56 368 GLY A O 1
ATOM 2710 N N . LEU A 1 369 ? 9.429 -14.120 3.990 1.00 82.75 369 LEU A N 1
ATOM 2711 C CA . LEU A 1 369 ? 8.308 -13.339 3.466 1.00 82.75 369 LEU A CA 1
ATOM 2712 C C . LEU A 1 369 ? 7.973 -13.718 2.022 1.00 82.75 369 LEU A C 1
ATOM 2714 O O . LEU A 1 369 ? 8.854 -13.915 1.188 1.00 82.75 369 LEU A O 1
ATOM 2718 N N . LYS A 1 370 ? 6.675 -13.750 1.710 1.00 83.81 370 LYS A N 1
ATOM 2719 C CA . LYS A 1 370 ? 6.150 -13.949 0.351 1.00 83.81 370 LYS A CA 1
ATOM 2720 C C . LYS A 1 370 ? 5.921 -12.600 -0.336 1.00 83.81 370 LYS A C 1
ATOM 2722 O O . LYS A 1 370 ? 4.793 -12.278 -0.686 1.00 83.81 370 LYS A O 1
ATOM 2727 N N . MET A 1 371 ? 6.986 -11.810 -0.456 1.00 88.94 371 MET A N 1
ATOM 2728 C CA . MET A 1 371 ? 6.966 -10.508 -1.127 1.00 88.94 371 MET A CA 1
ATOM 2729 C C . MET A 1 371 ? 7.744 -10.566 -2.436 1.00 88.94 371 MET A C 1
ATOM 2731 O O . MET A 1 371 ? 8.823 -11.158 -2.490 1.00 88.94 371 MET A O 1
ATOM 2735 N N . GLY A 1 372 ? 7.201 -9.949 -3.480 1.00 91.44 372 GLY A N 1
ATOM 2736 C CA . GLY A 1 372 ? 7.908 -9.770 -4.743 1.00 91.44 372 GLY A CA 1
ATOM 2737 C C . GLY A 1 372 ? 8.805 -8.528 -4.754 1.00 91.44 372 GLY A C 1
ATOM 2738 O O . GLY A 1 372 ? 8.643 -7.613 -3.947 1.00 91.44 372 GLY A O 1
ATOM 2739 N N . ILE A 1 373 ? 9.741 -8.493 -5.704 1.00 97.50 373 ILE A N 1
ATOM 2740 C CA . ILE A 1 373 ? 10.521 -7.299 -6.055 1.00 97.50 373 ILE A CA 1
ATOM 2741 C C . ILE A 1 373 ? 10.242 -6.975 -7.519 1.00 97.50 373 ILE A C 1
ATOM 2743 O O . ILE A 1 373 ? 10.316 -7.867 -8.366 1.00 97.50 373 ILE A O 1
ATOM 2747 N N . SER A 1 374 ? 9.944 -5.723 -7.825 1.00 96.81 374 SER A N 1
ATOM 2748 C CA . SER A 1 374 ? 9.892 -5.203 -9.187 1.00 96.81 374 SER A CA 1
ATOM 2749 C C . SER A 1 374 ? 10.826 -4.016 -9.321 1.00 96.81 374 SER A C 1
ATOM 2751 O O . SER A 1 374 ? 11.402 -3.525 -8.347 1.00 96.81 374 SER A O 1
ATOM 2753 N N . ILE A 1 375 ? 11.016 -3.594 -10.559 1.00 93.69 375 ILE A N 1
ATOM 2754 C CA . ILE A 1 375 ? 11.772 -2.399 -10.898 1.00 93.69 375 ILE A CA 1
ATOM 2755 C C . ILE A 1 375 ? 10.962 -1.584 -11.892 1.00 93.69 375 ILE A C 1
ATOM 2757 O O . ILE A 1 375 ? 10.310 -2.154 -12.776 1.00 93.69 375 ILE A O 1
ATOM 2761 N N . ALA A 1 376 ? 11.093 -0.269 -11.807 1.00 91.31 376 ALA A N 1
ATOM 2762 C CA . ALA A 1 376 ? 10.779 0.594 -12.923 1.00 91.31 376 ALA A CA 1
ATOM 2763 C C . ALA A 1 376 ? 11.969 0.552 -13.902 1.00 91.31 376 ALA A C 1
ATOM 2765 O O . ALA A 1 376 ? 13.117 0.840 -13.554 1.00 91.31 376 ALA A O 1
ATOM 2766 N N . GLY A 1 377 ? 11.717 0.098 -15.128 1.00 82.81 377 GLY A N 1
ATOM 2767 C CA . GLY A 1 377 ? 12.724 -0.093 -16.171 1.00 82.81 377 GLY A CA 1
ATOM 2768 C C . GLY A 1 377 ? 13.104 1.225 -16.838 1.00 82.81 377 GLY A C 1
ATOM 2769 O O . GLY A 1 377 ? 12.773 1.428 -18.003 1.00 82.81 377 GLY A O 1
ATOM 2770 N N . TRP A 1 378 ? 13.752 2.120 -16.090 1.00 75.81 378 TRP A N 1
ATOM 2771 C CA . TRP A 1 378 ? 14.329 3.366 -16.604 1.00 75.81 378 TRP A CA 1
ATOM 2772 C C . TRP A 1 378 ? 15.445 3.081 -17.623 1.00 75.81 378 TRP A C 1
ATOM 2774 O O . TRP A 1 378 ? 16.097 2.039 -17.555 1.00 75.81 378 TRP A O 1
ATOM 2784 N N . SER A 1 379 ? 15.733 4.044 -18.508 1.00 64.19 379 SER A N 1
ATOM 2785 C CA . SER A 1 379 ? 16.888 4.016 -19.428 1.00 64.19 379 SER A CA 1
ATOM 2786 C C . SER A 1 379 ? 16.817 2.906 -20.497 1.00 64.19 379 SER A C 1
ATOM 2788 O O . SER A 1 379 ? 17.602 1.956 -20.537 1.00 64.19 379 SER A O 1
ATOM 2790 N N . THR A 1 380 ? 15.860 3.031 -21.412 1.00 61.41 380 THR A N 1
ATOM 2791 C CA . THR A 1 380 ? 15.527 2.019 -22.431 1.00 61.41 380 THR A CA 1
ATOM 2792 C C . THR A 1 380 ? 16.480 1.984 -23.638 1.00 61.41 380 THR A C 1
ATOM 2794 O O . THR A 1 380 ? 16.380 1.083 -24.471 1.00 61.41 380 THR A O 1
ATOM 2797 N N . GLY A 1 381 ? 17.448 2.906 -23.721 1.00 56.00 381 GLY A N 1
ATOM 2798 C CA . GLY A 1 381 ? 18.278 3.156 -24.907 1.00 56.00 381 GLY A CA 1
ATOM 2799 C C . GLY A 1 381 ? 19.477 2.232 -25.185 1.00 56.00 381 GLY A C 1
ATOM 2800 O O . GLY A 1 381 ? 20.397 2.666 -25.881 1.00 56.00 381 GLY A O 1
ATOM 2801 N N . ALA A 1 382 ? 19.511 0.995 -24.670 1.00 52.94 382 ALA A N 1
ATOM 2802 C CA . ALA A 1 382 ? 20.508 -0.023 -25.054 1.00 52.94 382 ALA A CA 1
ATOM 2803 C C . ALA A 1 382 ? 19.868 -1.171 -25.841 1.00 52.94 382 ALA A C 1
ATOM 2805 O O . ALA A 1 382 ? 19.610 -2.257 -25.321 1.00 52.94 382 ALA A O 1
ATOM 2806 N N . TYR A 1 383 ? 19.626 -0.905 -27.120 1.00 60.50 383 TYR A N 1
ATOM 2807 C CA . TYR A 1 383 ? 18.967 -1.820 -28.044 1.00 60.50 383 TYR A CA 1
ATOM 2808 C C . TYR A 1 383 ? 19.868 -3.010 -28.403 1.00 60.50 383 TYR A C 1
ATOM 2810 O O . TYR A 1 383 ? 20.781 -2.913 -29.228 1.00 60.50 383 TYR A O 1
ATOM 2818 N N . TYR A 1 384 ? 19.589 -4.146 -27.768 1.00 53.56 384 TYR A N 1
ATOM 2819 C CA . TYR A 1 384 ? 20.137 -5.455 -28.109 1.00 53.56 384 TYR A CA 1
ATOM 2820 C C . TYR A 1 384 ? 18.994 -6.366 -28.542 1.00 53.56 384 TYR A C 1
ATOM 2822 O O . TYR A 1 384 ? 18.202 -6.819 -27.714 1.00 53.56 384 TYR A O 1
ATOM 2830 N N . VAL A 1 385 ? 18.932 -6.683 -29.833 1.00 50.72 385 VAL A N 1
ATOM 2831 C CA . VAL A 1 385 ? 18.034 -7.723 -30.335 1.00 50.72 385 VAL A CA 1
ATOM 2832 C C . VAL A 1 385 ? 18.784 -9.052 -30.314 1.00 50.72 385 VAL A C 1
ATOM 2834 O O . VAL A 1 385 ? 19.919 -9.171 -30.776 1.00 50.72 385 VAL A O 1
ATOM 2837 N N . LYS A 1 386 ? 18.157 -10.087 -29.749 1.00 45.81 386 LYS A N 1
ATOM 2838 C CA . LYS A 1 386 ? 18.777 -11.409 -29.600 1.00 45.81 386 LYS A CA 1
ATOM 2839 C C . LYS A 1 386 ? 19.212 -11.971 -30.959 1.00 45.81 386 LYS A C 1
ATOM 2841 O O . LYS A 1 386 ? 18.373 -12.383 -31.754 1.00 45.81 386 LYS A O 1
ATOM 2846 N N . GLY A 1 387 ? 20.524 -12.079 -31.162 1.00 47.56 387 GLY A N 1
ATOM 2847 C CA . GLY A 1 387 ? 21.126 -12.616 -32.388 1.00 47.56 387 GLY A CA 1
ATOM 2848 C C . GLY A 1 387 ? 21.793 -11.574 -33.288 1.00 47.56 387 GLY A C 1
ATOM 2849 O O . GLY A 1 387 ? 22.435 -11.969 -34.258 1.00 47.56 387 GLY A O 1
ATOM 2850 N N . THR A 1 388 ? 21.716 -10.283 -32.958 1.00 51.00 388 THR A N 1
ATOM 2851 C CA . THR A 1 388 ? 22.524 -9.230 -33.591 1.00 51.00 388 THR A CA 1
ATOM 2852 C C . THR A 1 388 ? 23.586 -8.712 -32.610 1.00 51.00 388 THR A C 1
ATOM 2854 O O . THR A 1 388 ? 23.412 -8.826 -31.394 1.00 51.00 388 THR A O 1
ATOM 2857 N N . PRO A 1 389 ? 24.691 -8.113 -33.090 1.00 53.88 389 PRO A N 1
ATOM 2858 C CA . PRO A 1 389 ? 25.443 -7.139 -32.297 1.00 53.88 389 PRO A CA 1
ATOM 2859 C C . PRO A 1 389 ? 24.525 -5.987 -31.847 1.00 53.88 389 PRO A C 1
ATOM 2861 O O . PRO A 1 389 ? 23.427 -5.824 -32.389 1.00 53.88 389 PRO A O 1
ATOM 2864 N N . PHE A 1 390 ? 24.978 -5.147 -30.910 1.00 60.88 390 PHE A N 1
ATOM 2865 C CA . PHE A 1 390 ? 24.335 -3.840 -30.714 1.00 60.88 390 PHE A CA 1
ATOM 2866 C C . PHE A 1 390 ? 24.285 -3.101 -32.055 1.00 60.88 390 PHE A C 1
ATOM 2868 O O . PHE A 1 390 ? 25.327 -2.946 -32.696 1.00 60.88 390 PHE A O 1
ATOM 2875 N N . GLU A 1 391 ? 23.103 -2.640 -32.475 1.00 52.50 391 GLU A N 1
ATOM 2876 C CA . GLU A 1 391 ? 22.980 -1.853 -33.703 1.00 52.50 391 GLU A CA 1
ATOM 2877 C C . GLU A 1 391 ? 23.668 -0.497 -33.493 1.00 52.50 391 GLU A C 1
ATOM 2879 O O . GLU A 1 391 ? 23.169 0.407 -32.814 1.00 52.50 391 GLU A O 1
ATOM 2884 N N . GLU A 1 392 ? 24.885 -0.398 -34.027 1.00 45.66 392 GLU A N 1
ATOM 2885 C CA . GLU A 1 392 ? 25.773 0.751 -33.903 1.00 45.66 392 GLU A CA 1
ATOM 2886 C C . GLU A 1 392 ? 25.156 1.941 -34.650 1.00 45.66 392 GLU A C 1
ATOM 2888 O O . GLU A 1 392 ? 25.103 1.964 -35.876 1.00 45.66 392 GLU A O 1
ATOM 2893 N N . GLY A 1 393 ? 24.606 2.890 -33.885 1.00 47.62 393 GLY A N 1
ATOM 2894 C CA . GLY A 1 393 ? 23.770 3.985 -34.387 1.00 47.62 393 GLY A CA 1
ATOM 2895 C C . GLY A 1 393 ? 22.392 4.084 -33.718 1.00 47.62 393 GLY A C 1
ATOM 2896 O O . GLY A 1 393 ? 21.833 5.175 -33.687 1.00 47.62 393 GLY A O 1
ATOM 2897 N N . LYS A 1 394 ? 21.869 2.999 -33.122 1.00 51.28 394 LYS A N 1
ATOM 2898 C CA . LYS A 1 394 ? 20.665 3.053 -32.267 1.00 51.28 394 LYS A CA 1
ATOM 2899 C C . LYS A 1 394 ? 20.998 3.228 -30.790 1.00 51.28 394 LYS A C 1
ATOM 2901 O O . LYS A 1 394 ? 20.329 3.987 -30.095 1.00 51.28 394 LYS A O 1
ATOM 2906 N N . VAL A 1 395 ? 22.021 2.530 -30.290 1.00 56.47 395 VAL A N 1
ATOM 2907 C CA . VAL A 1 395 ? 22.429 2.651 -28.880 1.00 56.47 395 VAL A CA 1
ATOM 2908 C C . VAL A 1 395 ? 23.048 4.024 -28.626 1.00 56.47 395 VAL A C 1
ATOM 2910 O O . VAL A 1 395 ? 24.087 4.358 -29.198 1.00 56.47 395 VAL A O 1
ATOM 2913 N N . GLN A 1 396 ? 22.435 4.802 -27.735 1.00 59.03 396 GLN A N 1
ATOM 2914 C CA . GLN A 1 396 ? 22.927 6.125 -27.351 1.00 59.03 396 GLN A CA 1
ATOM 2915 C C . GLN A 1 396 ? 24.021 6.009 -26.275 1.00 59.03 396 GLN A C 1
ATOM 2917 O O . GLN A 1 396 ? 23.791 6.281 -25.096 1.00 59.03 396 GLN A O 1
ATOM 2922 N N . TRP A 1 397 ? 25.224 5.579 -26.660 1.00 61.72 397 TRP A N 1
ATOM 2923 C CA . TRP A 1 397 ? 26.365 5.512 -25.738 1.00 61.72 397 TRP A CA 1
ATOM 2924 C C . TRP A 1 397 ? 26.654 6.883 -25.107 1.00 61.72 397 TRP A C 1
ATOM 2926 O O . TRP A 1 397 ? 26.708 7.893 -25.804 1.00 61.72 397 TRP A O 1
ATOM 2936 N N . GLY A 1 398 ? 26.825 6.919 -23.782 1.00 54.78 398 GLY A N 1
ATOM 2937 C CA . GLY A 1 398 ? 26.993 8.166 -23.025 1.00 54.78 398 GLY A CA 1
ATOM 2938 C C . GLY A 1 398 ? 25.712 8.984 -22.781 1.00 54.78 398 GLY A C 1
ATOM 2939 O O . GLY A 1 398 ? 25.785 9.997 -22.090 1.00 54.78 398 GLY A O 1
ATOM 2940 N N . SER A 1 399 ? 24.545 8.562 -23.283 1.00 58.38 399 SER A N 1
ATOM 2941 C CA . SER A 1 399 ? 23.257 9.168 -22.912 1.00 58.38 399 SER A CA 1
ATOM 2942 C C . SER A 1 399 ? 22.839 8.733 -21.502 1.00 58.38 399 SER A C 1
ATOM 2944 O O . SER A 1 399 ? 22.910 7.538 -21.206 1.00 58.38 399 SER A O 1
ATOM 2946 N N . PRO A 1 400 ? 22.318 9.637 -20.646 1.00 55.44 400 PRO A N 1
ATOM 2947 C CA . PRO A 1 400 ? 21.759 9.253 -19.345 1.00 55.44 400 PRO A CA 1
ATOM 2948 C C . PRO A 1 400 ? 20.514 8.349 -19.480 1.00 55.44 400 PRO A C 1
ATOM 2950 O O . PRO A 1 400 ? 20.110 7.692 -18.519 1.00 55.44 400 PRO A O 1
ATOM 2953 N N . PHE A 1 401 ? 19.922 8.274 -20.677 1.00 57.09 401 PHE A N 1
ATOM 2954 C CA . PHE A 1 401 ? 18.756 7.448 -21.007 1.00 57.09 401 PHE A CA 1
ATOM 2955 C C . PHE A 1 401 ? 19.125 6.125 -21.716 1.00 57.09 401 PHE A C 1
ATOM 2957 O O . PHE A 1 401 ? 18.242 5.347 -22.085 1.00 57.09 401 PHE A O 1
ATOM 2964 N N . GLY A 1 402 ? 20.422 5.847 -21.910 1.00 69.12 402 GLY A N 1
ATOM 2965 C CA . GLY A 1 402 ? 20.911 4.658 -22.607 1.00 69.12 402 GLY A CA 1
ATOM 2966 C C . GLY A 1 402 ? 21.409 3.539 -21.690 1.00 69.12 402 GLY A C 1
ATOM 2967 O O . GLY A 1 402 ? 22.558 3.566 -21.268 1.00 69.12 402 GLY A O 1
ATOM 2968 N N . GLY A 1 403 ? 20.605 2.493 -21.473 1.00 73.44 403 GLY A N 1
ATOM 2969 C CA . GLY A 1 403 ? 21.088 1.178 -21.027 1.00 73.44 403 GLY A CA 1
ATOM 2970 C C . GLY A 1 403 ? 21.286 0.958 -19.534 1.00 73.44 403 GLY A C 1
ATOM 2971 O O . GLY A 1 403 ? 21.658 -0.150 -19.140 1.00 73.44 403 GLY A O 1
ATOM 2972 N N . THR A 1 404 ? 21.004 1.951 -18.691 1.00 78.38 404 THR A N 1
ATOM 2973 C CA . THR A 1 404 ? 20.954 1.716 -17.238 1.00 78.38 404 THR A CA 1
ATOM 2974 C C . THR A 1 404 ? 19.896 0.650 -16.935 1.00 78.38 404 THR A C 1
ATOM 2976 O O . THR A 1 404 ? 18.992 0.420 -17.734 1.00 78.38 404 THR A O 1
ATOM 2979 N N . MET A 1 405 ? 20.030 -0.061 -15.813 1.00 82.25 405 MET A N 1
ATOM 2980 C CA . MET A 1 405 ? 19.141 -1.161 -15.402 1.00 82.25 405 MET A CA 1
ATOM 2981 C C . MET A 1 405 ? 19.262 -2.462 -16.232 1.00 82.25 405 MET A C 1
ATOM 2983 O O . MET A 1 405 ? 19.061 -3.544 -15.679 1.00 82.25 405 MET A O 1
ATOM 2987 N N . TYR A 1 406 ? 19.679 -2.424 -17.504 1.00 81.19 406 TYR A N 1
ATOM 2988 C CA . TYR A 1 406 ? 19.804 -3.615 -18.366 1.00 81.19 406 TYR A CA 1
ATOM 2989 C C . TYR A 1 406 ? 20.744 -4.690 -17.787 1.00 81.19 406 TYR A C 1
ATOM 2991 O O . TYR A 1 406 ? 20.364 -5.859 -17.683 1.00 81.19 406 TYR A O 1
ATOM 2999 N N . SER A 1 407 ? 21.954 -4.313 -17.350 1.00 80.81 407 SER A N 1
ATOM 3000 C CA . SER A 1 407 ? 22.907 -5.240 -16.713 1.00 80.81 407 SER A CA 1
ATOM 3001 C C . SER A 1 407 ? 22.336 -5.860 -15.436 1.00 80.81 407 SER A C 1
ATOM 3003 O O . SER A 1 407 ? 22.515 -7.052 -15.179 1.00 80.81 407 SER A O 1
ATOM 3005 N N . VAL A 1 408 ? 21.617 -5.057 -14.645 1.00 85.56 408 VAL A N 1
ATOM 3006 C CA . VAL A 1 408 ? 20.964 -5.492 -13.404 1.00 85.56 408 VAL A CA 1
ATOM 3007 C C . VAL A 1 408 ? 19.890 -6.527 -13.720 1.00 85.56 408 VAL A C 1
ATOM 3009 O O . VAL A 1 408 ? 19.886 -7.598 -13.124 1.00 85.56 408 VAL A O 1
ATOM 3012 N N . VAL A 1 409 ? 19.030 -6.271 -14.706 1.00 85.69 409 VAL A N 1
ATOM 3013 C CA . VAL A 1 409 ? 17.992 -7.213 -15.152 1.00 85.69 409 VAL A CA 1
ATOM 3014 C C . VAL A 1 409 ? 18.595 -8.508 -15.683 1.00 85.69 409 VAL A C 1
ATOM 3016 O O . VAL A 1 409 ? 18.151 -9.591 -15.302 1.00 85.69 409 VAL A O 1
ATOM 3019 N N . LYS A 1 410 ? 19.636 -8.415 -16.516 1.00 82.69 410 LYS A N 1
ATOM 3020 C CA . LYS A 1 410 ? 20.319 -9.575 -17.105 1.00 82.69 410 LYS A CA 1
ATOM 3021 C C . LYS A 1 410 ? 20.925 -10.484 -16.034 1.00 82.69 410 LYS A C 1
ATOM 3023 O O . LYS A 1 410 ? 20.817 -11.703 -16.137 1.00 82.69 410 LYS A O 1
ATOM 3028 N N . ASN A 1 411 ? 21.535 -9.898 -15.004 1.00 81.94 411 ASN A N 1
ATOM 3029 C CA . ASN A 1 411 ? 22.321 -10.634 -14.010 1.00 81.94 411 ASN A CA 1
ATOM 3030 C C . ASN A 1 411 ? 21.544 -10.950 -12.710 1.00 81.94 411 ASN A C 1
ATOM 3032 O O . ASN A 1 411 ? 21.893 -11.895 -12.005 1.00 81.94 411 ASN A O 1
ATOM 3036 N N . HIS A 1 412 ? 20.493 -10.186 -12.385 1.00 87.06 412 HIS A N 1
ATOM 3037 C CA . HIS A 1 412 ? 19.701 -10.291 -11.146 1.00 87.06 412 HIS A CA 1
ATOM 3038 C C . HIS A 1 412 ? 18.200 -10.515 -11.399 1.00 87.06 412 HIS A C 1
ATOM 3040 O O . HIS A 1 412 ? 17.428 -10.583 -10.443 1.00 87.06 412 HIS A O 1
ATOM 3046 N N . GLY A 1 413 ? 17.761 -10.678 -12.653 1.00 81.88 413 GLY A N 1
ATOM 3047 C CA . GLY A 1 413 ? 16.353 -10.889 -13.007 1.00 81.88 413 GLY A CA 1
ATOM 3048 C C . GLY A 1 413 ? 15.700 -12.093 -12.319 1.00 81.88 413 GLY A C 1
ATOM 3049 O O . GLY A 1 413 ? 14.504 -12.077 -12.062 1.00 81.88 413 GLY A O 1
ATOM 3050 N N . ASN A 1 414 ? 16.468 -13.104 -11.903 1.00 81.88 414 ASN A N 1
ATOM 3051 C CA . ASN A 1 414 ? 15.965 -14.221 -11.091 1.00 81.88 414 ASN A CA 1
ATOM 3052 C C . ASN A 1 414 ? 15.497 -13.829 -9.667 1.00 81.88 414 ASN A C 1
ATOM 3054 O O . ASN A 1 414 ? 14.955 -14.673 -8.952 1.00 81.88 414 ASN A O 1
ATOM 3058 N N . LYS A 1 415 ? 15.720 -12.579 -9.243 1.00 89.06 415 LYS A N 1
ATOM 3059 C CA . LYS A 1 415 ? 15.190 -11.972 -8.009 1.00 89.06 415 LYS A CA 1
ATOM 3060 C C . LYS A 1 415 ? 13.954 -11.099 -8.265 1.00 89.06 415 LYS A C 1
ATOM 3062 O O . LYS A 1 415 ? 13.304 -10.688 -7.310 1.00 89.06 415 LYS A O 1
ATOM 3067 N N . LEU A 1 416 ? 13.630 -10.811 -9.529 1.00 91.44 416 LEU A N 1
ATOM 3068 C CA . LEU A 1 416 ? 12.544 -9.915 -9.921 1.00 91.44 416 LEU A CA 1
ATOM 3069 C C . LEU A 1 416 ? 11.276 -10.702 -10.263 1.00 91.44 416 LEU A C 1
ATOM 3071 O O . LEU A 1 416 ? 11.299 -11.611 -11.095 1.00 91.44 416 LEU A O 1
ATOM 3075 N N . HIS A 1 417 ? 10.158 -10.300 -9.666 1.00 92.38 417 HIS A N 1
ATOM 3076 C CA . HIS A 1 417 ? 8.817 -10.787 -9.979 1.00 92.38 417 HIS A CA 1
ATOM 3077 C C . HIS A 1 417 ? 8.311 -10.242 -11.315 1.00 92.38 417 HIS A C 1
ATOM 3079 O O . HIS A 1 417 ? 7.688 -10.982 -12.067 1.00 92.38 417 HIS A O 1
ATOM 3085 N N . HIS A 1 418 ? 8.516 -8.951 -11.583 1.00 94.81 418 HIS A N 1
ATOM 3086 C CA . HIS A 1 418 ? 8.107 -8.301 -12.826 1.00 94.81 418 HIS A CA 1
ATOM 3087 C C . HIS A 1 418 ? 8.943 -7.041 -13.102 1.00 94.81 418 HIS A C 1
ATOM 3089 O O . HIS A 1 418 ? 9.683 -6.574 -12.234 1.00 94.81 418 HIS A O 1
ATOM 3095 N N . ILE A 1 419 ? 8.818 -6.493 -14.313 1.00 93.88 419 ILE A N 1
ATOM 3096 C CA . ILE A 1 419 ? 9.438 -5.224 -14.722 1.00 93.88 419 ILE A CA 1
ATOM 3097 C C . ILE A 1 419 ? 8.349 -4.261 -15.195 1.00 93.88 419 ILE A C 1
ATOM 3099 O O . ILE A 1 419 ? 7.586 -4.596 -16.104 1.00 93.88 419 ILE A O 1
ATOM 3103 N N . ASN A 1 420 ? 8.322 -3.066 -14.609 1.00 94.06 420 ASN A N 1
ATOM 3104 C CA . ASN A 1 420 ? 7.513 -1.925 -15.026 1.00 94.06 420 ASN A CA 1
ATOM 3105 C C . ASN A 1 420 ? 8.324 -1.120 -16.045 1.00 94.06 420 ASN A C 1
ATOM 3107 O O . ASN A 1 420 ? 8.992 -0.154 -15.693 1.00 94.06 420 ASN A O 1
ATOM 3111 N N . LEU A 1 421 ? 8.375 -1.572 -17.301 1.00 90.75 421 LEU A N 1
ATOM 3112 C CA . LEU A 1 421 ? 9.246 -0.968 -18.312 1.00 90.75 421 LEU A CA 1
ATOM 3113 C C . LEU A 1 421 ? 8.725 0.425 -18.664 1.00 90.75 421 LEU A C 1
ATOM 3115 O O . LEU A 1 421 ? 7.665 0.541 -19.282 1.00 90.75 421 LEU A O 1
ATOM 3119 N N . MET A 1 422 ? 9.469 1.471 -18.307 1.00 86.06 422 MET A N 1
ATOM 3120 C CA . MET A 1 422 ? 9.085 2.856 -18.579 1.00 86.06 422 MET A CA 1
ATOM 3121 C C . MET A 1 422 ? 9.290 3.139 -20.061 1.00 86.06 422 MET A C 1
ATOM 3123 O O . MET A 1 422 ? 10.347 3.558 -20.516 1.00 86.06 422 MET A O 1
ATOM 3127 N N . SER A 1 423 ? 8.262 2.794 -20.834 1.00 81.88 423 SER A N 1
ATOM 3128 C CA . SER A 1 423 ? 8.300 2.765 -22.296 1.00 81.88 423 SER A CA 1
ATOM 3129 C C . SER A 1 423 ? 7.973 4.129 -22.909 1.00 81.88 423 SER A C 1
ATOM 3131 O O . SER A 1 423 ? 7.533 4.212 -24.051 1.00 81.88 423 SER A O 1
ATOM 3133 N N . TYR A 1 424 ? 8.227 5.180 -22.136 1.00 76.44 424 TYR A N 1
ATOM 3134 C CA . TYR A 1 424 ? 8.023 6.601 -22.387 1.00 76.44 424 TYR A CA 1
ATOM 3135 C C . TYR A 1 424 ? 9.352 7.354 -22.190 1.00 76.44 424 TYR A C 1
ATOM 3137 O O . TYR A 1 424 ? 10.374 6.728 -21.918 1.00 76.44 424 TYR A O 1
ATOM 3145 N N . ASP A 1 425 ? 9.367 8.669 -22.414 1.00 70.44 425 ASP A N 1
ATOM 3146 C CA . ASP A 1 425 ? 10.501 9.583 -22.170 1.00 70.44 425 ASP A CA 1
ATOM 3147 C C . ASP A 1 425 ? 11.873 9.277 -22.807 1.00 70.44 425 ASP A C 1
ATOM 3149 O O . ASP A 1 425 ? 12.818 10.050 -22.658 1.00 70.44 425 ASP A O 1
ATOM 3153 N N . GLY A 1 426 ? 11.988 8.241 -23.641 1.00 65.81 426 GLY A N 1
ATOM 3154 C CA . GLY A 1 426 ? 13.206 7.935 -24.407 1.00 65.81 426 GLY A CA 1
ATOM 3155 C C . GLY A 1 426 ? 13.518 8.885 -25.581 1.00 65.81 426 GLY A C 1
ATOM 3156 O O . GLY A 1 426 ? 14.526 8.699 -26.266 1.00 65.81 426 GLY A O 1
ATOM 3157 N N . GLY A 1 427 ? 12.677 9.894 -25.832 1.00 62.72 427 GLY A N 1
ATOM 3158 C CA . GLY A 1 427 ? 12.839 10.880 -26.910 1.00 62.72 427 GLY A CA 1
ATOM 3159 C C . GLY A 1 427 ? 12.423 10.398 -28.311 1.00 62.72 427 GLY A C 1
ATOM 3160 O O . GLY A 1 427 ? 11.947 9.282 -28.498 1.00 62.72 427 GLY A O 1
ATOM 3161 N N . GLU A 1 428 ? 12.612 11.260 -29.317 1.00 60.84 428 GLU A N 1
ATOM 3162 C CA . GLU A 1 428 ? 12.118 11.091 -30.703 1.00 60.84 428 GLU A CA 1
ATOM 3163 C C . GLU A 1 428 ? 12.512 9.763 -31.377 1.00 60.84 428 GLU A C 1
ATOM 3165 O O . GLU A 1 428 ? 11.734 9.197 -32.145 1.00 60.84 428 GLU A O 1
ATOM 3170 N N . TYR A 1 429 ? 13.711 9.255 -31.087 1.00 61.44 429 TYR A N 1
ATOM 3171 C CA . TYR A 1 429 ? 14.256 8.047 -31.714 1.00 61.44 429 TYR A CA 1
ATOM 3172 C C . TYR A 1 429 ? 13.902 6.753 -30.971 1.00 61.44 429 TYR A C 1
ATOM 3174 O O . TYR A 1 429 ? 14.304 5.676 -31.410 1.00 61.44 429 TYR A O 1
ATOM 3182 N N . TYR A 1 430 ? 13.183 6.833 -29.849 1.00 70.00 430 TYR A N 1
ATOM 3183 C CA . TYR A 1 430 ? 12.849 5.656 -29.059 1.00 70.00 430 TYR A CA 1
ATOM 3184 C C . TYR A 1 430 ? 11.655 4.894 -29.644 1.00 70.00 430 TYR A C 1
ATOM 3186 O O . TYR A 1 430 ? 10.544 5.416 -29.764 1.00 70.00 430 TYR A O 1
ATOM 3194 N N . ASP A 1 431 ? 11.877 3.617 -29.963 1.00 74.62 431 ASP A N 1
ATOM 3195 C CA . ASP A 1 431 ? 10.802 2.664 -30.210 1.00 74.62 431 ASP A CA 1
ATOM 3196 C C . ASP A 1 431 ? 10.527 1.832 -28.937 1.00 74.62 431 ASP A C 1
ATOM 3198 O O . ASP A 1 431 ? 11.340 0.969 -28.577 1.00 74.62 431 ASP A O 1
ATOM 3202 N N . PRO A 1 432 ? 9.375 2.019 -28.263 1.00 78.62 432 PRO A N 1
ATOM 3203 C CA . PRO A 1 432 ? 8.995 1.222 -27.093 1.00 78.62 432 PRO A CA 1
ATOM 3204 C C . PRO A 1 432 ? 9.012 -0.292 -27.344 1.00 78.62 432 PRO A C 1
ATOM 3206 O O . PRO A 1 432 ? 9.286 -1.074 -26.432 1.00 78.62 432 PRO A O 1
ATOM 3209 N N . ARG A 1 433 ? 8.775 -0.730 -28.583 1.00 80.50 433 ARG A N 1
ATOM 3210 C CA . ARG A 1 433 ? 8.747 -2.149 -28.958 1.00 80.50 433 ARG A CA 1
ATOM 3211 C C . ARG A 1 433 ? 10.160 -2.735 -28.998 1.00 80.50 433 ARG A C 1
ATOM 3213 O O . ARG A 1 433 ? 10.357 -3.853 -28.534 1.00 80.50 433 ARG A O 1
ATOM 3220 N N . GLU A 1 434 ? 11.153 -1.966 -29.450 1.00 78.38 434 GLU A N 1
ATOM 3221 C CA . GLU A 1 434 ? 12.568 -2.364 -29.372 1.00 78.38 434 GLU A CA 1
ATOM 3222 C C . GLU A 1 434 ? 13.053 -2.408 -27.911 1.00 78.38 434 GLU A C 1
ATOM 3224 O O . GLU A 1 434 ? 13.818 -3.302 -27.535 1.00 78.38 434 GLU A O 1
ATOM 3229 N N . GLY A 1 435 ? 12.544 -1.512 -27.055 1.00 78.88 435 GLY A N 1
ATOM 3230 C CA . GLY A 1 435 ? 12.748 -1.573 -25.603 1.00 78.88 435 GLY A CA 1
ATOM 3231 C C . GLY A 1 435 ? 12.198 -2.866 -24.983 1.00 78.88 435 GLY A C 1
ATOM 3232 O O . GLY A 1 435 ? 12.921 -3.559 -24.261 1.00 78.88 435 GLY A O 1
ATOM 3233 N N . TYR A 1 436 ? 10.955 -3.237 -25.317 1.00 85.19 436 TYR A N 1
ATOM 3234 C CA . TYR A 1 436 ? 10.361 -4.515 -24.908 1.00 85.19 436 TYR A CA 1
ATOM 3235 C C . TYR A 1 436 ? 11.199 -5.710 -25.369 1.00 85.19 436 TYR A C 1
ATOM 3237 O O . TYR A 1 436 ? 11.515 -6.580 -24.558 1.00 85.19 436 TYR A O 1
ATOM 3245 N N . GLU A 1 437 ? 11.568 -5.765 -26.653 1.00 80.81 437 GLU A N 1
ATOM 3246 C CA . GLU A 1 437 ? 12.326 -6.886 -27.221 1.00 80.81 437 GLU A CA 1
ATOM 3247 C C . GLU A 1 437 ? 13.708 -7.024 -26.569 1.00 80.81 437 GLU A C 1
ATOM 3249 O O . GLU A 1 437 ? 14.114 -8.143 -26.241 1.00 80.81 437 GLU A O 1
ATOM 3254 N N . SER A 1 438 ? 14.372 -5.902 -26.272 1.00 78.19 438 SER A N 1
ATOM 3255 C CA . SER A 1 438 ? 15.662 -5.870 -25.568 1.00 78.19 438 SER A CA 1
ATOM 3256 C C . SER A 1 438 ? 15.555 -6.442 -24.151 1.00 78.19 438 SER A C 1
ATOM 3258 O O . SER A 1 438 ? 16.316 -7.336 -23.778 1.00 78.19 438 SER A O 1
ATOM 3260 N N . TYR A 1 439 ? 14.564 -6.006 -23.366 1.00 82.12 439 TYR A N 1
ATOM 3261 C CA . TYR A 1 439 ? 14.331 -6.550 -22.022 1.00 82.12 439 TYR A CA 1
ATOM 3262 C C . TYR A 1 439 ? 13.863 -8.015 -22.067 1.00 82.12 439 TYR A C 1
ATOM 3264 O O . TYR A 1 439 ? 14.312 -8.843 -21.274 1.00 82.12 439 TYR A O 1
ATOM 3272 N N . ARG A 1 440 ? 13.013 -8.386 -23.029 1.00 84.75 440 ARG A N 1
ATOM 3273 C CA . ARG A 1 440 ? 12.531 -9.761 -23.238 1.00 84.75 440 ARG A CA 1
ATOM 3274 C C . ARG A 1 440 ? 13.646 -10.722 -23.674 1.00 84.75 440 ARG A C 1
ATOM 3276 O O . ARG A 1 440 ? 13.544 -11.916 -23.387 1.00 84.75 440 ARG A O 1
ATOM 3283 N N . ALA A 1 441 ? 14.705 -10.235 -24.321 1.00 77.62 441 ALA A N 1
ATOM 3284 C CA . ALA A 1 441 ? 15.874 -11.038 -24.681 1.00 77.62 441 ALA A CA 1
ATOM 3285 C C . ALA A 1 441 ? 16.684 -11.508 -23.457 1.00 77.62 441 ALA A C 1
ATOM 3287 O O . ALA A 1 441 ? 17.241 -12.608 -23.493 1.00 77.62 441 ALA A O 1
ATOM 3288 N N . ILE A 1 442 ? 16.726 -10.704 -22.386 1.00 76.94 442 ILE A N 1
ATOM 3289 C CA . ILE A 1 442 ? 17.496 -10.980 -21.159 1.00 76.94 442 ILE A CA 1
ATOM 3290 C C . ILE A 1 442 ? 16.648 -11.446 -19.969 1.00 76.94 442 ILE A C 1
ATOM 3292 O O . ILE A 1 442 ? 17.167 -12.122 -19.083 1.00 76.94 442 ILE A O 1
ATOM 3296 N N . TYR A 1 443 ? 15.353 -11.125 -19.942 1.00 83.12 443 TYR A N 1
ATOM 3297 C CA . TYR A 1 443 ? 14.462 -11.432 -18.828 1.00 83.12 443 TYR A CA 1
ATOM 3298 C C . TYR A 1 443 ? 13.396 -12.457 -19.216 1.00 83.12 443 TYR A C 1
ATOM 3300 O O . TYR A 1 443 ? 12.677 -12.313 -20.209 1.00 83.12 443 TYR A O 1
ATOM 3308 N N . SER A 1 444 ? 13.257 -13.506 -18.404 1.00 79.94 444 SER A N 1
ATOM 3309 C CA . SER A 1 444 ? 12.274 -14.574 -18.610 1.00 79.94 444 SER A CA 1
ATOM 3310 C C . SER A 1 444 ? 10.900 -14.266 -18.005 1.00 79.94 444 SER A C 1
ATOM 3312 O O . SER A 1 444 ? 9.910 -14.814 -18.498 1.00 79.94 444 SER A O 1
ATOM 3314 N N . GLY A 1 445 ? 10.823 -13.389 -17.001 1.00 84.69 445 GLY A N 1
ATOM 3315 C CA . GLY A 1 445 ? 9.598 -13.089 -16.257 1.00 84.69 445 GLY A CA 1
ATOM 3316 C C . GLY A 1 445 ? 8.648 -12.076 -16.925 1.00 84.69 445 GLY A C 1
ATOM 3317 O O . GLY A 1 445 ? 8.894 -11.642 -18.058 1.00 84.69 445 GLY A O 1
ATOM 3318 N N . PRO A 1 446 ? 7.545 -11.723 -16.244 1.00 92.38 446 PRO A N 1
ATOM 3319 C CA . PRO A 1 446 ? 6.528 -10.772 -16.700 1.00 92.38 446 PRO A CA 1
ATOM 3320 C C . PRO A 1 446 ? 7.044 -9.342 -16.941 1.00 92.38 446 PRO A C 1
ATOM 3322 O O . PRO A 1 446 ? 7.702 -8.759 -16.081 1.00 92.38 446 PRO A O 1
ATOM 3325 N N . ILE A 1 447 ? 6.699 -8.742 -18.083 1.00 92.88 447 ILE A N 1
ATOM 3326 C CA . ILE A 1 447 ? 6.991 -7.327 -18.395 1.00 92.88 447 ILE A CA 1
ATOM 3327 C C . ILE A 1 447 ? 5.673 -6.565 -18.589 1.00 92.88 447 ILE A C 1
ATOM 3329 O O . ILE A 1 447 ? 4.801 -7.012 -19.339 1.00 92.88 447 ILE A O 1
ATOM 3333 N N . ALA A 1 448 ? 5.535 -5.410 -17.936 1.00 93.19 448 ALA A N 1
ATOM 3334 C CA . ALA A 1 448 ? 4.479 -4.440 -18.201 1.00 93.19 448 ALA A CA 1
ATOM 3335 C C . ALA A 1 448 ? 5.041 -3.250 -18.993 1.00 93.19 448 ALA A C 1
ATOM 3337 O O . ALA A 1 448 ? 6.022 -2.636 -18.578 1.00 93.19 448 ALA A O 1
ATOM 3338 N N . MET A 1 449 ? 4.412 -2.930 -20.122 1.00 89.69 449 MET A N 1
ATOM 3339 C CA . MET A 1 449 ? 4.746 -1.779 -20.963 1.00 89.69 449 MET A CA 1
ATOM 3340 C C . MET A 1 449 ? 4.117 -0.504 -20.415 1.00 89.69 449 MET A C 1
ATOM 3342 O O . MET A 1 449 ? 2.892 -0.383 -20.411 1.00 89.69 449 MET A O 1
ATOM 3346 N N . GLY A 1 450 ? 4.948 0.432 -19.971 1.00 87.44 450 GLY A N 1
ATOM 3347 C CA . GLY A 1 450 ? 4.535 1.729 -19.447 1.00 87.44 450 GLY A CA 1
ATOM 3348 C C . GLY A 1 450 ? 3.904 2.648 -20.493 1.00 87.44 450 GLY A C 1
ATOM 3349 O O . GLY A 1 450 ? 4.366 2.728 -21.630 1.00 87.44 450 GLY A O 1
ATOM 3350 N N . LEU A 1 451 ? 2.874 3.375 -20.072 1.00 79.81 451 LEU A N 1
ATOM 3351 C CA . LEU A 1 451 ? 2.149 4.394 -20.825 1.00 79.81 451 LEU A CA 1
ATOM 3352 C C . LEU A 1 451 ? 1.945 5.629 -19.938 1.00 79.81 451 LEU A C 1
ATOM 3354 O O . LEU A 1 451 ? 1.587 5.469 -18.769 1.00 79.81 451 LEU A O 1
ATOM 3358 N N . GLU A 1 452 ? 2.066 6.835 -20.495 1.00 72.62 452 GLU A N 1
ATOM 3359 C CA . GLU A 1 452 ? 1.800 8.081 -19.764 1.00 72.62 452 GLU A CA 1
ATOM 3360 C C . GLU A 1 452 ? 0.521 8.775 -20.220 1.00 72.62 452 GLU A C 1
ATOM 3362 O O . GLU A 1 452 ? 0.267 8.960 -21.409 1.00 72.62 452 GLU A O 1
ATOM 3367 N N . ILE A 1 453 ? -0.294 9.213 -19.265 1.00 65.12 453 ILE A N 1
ATOM 3368 C CA . ILE A 1 453 ? -1.524 9.959 -19.560 1.00 65.12 453 ILE A CA 1
ATOM 3369 C C . ILE A 1 453 ? -1.241 11.467 -19.480 1.00 65.12 453 ILE A C 1
ATOM 3371 O O . ILE A 1 453 ? -0.680 11.935 -18.496 1.00 65.12 453 ILE A O 1
ATOM 3375 N N . ALA A 1 454 ? -1.655 12.249 -20.476 1.00 54.16 454 ALA A N 1
ATOM 3376 C CA . ALA A 1 454 ? -1.566 13.710 -20.406 1.00 54.16 454 ALA A CA 1
ATOM 3377 C C . ALA A 1 454 ? -2.664 14.338 -19.521 1.00 54.16 454 ALA A C 1
ATOM 3379 O O . ALA A 1 454 ? -3.743 13.756 -19.380 1.00 54.16 454 ALA A O 1
ATOM 3380 N N . PRO A 1 455 ? -2.443 15.557 -18.996 1.00 48.41 455 PRO A N 1
ATOM 3381 C CA . PRO A 1 455 ? -1.213 16.353 -19.098 1.00 48.41 455 PRO A CA 1
ATOM 3382 C C . PRO A 1 455 ? -0.127 15.913 -18.098 1.00 48.41 455 PRO A C 1
ATOM 3384 O O . PRO A 1 455 ? -0.428 15.403 -17.021 1.00 48.41 455 PRO A O 1
ATOM 3387 N N . GLU A 1 456 ? 1.136 16.134 -18.463 1.00 48.44 456 GLU A N 1
ATOM 3388 C CA . GLU A 1 456 ? 2.324 15.917 -17.625 1.00 48.44 456 GLU A CA 1
ATOM 3389 C C . GLU A 1 456 ? 3.088 17.236 -17.434 1.00 48.44 456 GLU A C 1
ATOM 3391 O O . GLU A 1 456 ? 3.023 18.124 -18.284 1.00 48.44 456 GLU A O 1
ATOM 3396 N N . GLY A 1 457 ? 3.787 17.372 -16.303 1.00 39.84 457 GLY A N 1
ATOM 3397 C CA . GLY A 1 457 ? 4.595 18.565 -15.987 1.00 39.84 457 GLY A CA 1
ATOM 3398 C C . GLY A 1 457 ? 6.068 18.444 -16.395 1.00 39.84 457 GLY A C 1
ATOM 3399 O O . GLY A 1 457 ? 6.775 19.448 -16.486 1.00 39.84 457 GLY A O 1
ATOM 3400 N N . ALA A 1 458 ? 6.521 17.215 -16.628 1.00 40.62 458 ALA A N 1
ATOM 3401 C CA . ALA A 1 458 ? 7.821 16.838 -17.164 1.00 40.62 458 ALA A CA 1
ATOM 3402 C C . ALA A 1 458 ? 7.648 15.526 -17.948 1.00 40.62 458 ALA A C 1
ATOM 3404 O O . ALA A 1 458 ? 6.703 14.789 -17.687 1.00 40.62 458 ALA A O 1
ATOM 3405 N N . GLY A 1 459 ? 8.539 15.260 -18.901 1.00 41.84 459 GLY A N 1
ATOM 3406 C CA . GLY A 1 459 ? 8.393 14.160 -19.858 1.00 41.84 459 GLY A CA 1
ATOM 3407 C C . GLY A 1 459 ? 7.932 14.633 -21.239 1.00 41.84 459 GLY A C 1
ATOM 3408 O O . GLY A 1 459 ? 7.698 15.825 -21.456 1.00 41.84 459 GLY A O 1
ATOM 3409 N N . GLY A 1 460 ? 7.888 13.717 -22.205 1.00 42.25 460 GLY A N 1
ATOM 3410 C CA . GLY A 1 460 ? 7.695 14.022 -23.628 1.00 42.25 460 GLY A CA 1
ATOM 3411 C C . GLY A 1 460 ? 6.881 13.001 -24.427 1.00 42.25 460 GLY A C 1
ATOM 3412 O O . GLY A 1 460 ? 6.694 13.195 -25.630 1.00 42.25 460 GLY A O 1
ATOM 3413 N N . ALA A 1 461 ? 6.392 11.919 -23.813 1.00 48.09 461 ALA A N 1
ATOM 3414 C CA . ALA A 1 461 ? 5.678 10.848 -24.513 1.00 48.09 461 ALA A CA 1
ATOM 3415 C C . ALA A 1 461 ? 4.192 10.771 -24.109 1.00 48.09 461 ALA A C 1
ATOM 3417 O O . ALA A 1 461 ? 3.765 9.909 -23.351 1.00 48.09 461 ALA A O 1
ATOM 3418 N N . THR A 1 462 ? 3.360 11.652 -24.673 1.00 51.59 462 THR A N 1
ATOM 3419 C CA . THR A 1 462 ? 1.896 11.619 -24.476 1.00 51.59 462 THR A CA 1
ATOM 3420 C C . THR A 1 462 ? 1.184 10.714 -25.486 1.00 51.59 462 THR A C 1
ATOM 3422 O O . THR A 1 462 ? 1.431 10.777 -26.691 1.00 51.59 462 THR A O 1
ATOM 3425 N N . LEU A 1 463 ? 0.235 9.909 -25.001 1.00 52.94 463 LEU A N 1
ATOM 3426 C CA . LEU A 1 463 ? -0.563 8.977 -25.806 1.00 52.94 463 LEU A CA 1
ATOM 3427 C C . LEU A 1 463 ? -1.486 9.649 -26.836 1.00 52.94 463 LEU A C 1
ATOM 3429 O O . LEU A 1 463 ? -2.053 10.717 -26.609 1.00 52.94 463 LEU A O 1
ATOM 3433 N N . ARG A 1 464 ? -1.743 8.924 -27.930 1.00 49.38 464 ARG A N 1
ATOM 3434 C CA . ARG A 1 464 ? -2.821 9.194 -28.895 1.00 49.38 464 ARG A CA 1
ATOM 3435 C C . ARG A 1 464 ? -3.661 7.934 -29.152 1.00 49.38 464 ARG A C 1
ATOM 3437 O O . ARG A 1 464 ? -3.181 6.811 -28.966 1.00 49.38 464 ARG A O 1
ATOM 3444 N N . LEU A 1 465 ? -4.899 8.134 -29.605 1.00 48.16 465 LEU A N 1
ATOM 3445 C CA . LEU A 1 465 ? -5.672 7.148 -30.374 1.00 48.16 465 LEU A CA 1
ATOM 3446 C C . LEU A 1 465 ? -5.379 7.350 -31.874 1.00 48.16 465 LEU A C 1
ATOM 3448 O O . LEU A 1 465 ? -4.862 8.402 -32.258 1.00 48.16 465 LEU A O 1
ATOM 3452 N N . ASN A 1 466 ? -5.676 6.353 -32.713 1.00 46.47 466 ASN A N 1
ATOM 3453 C CA . ASN A 1 466 ? -5.493 6.462 -34.165 1.00 46.47 466 ASN A CA 1
ATOM 3454 C C . ASN A 1 466 ? -6.298 7.634 -34.759 1.00 46.47 466 ASN A C 1
ATOM 3456 O O . ASN A 1 466 ? -7.379 7.959 -34.271 1.00 46.47 466 ASN A O 1
ATOM 3460 N N . ALA A 1 467 ? -5.779 8.240 -35.830 1.00 47.12 467 ALA A N 1
ATOM 3461 C CA . ALA A 1 467 ? -6.481 9.256 -36.611 1.00 47.12 467 ALA A CA 1
ATOM 3462 C C . ALA A 1 467 ? -6.543 8.887 -38.092 1.00 47.12 467 ALA A C 1
ATOM 3464 O O . ALA A 1 467 ? -5.657 8.213 -38.625 1.00 47.12 467 ALA A O 1
ATOM 3465 N N . ASP A 1 468 ? -7.607 9.357 -38.736 1.00 42.69 468 ASP A N 1
ATOM 3466 C CA . ASP A 1 468 ? -7.916 9.070 -40.128 1.00 42.69 468 ASP A CA 1
ATOM 3467 C C . ASP A 1 468 ? -6.957 9.770 -41.115 1.00 42.69 468 ASP A C 1
ATOM 3469 O O . ASP A 1 468 ? -6.321 10.783 -40.793 1.00 42.69 468 ASP A O 1
ATOM 3473 N N . PRO A 1 469 ? -6.840 9.265 -42.359 1.00 40.47 469 PRO A N 1
ATOM 3474 C CA . PRO A 1 469 ? -6.005 9.882 -43.383 1.00 40.47 469 PRO A CA 1
ATOM 3475 C C . PRO A 1 469 ? -6.386 11.347 -43.651 1.00 40.47 469 PRO A C 1
ATOM 3477 O O . PRO A 1 469 ? -7.519 11.649 -44.017 1.00 40.47 469 PRO A O 1
ATOM 3480 N N . GLY A 1 470 ? -5.410 12.250 -43.527 1.00 44.81 470 GLY A N 1
ATOM 3481 C CA . GLY A 1 470 ? -5.582 13.691 -43.757 1.00 44.81 470 GLY A CA 1
ATOM 3482 C C . GLY A 1 470 ? -5.578 14.556 -42.492 1.00 44.81 470 GLY A C 1
ATOM 3483 O O . GLY A 1 470 ? -5.576 15.780 -42.609 1.00 44.81 470 GLY A O 1
ATOM 3484 N N . THR A 1 471 ? -5.527 13.966 -41.293 1.00 43.59 471 THR A N 1
ATOM 3485 C CA . THR A 1 471 ? -5.381 14.726 -40.042 1.00 43.59 471 THR A CA 1
ATOM 3486 C C . THR A 1 471 ? -4.018 15.424 -39.958 1.00 43.59 471 THR A C 1
ATOM 3488 O O . THR A 1 471 ? -2.974 14.773 -39.905 1.00 43.59 471 THR A O 1
ATOM 3491 N N . VAL A 1 472 ? -4.032 16.758 -39.889 1.00 47.97 472 VAL A N 1
ATOM 3492 C CA . VAL A 1 472 ? -2.863 17.579 -39.542 1.00 47.97 472 VAL A CA 1
ATOM 3493 C C . VAL A 1 472 ? -2.942 17.907 -38.055 1.00 47.97 472 VAL A C 1
ATOM 3495 O O . VAL A 1 472 ? -3.896 18.541 -37.612 1.00 47.97 472 VAL A O 1
ATOM 3498 N N . TYR A 1 473 ? -1.946 17.464 -37.293 1.00 48.59 473 TYR A N 1
ATOM 3499 C CA . TYR A 1 473 ? -1.775 17.842 -35.891 1.00 48.59 473 TYR A CA 1
ATOM 3500 C C . TYR A 1 473 ? -0.917 19.098 -35.803 1.00 48.59 473 TYR A C 1
ATOM 3502 O O . TYR A 1 473 ? 0.053 19.224 -36.552 1.00 48.59 473 TYR A O 1
ATOM 3510 N N . ASP A 1 474 ? -1.272 20.013 -34.910 1.00 40.75 474 ASP A N 1
ATOM 3511 C CA . ASP A 1 474 ? -0.692 21.347 -34.891 1.00 40.75 474 ASP A CA 1
ATOM 3512 C C . ASP A 1 474 ? 0.466 21.498 -33.870 1.00 40.75 474 ASP A C 1
ATOM 3514 O O . ASP A 1 474 ? 0.882 20.543 -33.207 1.00 40.75 474 ASP A O 1
ATOM 3518 N N . ALA A 1 475 ? 1.035 22.704 -33.794 1.00 42.53 475 ALA A N 1
ATOM 3519 C CA . ALA A 1 475 ? 2.179 23.046 -32.947 1.00 42.53 475 ALA A CA 1
ATOM 3520 C C . ALA A 1 475 ? 1.840 23.194 -31.439 1.00 42.53 475 ALA A C 1
ATOM 3522 O O . ALA A 1 475 ? 2.754 23.359 -30.619 1.00 42.53 475 ALA A O 1
ATOM 3523 N N . GLU A 1 476 ? 0.558 23.109 -31.072 1.00 41.59 476 GLU A N 1
ATOM 3524 C CA . GLU A 1 476 ? -0.022 23.279 -29.732 1.00 41.59 476 GLU A CA 1
ATOM 3525 C C . GLU A 1 476 ? -0.127 21.985 -28.910 1.00 41.59 476 GLU A C 1
ATOM 3527 O O . GLU A 1 476 ? -0.803 21.949 -27.883 1.00 41.59 476 GLU A O 1
ATOM 3532 N N . MET A 1 477 ? 0.655 20.938 -29.224 1.00 37.91 477 MET A N 1
ATOM 3533 C CA . MET A 1 477 ? 0.977 19.975 -28.157 1.00 37.91 477 MET A CA 1
ATOM 3534 C C . MET A 1 477 ? 1.600 20.695 -26.943 1.00 37.91 477 MET A C 1
ATOM 3536 O O . MET A 1 477 ? 1.487 20.128 -25.862 1.00 37.91 477 MET A O 1
ATOM 3540 N N . LEU A 1 478 ? 2.157 21.930 -27.125 1.00 31.86 478 LEU A N 1
ATOM 3541 C CA . LEU A 1 478 ? 2.263 23.036 -26.134 1.00 31.86 478 LEU A CA 1
ATOM 3542 C C . LEU A 1 478 ? 0.855 23.524 -25.775 1.00 31.86 478 LEU A C 1
ATOM 3544 O O . LEU A 1 478 ? 0.294 24.401 -26.418 1.00 31.86 478 LEU A O 1
ATOM 3548 N N . THR A 1 479 ? 0.238 22.930 -24.773 1.00 48.44 479 THR A N 1
ATOM 3549 C CA . THR A 1 479 ? 0.576 23.133 -23.361 1.00 48.44 479 THR A CA 1
ATOM 3550 C C . THR A 1 479 ? 1.395 22.008 -22.684 1.00 48.44 479 THR A C 1
ATOM 3552 O O . THR A 1 479 ? 1.442 21.925 -21.463 1.00 48.44 479 THR A O 1
ATOM 3555 N N . GLY A 1 480 ? 2.119 21.232 -23.504 1.00 34.19 480 GLY A N 1
ATOM 3556 C CA . GLY A 1 480 ? 3.434 20.566 -23.346 1.00 34.19 480 GLY A CA 1
ATOM 3557 C C . GLY A 1 480 ? 4.673 21.474 -23.580 1.00 34.19 480 GLY A C 1
ATOM 3558 O O . GLY A 1 480 ? 4.843 22.459 -22.873 1.00 34.19 480 GLY A O 1
ATOM 3559 N N . GLN A 1 481 ? 5.622 21.197 -24.501 1.00 35.72 481 GLN A N 1
ATOM 3560 C CA . GLN A 1 481 ? 5.436 21.302 -25.970 1.00 35.72 481 GLN A CA 1
ATOM 3561 C C . GLN A 1 481 ? 5.320 19.986 -26.773 1.00 35.72 481 GLN A C 1
ATOM 3563 O O . GLN A 1 481 ? 4.318 19.296 -26.664 1.00 35.72 481 GLN A O 1
ATOM 3568 N N . ASN A 1 482 ? 6.252 19.710 -27.698 1.00 38.62 482 ASN A N 1
ATOM 3569 C CA . ASN A 1 482 ? 6.116 18.766 -28.808 1.00 38.62 482 ASN A CA 1
ATOM 3570 C C . ASN A 1 482 ? 6.266 17.338 -28.273 1.00 38.62 482 ASN A C 1
ATOM 3572 O O . ASN A 1 482 ? 7.347 16.753 -28.311 1.00 38.62 482 ASN A O 1
ATOM 3576 N N . ASN A 1 483 ? 5.168 16.820 -27.730 1.00 49.59 483 ASN A N 1
ATOM 3577 C CA . ASN A 1 483 ? 5.032 15.489 -27.155 1.00 49.59 483 ASN A CA 1
ATOM 3578 C C . ASN A 1 483 ? 5.035 14.430 -28.266 1.00 49.59 483 ASN A C 1
ATOM 3580 O O . ASN A 1 483 ? 3.990 13.851 -28.562 1.00 49.59 483 ASN A O 1
ATOM 3584 N N . MET A 1 484 ? 6.164 14.249 -28.958 1.00 41.19 484 MET A N 1
ATOM 3585 C CA . MET A 1 484 ? 6.248 13.508 -30.221 1.00 41.19 484 MET A CA 1
ATOM 3586 C C . MET A 1 484 ? 5.872 12.029 -30.072 1.00 41.19 484 MET A C 1
ATOM 3588 O O . MET A 1 484 ? 6.718 11.140 -29.981 1.00 41.19 484 MET A O 1
ATOM 3592 N N . ALA A 1 485 ? 4.567 11.772 -30.136 1.00 45.09 485 ALA A N 1
ATOM 3593 C CA . ALA A 1 485 ? 3.971 10.472 -30.344 1.00 45.09 485 ALA A CA 1
ATOM 3594 C C . ALA A 1 485 ? 4.425 9.968 -31.716 1.00 45.09 48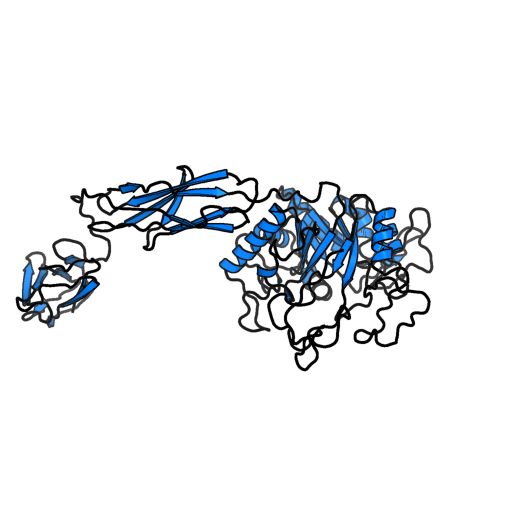5 ALA A C 1
ATOM 3596 O O . ALA A 1 485 ? 3.807 10.239 -32.750 1.00 45.09 485 ALA A O 1
ATOM 3597 N N . THR A 1 486 ? 5.543 9.245 -31.726 1.00 49.34 486 THR A N 1
ATOM 3598 C CA . THR A 1 486 ? 5.976 8.493 -32.898 1.00 49.34 486 THR A CA 1
ATOM 3599 C C . THR A 1 486 ? 4.854 7.531 -33.295 1.00 49.34 486 THR A C 1
ATOM 3601 O O . THR A 1 486 ? 4.022 7.134 -32.475 1.00 49.34 486 THR A O 1
ATOM 3604 N N . LYS A 1 487 ? 4.845 7.057 -34.545 1.00 49.31 487 LYS A N 1
ATOM 3605 C CA . LYS A 1 487 ? 3.871 6.042 -35.000 1.00 49.31 487 LYS A CA 1
ATOM 3606 C C . LYS A 1 487 ? 3.883 4.740 -34.168 1.00 49.31 487 LYS A C 1
ATOM 3608 O O . LYS A 1 487 ? 3.017 3.892 -34.356 1.00 49.31 487 LYS A O 1
ATOM 3613 N N . TYR A 1 488 ? 4.864 4.570 -33.280 1.00 54.62 488 TYR A N 1
ATOM 3614 C CA . TYR A 1 488 ? 5.018 3.438 -32.370 1.00 54.62 488 TYR A CA 1
ATOM 3615 C C . TYR A 1 488 ? 4.472 3.710 -30.959 1.00 54.62 488 TYR A C 1
ATOM 3617 O O . TYR A 1 488 ? 4.108 2.762 -30.265 1.00 54.62 488 TYR A O 1
ATOM 3625 N N . TYR A 1 489 ? 4.374 4.979 -30.546 1.00 60.50 489 TYR A N 1
ATOM 3626 C CA . TYR A 1 489 ? 3.912 5.392 -29.221 1.00 60.50 489 TYR A CA 1
ATOM 3627 C C . TYR A 1 489 ? 2.438 5.841 -29.256 1.00 60.50 489 TYR A C 1
ATOM 3629 O O . TYR A 1 489 ? 2.097 7.020 -29.207 1.00 60.50 489 TYR A O 1
ATOM 3637 N N . ASN A 1 490 ? 1.532 4.871 -29.390 1.00 64.19 490 ASN A N 1
ATOM 3638 C CA . ASN A 1 490 ? 0.085 5.073 -29.260 1.00 64.19 490 ASN A CA 1
ATOM 3639 C C . ASN A 1 490 ? -0.571 3.843 -28.613 1.00 64.19 490 ASN A C 1
ATOM 3641 O O . ASN A 1 490 ? -0.056 2.726 -28.735 1.00 64.19 490 ASN A O 1
ATOM 3645 N N . VAL A 1 491 ? -1.701 4.046 -27.920 1.00 66.81 491 VAL A N 1
ATOM 3646 C CA . VAL A 1 491 ? -2.340 3.001 -27.091 1.00 66.81 491 VAL A CA 1
ATOM 3647 C C . VAL A 1 491 ? -2.671 1.768 -27.920 1.00 66.81 491 VAL A C 1
ATOM 3649 O O . VAL A 1 491 ? -2.375 0.651 -27.506 1.00 66.81 491 VAL A O 1
ATOM 3652 N N . GLU A 1 492 ? -3.262 1.958 -29.099 1.00 65.62 492 GLU A N 1
ATOM 3653 C CA . GLU A 1 492 ? -3.723 0.854 -29.936 1.00 65.62 492 GLU A CA 1
ATOM 3654 C C . GLU A 1 492 ? -2.552 0.035 -30.493 1.00 65.62 492 GLU A C 1
ATOM 3656 O O . GLU A 1 492 ? -2.597 -1.194 -30.456 1.00 65.62 492 GLU A O 1
ATOM 3661 N N . THR A 1 493 ? -1.469 0.688 -30.924 1.00 72.56 493 THR A N 1
ATOM 3662 C CA . THR A 1 493 ? -0.249 0.015 -31.397 1.00 72.56 493 THR A CA 1
ATOM 3663 C C . THR A 1 493 ? 0.422 -0.764 -30.276 1.00 72.56 493 THR A C 1
ATOM 3665 O O . THR A 1 493 ? 0.783 -1.920 -30.490 1.00 72.56 493 THR A O 1
ATOM 3668 N N . LEU A 1 494 ? 0.557 -0.189 -29.078 1.00 77.25 494 LEU A N 1
ATOM 3669 C CA . LEU A 1 494 ? 1.204 -0.862 -27.949 1.00 77.25 494 LEU A CA 1
ATOM 3670 C C . LEU A 1 494 ? 0.342 -1.992 -27.379 1.00 77.25 494 LEU A C 1
ATOM 3672 O O . LEU A 1 494 ? 0.849 -3.094 -27.171 1.00 77.25 494 LEU A O 1
ATOM 3676 N N . ALA A 1 495 ? -0.966 -1.784 -27.228 1.00 78.50 495 ALA A N 1
ATOM 3677 C CA . ALA A 1 495 ? -1.896 -2.832 -26.819 1.00 78.50 495 ALA A CA 1
ATOM 3678 C C . ALA A 1 495 ? -1.967 -3.967 -27.856 1.00 78.50 495 ALA A C 1
ATOM 3680 O O . ALA A 1 495 ? -1.929 -5.139 -27.483 1.00 78.50 495 ALA A O 1
ATOM 3681 N N . THR A 1 496 ? -2.004 -3.653 -29.156 1.00 78.62 496 THR A N 1
ATOM 3682 C CA . THR A 1 496 ? -1.994 -4.652 -30.242 1.00 78.62 496 THR A CA 1
ATOM 3683 C C . THR A 1 496 ? -0.663 -5.393 -30.314 1.00 78.62 496 THR A C 1
ATOM 3685 O O . THR A 1 496 ? -0.644 -6.618 -30.454 1.00 78.62 496 THR A O 1
ATOM 3688 N N . TYR A 1 497 ? 0.458 -4.686 -30.166 1.00 82.50 497 TYR A N 1
ATOM 3689 C CA . TYR A 1 497 ? 1.779 -5.298 -30.101 1.00 82.50 497 TYR A CA 1
ATOM 3690 C C . TYR A 1 497 ? 1.867 -6.247 -28.898 1.00 82.50 497 TYR A C 1
ATOM 3692 O O . TYR A 1 497 ? 2.168 -7.424 -29.082 1.00 82.50 497 TYR A O 1
ATOM 3700 N N . MET A 1 498 ? 1.490 -5.816 -27.692 1.00 86.75 498 MET A N 1
ATOM 3701 C CA . MET A 1 498 ? 1.514 -6.674 -26.502 1.00 86.75 498 MET A CA 1
ATOM 3702 C C . MET A 1 498 ? 0.522 -7.837 -26.577 1.00 8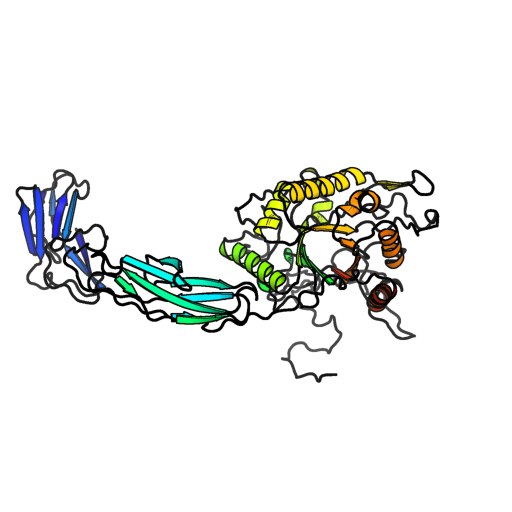6.75 498 MET A C 1
ATOM 3704 O O . MET A 1 498 ? 0.855 -8.942 -26.139 1.00 86.75 498 MET A O 1
ATOM 3708 N N . LYS A 1 499 ? -0.643 -7.648 -27.209 1.00 84.38 499 LYS A N 1
ATOM 3709 C CA . LYS A 1 499 ? -1.605 -8.719 -27.515 1.00 84.38 499 LYS A CA 1
ATOM 3710 C C . LYS A 1 499 ? -0.991 -9.811 -28.399 1.00 84.38 499 LYS A C 1
ATOM 3712 O O . LYS A 1 499 ? -1.240 -10.985 -28.136 1.00 84.38 499 LYS A O 1
ATOM 3717 N N . ASN A 1 500 ? -0.174 -9.431 -29.386 1.00 84.69 500 ASN A N 1
ATOM 3718 C CA . ASN A 1 500 ? 0.364 -10.325 -30.420 1.00 84.69 500 ASN A CA 1
ATOM 3719 C C . ASN A 1 500 ? 1.808 -10.824 -30.169 1.00 84.69 500 ASN A C 1
ATOM 3721 O O . ASN A 1 500 ? 2.216 -11.820 -30.767 1.00 84.69 500 ASN A O 1
ATOM 3725 N N . LYS A 1 501 ? 2.601 -10.126 -29.344 1.00 86.38 501 LYS A N 1
ATOM 3726 C CA . LYS A 1 501 ? 4.042 -10.369 -29.100 1.00 86.38 501 LYS A CA 1
ATOM 3727 C C . LYS A 1 501 ? 4.415 -10.495 -27.617 1.00 86.38 501 LYS A C 1
ATOM 3729 O O . LYS A 1 501 ? 5.438 -11.100 -27.294 1.00 86.38 501 LYS A O 1
ATOM 3734 N N . GLY A 1 502 ? 3.601 -9.945 -26.716 1.00 88.00 502 GLY A N 1
ATOM 3735 C CA . GLY A 1 502 ? 3.743 -10.146 -25.275 1.00 88.00 502 GLY A CA 1
ATOM 3736 C C . GLY A 1 502 ? 3.399 -11.581 -24.874 1.00 88.00 502 GLY A C 1
ATOM 3737 O O . GLY A 1 502 ? 2.491 -12.183 -25.454 1.00 88.00 502 GLY A O 1
ATOM 3738 N N . LYS A 1 503 ? 4.077 -12.128 -23.858 1.00 88.25 503 LYS A N 1
ATOM 3739 C CA . LYS A 1 503 ? 3.666 -13.396 -23.228 1.00 88.25 503 LYS A CA 1
ATOM 3740 C C . LYS A 1 503 ? 2.280 -13.253 -22.590 1.00 88.25 503 LYS A C 1
ATOM 3742 O O . LYS A 1 503 ? 1.813 -12.147 -22.333 1.00 88.25 503 LYS A O 1
ATOM 3747 N N . ALA A 1 504 ? 1.649 -14.380 -22.257 1.00 86.81 504 ALA A N 1
ATOM 3748 C CA . ALA A 1 504 ? 0.368 -14.399 -21.543 1.00 86.81 504 ALA A CA 1
ATOM 3749 C C . ALA A 1 504 ? 0.406 -13.645 -20.197 1.00 86.81 504 ALA A C 1
ATOM 3751 O O . ALA A 1 504 ? -0.591 -13.048 -19.811 1.00 86.81 504 ALA A O 1
ATOM 3752 N N . THR A 1 505 ? 1.568 -13.621 -19.537 1.00 86.69 505 THR A N 1
ATOM 3753 C CA . THR A 1 505 ? 1.829 -12.888 -18.288 1.00 86.69 505 THR A CA 1
ATOM 3754 C C . THR A 1 505 ? 2.199 -11.418 -18.487 1.00 86.69 505 THR A C 1
ATOM 3756 O O . THR A 1 505 ? 2.311 -10.681 -17.516 1.00 86.69 505 THR A O 1
ATOM 3759 N N . ASP A 1 506 ? 2.447 -10.979 -19.721 1.00 92.25 506 ASP A N 1
ATOM 3760 C CA . ASP A 1 506 ? 2.884 -9.613 -20.008 1.00 92.25 506 ASP A CA 1
ATOM 3761 C C . ASP A 1 506 ? 1.688 -8.701 -20.262 1.00 92.25 506 ASP A C 1
ATOM 3763 O O . ASP A 1 506 ? 0.632 -9.143 -20.725 1.00 92.25 506 ASP A O 1
ATOM 3767 N N . GLY A 1 507 ? 1.852 -7.405 -20.033 1.00 91.69 507 GLY A N 1
ATOM 3768 C CA . GLY A 1 507 ? 0.771 -6.459 -20.275 1.00 91.69 507 GLY A CA 1
ATOM 3769 C C . GLY A 1 507 ? 1.211 -5.010 -20.213 1.00 91.69 507 GLY A C 1
ATOM 3770 O O . GLY A 1 507 ? 2.239 -4.661 -20.790 1.00 91.69 507 GLY A O 1
ATOM 3771 N N . MET A 1 508 ? 0.410 -4.173 -19.561 1.00 90.38 508 MET A N 1
ATOM 3772 C CA . MET A 1 508 ? 0.525 -2.715 -19.614 1.00 90.38 508 MET A CA 1
ATOM 3773 C C . MET A 1 508 ? 0.677 -2.125 -18.212 1.00 90.38 508 MET A C 1
ATOM 3775 O O . MET A 1 508 ? 0.127 -2.650 -17.244 1.00 90.38 508 MET A O 1
ATOM 3779 N N . MET A 1 509 ? 1.392 -1.011 -18.125 1.00 92.31 509 MET A N 1
ATOM 3780 C CA . MET A 1 509 ? 1.542 -0.183 -16.937 1.00 92.31 509 MET A CA 1
ATOM 3781 C C . MET A 1 509 ? 1.114 1.252 -17.275 1.00 92.31 509 MET A C 1
ATOM 3783 O O . MET A 1 509 ? 1.320 1.702 -18.400 1.00 92.31 509 MET A O 1
ATOM 3787 N N . VAL A 1 510 ? 0.488 1.954 -16.331 1.00 86.88 510 VAL A N 1
ATOM 3788 C CA . VAL A 1 510 ? 0.011 3.333 -16.499 1.00 86.88 510 VAL A CA 1
ATOM 3789 C C . VAL A 1 510 ? 0.625 4.247 -15.440 1.00 86.88 510 VAL A C 1
ATOM 3791 O O . VAL A 1 510 ? 0.376 4.081 -14.241 1.00 86.88 510 VAL A O 1
ATOM 3794 N N . TRP A 1 511 ? 1.359 5.254 -15.914 1.00 82.50 511 TRP A N 1
ATOM 3795 C CA . TRP A 1 511 ? 1.858 6.393 -15.152 1.00 82.50 511 TRP A CA 1
ATOM 3796 C C . TRP A 1 511 ? 0.983 7.626 -15.449 1.00 82.50 511 TRP A C 1
ATOM 3798 O O . TRP A 1 511 ? 1.029 8.254 -16.505 1.00 82.50 511 TRP A O 1
ATOM 3808 N N . GLN A 1 512 ? 0.046 8.022 -14.603 1.00 74.94 512 GLN A N 1
ATOM 3809 C CA . GLN A 1 512 ? -0.367 7.578 -13.271 1.00 74.94 512 GLN A CA 1
ATOM 3810 C C . GLN A 1 512 ? -1.901 7.487 -13.316 1.00 74.94 512 GLN A C 1
ATOM 3812 O O . GLN A 1 512 ? -2.526 8.182 -14.124 1.00 74.94 512 GLN A O 1
ATOM 3817 N N . ILE A 1 513 ? -2.528 6.641 -12.493 1.00 76.31 513 ILE A N 1
ATOM 3818 C CA . ILE A 1 513 ? -3.962 6.318 -12.654 1.00 76.31 513 ILE A CA 1
ATOM 3819 C C . ILE A 1 513 ? -4.909 7.496 -12.387 1.00 76.31 513 ILE A C 1
ATOM 3821 O O . ILE A 1 513 ? -6.052 7.473 -12.840 1.00 76.31 513 ILE A O 1
ATOM 3825 N N . TRP A 1 514 ? -4.420 8.534 -11.706 1.00 65.38 514 TRP A N 1
ATOM 3826 C CA . TRP A 1 514 ? -5.116 9.798 -11.499 1.00 65.38 514 TRP A CA 1
ATOM 3827 C C . TRP A 1 514 ? -4.168 10.972 -11.760 1.00 65.38 514 TRP A C 1
ATOM 3829 O O . TRP A 1 514 ? -3.081 11.036 -11.190 1.00 65.38 514 TRP A O 1
ATOM 3839 N N . LYS A 1 515 ? -4.595 11.919 -12.603 1.00 56.19 515 LYS A N 1
ATOM 3840 C CA . LYS A 1 515 ? -3.912 13.213 -12.820 1.00 56.19 515 LYS A CA 1
ATOM 3841 C C . LYS A 1 515 ? -4.569 14.359 -12.026 1.00 56.19 515 LYS A C 1
ATOM 3843 O O . LYS A 1 515 ? -3.955 15.402 -11.837 1.00 56.19 515 LYS A O 1
ATOM 3848 N N . GLU A 1 516 ? -5.784 14.145 -11.511 1.00 50.66 516 GLU A N 1
ATOM 3849 C CA . GLU A 1 516 ? -6.505 15.035 -10.587 1.00 50.66 516 GLU A CA 1
ATOM 3850 C C . GLU A 1 516 ? -6.884 14.300 -9.294 1.00 50.66 516 GLU A C 1
ATOM 3852 O O . GLU A 1 516 ? -7.099 13.089 -9.305 1.00 50.66 516 GLU A O 1
ATOM 3857 N N . ARG A 1 517 ? -7.073 15.051 -8.201 1.00 47.72 517 ARG A N 1
ATOM 3858 C CA . ARG A 1 517 ? -7.719 14.547 -6.978 1.00 47.72 517 ARG A CA 1
ATOM 3859 C C . ARG A 1 517 ? -9.195 14.261 -7.252 1.00 47.72 517 ARG A C 1
ATOM 3861 O O . ARG A 1 517 ? -9.931 15.176 -7.624 1.00 47.72 517 ARG A O 1
ATOM 3868 N N . VAL A 1 518 ? -9.645 13.037 -6.983 1.00 39.31 518 VAL A N 1
ATOM 3869 C CA . VAL A 1 518 ? -11.009 12.570 -7.310 1.00 39.31 518 VAL A CA 1
ATOM 3870 C C . VAL A 1 518 ? -12.100 13.353 -6.554 1.00 39.31 518 VAL A C 1
ATOM 3872 O O . VAL A 1 518 ? -13.221 13.493 -7.045 1.00 39.31 518 VAL A O 1
ATOM 3875 N N . HIS A 1 519 ? -11.781 13.910 -5.377 1.00 35.75 519 HIS A N 1
ATOM 3876 C CA . HIS A 1 519 ? -12.780 14.456 -4.446 1.00 35.75 519 HIS A CA 1
ATOM 3877 C C . HIS A 1 519 ? -12.542 15.893 -3.930 1.00 35.75 519 HIS A C 1
ATOM 3879 O O . HIS A 1 519 ? -13.255 16.332 -3.032 1.00 35.75 519 HIS A O 1
ATOM 3885 N N . MET A 1 520 ? -11.610 16.675 -4.495 1.00 39.06 520 MET A N 1
ATOM 3886 C CA . MET A 1 520 ? -11.433 18.100 -4.131 1.00 39.06 520 MET A CA 1
ATOM 3887 C C . MET A 1 520 ? -11.130 19.006 -5.331 1.00 39.06 520 MET A C 1
ATOM 3889 O O . MET A 1 520 ? -10.868 18.537 -6.438 1.00 39.06 520 MET A O 1
ATOM 3893 N N . ALA A 1 521 ? -11.192 20.326 -5.118 1.00 39.81 521 ALA A N 1
ATOM 3894 C CA . ALA A 1 521 ? -10.685 21.300 -6.080 1.00 39.81 521 ALA A CA 1
ATOM 3895 C C . ALA A 1 521 ? -9.161 21.120 -6.257 1.00 39.81 521 ALA A C 1
ATOM 3897 O O . ALA A 1 521 ? -8.442 21.062 -5.253 1.00 39.81 521 ALA A O 1
ATOM 3898 N N . PRO A 1 522 ? -8.660 21.001 -7.498 1.00 40.97 522 PRO A N 1
ATOM 3899 C CA . PRO A 1 522 ? -7.229 20.876 -7.753 1.00 40.97 522 PRO A CA 1
ATOM 3900 C C . PRO A 1 522 ? -6.470 22.167 -7.371 1.00 40.97 522 PRO A C 1
ATOM 3902 O O . PRO A 1 522 ? -7.055 23.254 -7.406 1.00 40.97 522 PRO A O 1
ATOM 3905 N N . PRO A 1 523 ? -5.177 22.081 -6.992 1.00 40.03 523 PRO A N 1
ATOM 3906 C CA . PRO A 1 523 ? -4.361 23.258 -6.690 1.00 40.03 523 PRO A CA 1
ATOM 3907 C C . PRO A 1 523 ? -4.290 24.243 -7.866 1.00 40.03 523 PRO A C 1
ATOM 3909 O O . PRO A 1 523 ? -4.263 23.834 -9.027 1.00 40.03 523 PRO A O 1
ATOM 3912 N N . ALA A 1 524 ? -4.195 25.543 -7.575 1.00 37.91 524 ALA A N 1
ATOM 3913 C CA . ALA A 1 524 ? -3.918 26.543 -8.603 1.00 37.91 524 ALA A CA 1
ATOM 3914 C C . ALA A 1 524 ? -2.554 26.251 -9.260 1.00 37.91 524 ALA A C 1
ATOM 3916 O O . ALA A 1 524 ? -1.549 26.134 -8.559 1.00 37.91 524 ALA A O 1
ATOM 3917 N N . GLY A 1 525 ? -2.533 26.113 -10.589 1.00 35.28 525 GLY A N 1
ATOM 3918 C CA . GLY A 1 525 ? -1.345 25.696 -11.344 1.00 35.28 525 GLY A CA 1
ATOM 3919 C C . GLY A 1 525 ? -1.123 24.180 -11.445 1.00 35.28 525 GLY A C 1
ATOM 3920 O O . GLY A 1 525 ? -0.081 23.766 -11.945 1.00 35.28 525 GLY A O 1
ATOM 3921 N N . ALA A 1 526 ? -2.066 23.339 -11.002 1.00 37.84 526 ALA A N 1
ATOM 3922 C CA . ALA A 1 526 ? -2.066 21.922 -11.375 1.00 37.84 526 ALA A CA 1
ATOM 3923 C C . ALA A 1 526 ? -2.330 21.756 -12.885 1.00 37.84 526 ALA A C 1
ATOM 3925 O O . ALA A 1 526 ? -2.993 22.589 -13.495 1.00 37.84 526 ALA A O 1
ATOM 3926 N N . ALA A 1 527 ? -1.848 20.668 -13.490 1.00 37.03 527 ALA A N 1
ATOM 3927 C CA . ALA A 1 527 ? -1.759 20.525 -14.950 1.00 37.03 527 ALA A CA 1
ATOM 3928 C C . ALA A 1 527 ? -3.104 20.583 -15.722 1.00 37.03 527 ALA A C 1
ATOM 3930 O O . ALA A 1 527 ? -3.108 20.787 -16.932 1.00 37.03 527 ALA A O 1
ATOM 3931 N N . THR A 1 528 ? -4.246 20.450 -15.042 1.00 39.81 528 THR A N 1
ATOM 3932 C CA . THR A 1 528 ? -5.607 20.574 -15.605 1.00 39.81 528 THR A CA 1
ATOM 3933 C C . THR A 1 528 ? -6.331 21.867 -15.186 1.00 39.81 528 THR A C 1
ATOM 3935 O O . THR A 1 528 ? -7.557 21.976 -15.297 1.00 39.81 528 THR A O 1
ATOM 3938 N N . VAL A 1 529 ? -5.581 22.852 -14.676 1.00 37.72 529 VAL A N 1
ATOM 3939 C CA . VAL A 1 529 ? -6.094 24.082 -14.063 1.00 37.72 529 VAL A CA 1
ATOM 3940 C C . VAL A 1 529 ? -5.244 25.272 -14.483 1.00 37.72 529 VAL A C 1
ATOM 3942 O O . VAL A 1 529 ? -4.039 25.314 -14.242 1.00 37.72 529 VAL A O 1
ATOM 3945 N N . ASN A 1 530 ? -5.869 26.299 -15.054 1.00 40.00 530 ASN A N 1
ATOM 3946 C CA . ASN A 1 530 ? -5.146 27.535 -15.344 1.00 40.00 530 ASN A CA 1
ATOM 3947 C C . ASN A 1 530 ? -4.774 28.302 -14.054 1.00 40.00 530 ASN A C 1
ATOM 3949 O O . ASN A 1 530 ? -5.232 28.001 -12.948 1.00 40.00 530 ASN A O 1
ATOM 3953 N N . SER A 1 531 ? -3.973 29.358 -14.199 1.00 38.81 531 SER A N 1
ATOM 3954 C CA . SER A 1 531 ? -3.554 30.243 -13.100 1.00 38.81 531 SER A CA 1
ATOM 3955 C C . SER A 1 531 ? -4.704 30.976 -12.381 1.00 38.81 531 SER A C 1
ATOM 3957 O O . SER A 1 531 ? -4.460 31.626 -11.367 1.00 38.81 531 SER A O 1
ATOM 3959 N N . ALA A 1 532 ? -5.948 30.852 -12.863 1.00 37.25 532 ALA A N 1
ATOM 3960 C CA . ALA A 1 532 ? -7.163 31.398 -12.258 1.00 37.25 532 ALA A CA 1
ATOM 3961 C C . ALA A 1 532 ? -8.053 30.338 -11.565 1.00 37.25 532 ALA A C 1
ATOM 3963 O O . ALA A 1 532 ? -9.135 30.675 -11.088 1.00 37.25 532 ALA A O 1
ATOM 3964 N N . GLY A 1 533 ? -7.625 29.070 -11.482 1.00 40.09 533 GLY A N 1
ATOM 3965 C CA . GLY A 1 533 ? -8.335 28.024 -10.727 1.00 40.09 533 GLY A CA 1
ATOM 3966 C C . GLY A 1 533 ? -9.486 27.329 -11.471 1.00 40.09 533 GLY A C 1
ATOM 3967 O O . GLY A 1 533 ? -10.311 26.668 -10.840 1.00 40.09 533 GLY A O 1
ATOM 3968 N N . GLN A 1 534 ? -9.579 27.475 -12.796 1.00 40.06 534 GLN A N 1
ATOM 3969 C CA . GLN A 1 534 ? -10.683 26.928 -13.597 1.00 40.06 534 GLN A CA 1
ATOM 3970 C C . GLN A 1 534 ? -10.387 25.495 -14.073 1.00 40.06 534 GLN A C 1
ATOM 3972 O O . GLN A 1 534 ? -9.319 25.248 -14.631 1.00 40.06 534 GLN A O 1
ATOM 3977 N N . ARG A 1 535 ? -11.334 24.560 -13.884 1.00 45.03 535 ARG A N 1
ATOM 3978 C CA . ARG A 1 535 ? -11.215 23.157 -14.336 1.00 45.03 535 ARG A CA 1
ATOM 3979 C C . ARG A 1 535 ? -11.409 23.020 -15.850 1.00 45.03 535 ARG A C 1
ATOM 3981 O O . ARG A 1 535 ? -12.366 23.558 -16.406 1.00 45.03 535 ARG A O 1
ATOM 3988 N N . VAL A 1 536 ? -10.567 22.212 -16.488 1.00 40.56 536 VAL A N 1
ATOM 3989 C CA . VAL A 1 536 ? -10.632 21.892 -17.922 1.00 40.56 536 VAL A CA 1
ATOM 3990 C C . VAL A 1 536 ? -11.620 20.743 -18.180 1.00 40.56 536 VAL A C 1
ATOM 3992 O O . VAL A 1 536 ? -11.271 19.570 -18.100 1.00 40.56 536 VAL A O 1
ATOM 3995 N N . CYS A 1 537 ? -12.862 21.056 -18.565 1.00 39.56 537 CYS A N 1
ATOM 3996 C CA . CYS A 1 537 ? -13.897 20.066 -18.935 1.00 39.56 537 CYS A CA 1
ATOM 3997 C C . CYS A 1 537 ? -13.607 19.288 -20.250 1.00 39.56 537 CYS A C 1
ATOM 3999 O O . CYS A 1 537 ? -14.529 18.771 -20.877 1.00 39.56 537 CYS A O 1
ATOM 4001 N N . GLN A 1 538 ? -12.366 19.296 -20.750 1.00 36.81 538 GLN A N 1
ATOM 4002 C CA . GLN A 1 538 ? -12.087 19.270 -22.195 1.00 36.81 538 GLN A CA 1
ATOM 4003 C C . GLN A 1 538 ? -11.171 18.128 -22.671 1.00 36.81 538 GLN A C 1
ATOM 4005 O O . GLN A 1 538 ? -10.873 18.073 -23.858 1.00 36.81 538 GLN A O 1
ATOM 4010 N N . ILE A 1 539 ? -10.768 17.178 -21.814 1.00 37.66 539 ILE A N 1
ATOM 4011 C CA . ILE A 1 539 ? -9.870 16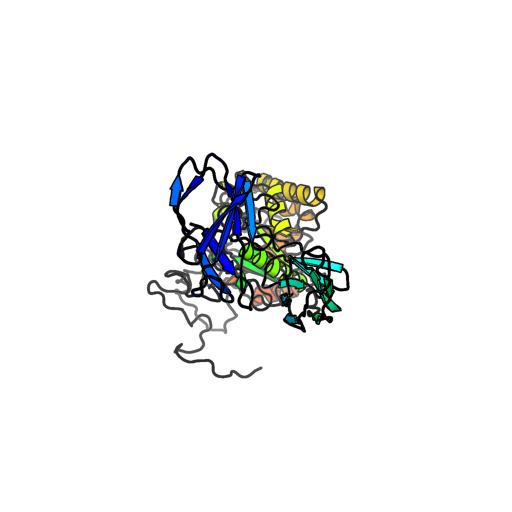.071 -22.226 1.00 37.66 539 ILE A CA 1
ATOM 4012 C C . ILE A 1 539 ? -10.529 15.113 -23.248 1.00 37.66 539 ILE A C 1
ATOM 4014 O O . ILE A 1 539 ? -9.829 14.461 -24.015 1.00 37.66 539 ILE A O 1
ATOM 4018 N N . LEU A 1 540 ? -11.867 15.051 -23.314 1.00 33.66 540 LEU A N 1
ATOM 4019 C CA . LEU A 1 540 ? -12.605 14.158 -24.229 1.00 33.66 540 LEU A CA 1
ATOM 4020 C C . LEU A 1 540 ? -13.357 14.873 -25.370 1.00 33.66 540 LEU A C 1
ATOM 4022 O O . LEU A 1 540 ? -14.042 14.215 -26.146 1.00 33.66 540 LEU A O 1
ATOM 4026 N N . GLY A 1 541 ? -13.278 16.205 -25.478 1.00 38.28 541 GLY A N 1
ATOM 4027 C CA . GLY A 1 541 ? -13.919 16.960 -26.571 1.00 38.28 541 GLY A CA 1
ATOM 4028 C C . GLY A 1 541 ? -15.461 16.939 -26.610 1.00 38.28 541 GLY A C 1
ATOM 4029 O O . GLY A 1 541 ? -16.051 17.365 -27.602 1.00 38.28 541 GLY A O 1
ATOM 4030 N N . ILE A 1 542 ? -16.140 16.468 -25.556 1.00 37.88 542 ILE A N 1
ATOM 4031 C CA . ILE A 1 542 ? -17.603 16.294 -25.551 1.00 37.88 542 ILE A CA 1
ATOM 4032 C C . ILE A 1 542 ? -18.321 17.563 -25.053 1.00 37.88 542 ILE A C 1
ATOM 4034 O O . ILE A 1 542 ? -18.779 17.643 -23.916 1.00 37.88 542 ILE A O 1
ATOM 4038 N N . THR A 1 543 ? -18.516 18.507 -25.978 1.00 38.25 543 THR A N 1
ATOM 4039 C CA . THR A 1 543 ? -19.430 19.676 -25.907 1.00 38.25 543 THR A CA 1
ATOM 4040 C C . THR A 1 543 ? -19.046 20.855 -24.992 1.00 38.25 543 THR A C 1
ATOM 4042 O O . THR A 1 543 ? -18.151 20.789 -24.158 1.00 38.25 543 THR A O 1
ATOM 4045 N N . SER A 1 544 ? -19.686 22.004 -25.241 1.00 40.56 544 SER A N 1
ATOM 4046 C CA . SER A 1 544 ? -19.147 23.350 -24.990 1.00 40.56 544 SER A CA 1
ATOM 4047 C C . SER A 1 544 ? -19.728 24.107 -23.783 1.00 40.56 544 SER A C 1
ATOM 4049 O O . SER A 1 544 ? -19.597 25.329 -23.718 1.00 40.56 544 SER A O 1
ATOM 4051 N N . ASN A 1 545 ? -20.377 23.437 -22.821 1.00 41.56 545 ASN A N 1
ATOM 4052 C CA . ASN A 1 545 ? -20.901 24.102 -21.618 1.00 41.56 545 ASN A CA 1
ATOM 4053 C C . ASN A 1 545 ? -20.972 23.156 -20.403 1.00 41.56 545 ASN A C 1
ATOM 4055 O O . ASN A 1 545 ? -21.728 22.190 -20.415 1.00 41.56 545 ASN A O 1
ATOM 4059 N N . CYS A 1 546 ? -20.221 23.458 -19.338 1.00 45.78 546 CYS A N 1
ATOM 4060 C CA . CYS A 1 546 ? -20.062 22.579 -18.169 1.00 45.78 546 CYS A CA 1
ATOM 4061 C C . CYS A 1 546 ? -21.091 22.800 -17.040 1.00 45.78 546 CYS A C 1
ATOM 4063 O O . CYS A 1 546 ? -20.933 22.242 -15.957 1.00 45.78 546 CYS A O 1
ATOM 4065 N N . ASN A 1 547 ? -22.124 23.624 -17.251 1.00 41.41 547 ASN A N 1
ATOM 4066 C CA . ASN A 1 547 ? -23.044 24.063 -16.189 1.00 41.41 547 ASN A CA 1
ATOM 4067 C C . ASN A 1 547 ? -24.342 23.234 -16.068 1.00 41.41 547 ASN A C 1
ATOM 4069 O O . ASN A 1 547 ? -25.322 23.723 -15.504 1.00 41.41 547 ASN A O 1
ATOM 4073 N N . GLN A 1 548 ? -24.393 22.005 -16.595 1.00 34.38 548 GLN A N 1
ATOM 4074 C CA . GLN A 1 548 ? -25.582 21.144 -16.513 1.00 34.38 548 GLN A CA 1
ATOM 4075 C C . GLN A 1 548 ? -25.272 19.756 -15.947 1.00 34.38 548 GLN A C 1
ATOM 4077 O O . GLN A 1 548 ? -24.262 19.136 -16.272 1.00 34.38 548 GLN A O 1
ATOM 4082 N N . SER A 1 549 ? -26.171 19.269 -15.091 1.00 33.75 549 SER A N 1
ATOM 4083 C CA . SER A 1 549 ? -26.155 17.914 -14.543 1.00 33.75 549 SER A CA 1
ATOM 4084 C C . SER A 1 549 ? -26.535 16.865 -15.599 1.00 33.75 549 SER A C 1
ATOM 4086 O O . SER A 1 549 ? -27.270 17.136 -16.546 1.00 33.75 549 SER A O 1
ATOM 4088 N N . ILE A 1 550 ? -25.993 15.658 -15.421 1.00 34.06 550 ILE A N 1
ATOM 4089 C CA . ILE A 1 550 ? -25.903 14.578 -16.418 1.00 34.06 550 ILE A CA 1
ATOM 4090 C C . ILE A 1 550 ? -27.265 14.206 -17.052 1.00 34.06 550 ILE A C 1
ATOM 4092 O O . ILE A 1 550 ? -28.156 13.744 -16.334 1.00 34.06 550 ILE A O 1
ATOM 4096 N N . PRO A 1 551 ? -27.409 14.270 -18.392 1.00 29.64 551 PRO A N 1
ATOM 4097 C CA . PRO A 1 551 ? -28.434 13.538 -19.134 1.00 29.64 551 PRO A CA 1
ATOM 4098 C C . PRO A 1 551 ? -27.988 12.088 -19.395 1.00 29.64 551 PRO A C 1
ATOM 4100 O O . PRO A 1 551 ? -26.817 11.828 -19.667 1.00 29.64 551 PRO A O 1
ATOM 4103 N N . ASN A 1 552 ? -28.925 11.134 -19.365 1.00 37.34 552 ASN A N 1
ATOM 4104 C CA . ASN A 1 552 ? -28.647 9.721 -19.663 1.00 37.34 552 ASN A CA 1
ATOM 4105 C C . ASN A 1 552 ? -28.073 9.531 -21.079 1.00 37.34 552 ASN A C 1
ATOM 4107 O O . ASN A 1 552 ? -28.730 9.883 -22.059 1.00 37.34 552 ASN A O 1
ATOM 4111 N N . LEU A 1 553 ? -26.908 8.883 -21.188 1.00 26.16 553 LEU A N 1
ATOM 4112 C CA . LEU A 1 553 ? -26.341 8.438 -22.464 1.00 26.16 553 LEU A CA 1
ATOM 4113 C C . LEU A 1 553 ? -26.675 6.956 -22.742 1.00 26.16 553 LEU A C 1
ATOM 4115 O O . LEU A 1 553 ? -26.691 6.144 -21.811 1.00 26.16 553 LEU A O 1
ATOM 4119 N N . PRO A 1 554 ? -26.969 6.586 -24.005 1.00 29.41 554 PRO A N 1
ATOM 4120 C CA . PRO A 1 554 ? -27.358 5.229 -24.377 1.00 29.41 554 PRO A CA 1
ATOM 4121 C C . PRO A 1 554 ? -26.155 4.280 -24.462 1.00 29.41 554 PRO A C 1
ATOM 4123 O O . PRO A 1 554 ? -25.047 4.682 -24.806 1.00 29.41 554 PRO A O 1
ATOM 4126 N N . LYS A 1 555 ? -26.401 2.994 -24.188 1.00 29.84 555 LYS A N 1
ATOM 4127 C CA . LYS A 1 555 ? -25.412 1.917 -24.324 1.00 29.84 555 LYS A CA 1
ATOM 4128 C C . LYS A 1 555 ? -25.308 1.442 -25.774 1.00 29.84 555 LYS A C 1
ATOM 4130 O O . LYS A 1 555 ? -26.344 1.128 -26.358 1.00 29.84 555 LYS A O 1
ATOM 4135 N N . TYR A 1 556 ? -24.078 1.257 -26.248 1.00 34.97 556 TYR A N 1
ATOM 4136 C CA . TYR A 1 556 ? -23.692 0.256 -27.246 1.00 34.97 556 TYR A CA 1
ATOM 4137 C C . TYR A 1 556 ? -22.368 -0.373 -26.809 1.00 34.97 556 TYR A C 1
ATOM 4139 O O . TYR A 1 556 ? -21.500 0.400 -26.347 1.00 34.97 556 TYR A O 1
#

Secondary structure (DSSP, 8-state):
-EEEE--SSSPEE---EEEEESSS-EEEEEEEETEEEEEE-TTS-EEEEE-TTTTTEE-TT-EEEEEEEEES----EEEEEETTEE-SSSPP--TT--PPPEE--EEE-SEE-SSEEEEEE--EE-SS---EEEEEETTEEEEEE-SSSPEEEEEE-SGGG-EEEEEEEEEE-SSS-EEEPPPEEEEE----PPPSPTTPPPEEEEEEGGG--TTTSSTTTS-TT-SEEEEEEE-TT----TT----STTTT----STT-SSTTS-----HHHHHHHHHHHHHHHHTT-EEEEEEE-HHHHTSSGGGG--HHHHHHHHHHHT-SEEEEE---TT--EEE-SSS-EEETTHHHHHHHHHHHHHHHHHTT---EEEEEE--B-----TTS---TTTS-TT-TTBSTTHHHHHHHGGG-SEEEE--S-S-TT--HHHHHHHHHHH--S-EEEEEEPSP-SS-S--------TTPPP-GGGTTSS-----TTSSHHHHHHHHHHHS-TT-EEEEE-S-SS-TTSPPPTT-TTB-TT--B-TTTT---S---SPPPPPPP-

Sequence (556 aa):
MFTIQNTTSSAITDWSLKVKFNGSVTVRGSPWGAGGSVSQGTDGSWTFLPNSWGGNVVPAQGSVTVTFEGAGTYGGLSSCSINGYSCDGTPPTDPDDKTPPTVSLSASPTRLTSVGSVTLSAPASDNVGVTRVEFYKNGVLLSTDTSSPYSASDSFSSHTQNGTYSYTAKAFDAGGNSATSSAASVTVVLPVVDPPPPGGRMYIGYASSWNTSIVDLTTANIPSYYTHLNLSFVRPNTAYQKGSFAFDQEVAGLEFFEGATTNTGQKKFTPAQAQTLISNIQSLRARGTQVWLSVGGWSYSQGSQWASFSAPRVVDLAQDLGADGIDIDWESSGSSCNKLGPDQFSCSKDGEIANIITSLDSTIRSRGLKMGISIAGWSTGAYYVKGTPFEEGKVQWGSPFGGTMYSVVKNHGNKLHHINLMSYDGGEYYDPREGYESYRAIYSGPIAMGLEIAPEGAGGATLRLNADPGTVYDAEMLTGQNNMATKYYNVETLATYMKNKGKATDGMMVWQIWKERVHMAPPAGAATVNSAGQRVCQILGITSNCNQSIPNLPKY

InterPro domains:
  IPR001223 Glycoside hydrolase family 18, catalytic domain [PF00704] (203-430)
  IPR001223 Glycoside hydrolase family 18, catalytic domain [PS51910] (201-556)
  IPR001919 Carbohydrate-binding type-2 domain [PS51173] (1-90)
  IPR008965 CBM2/CBM3, carbohydrate-binding domain superfamily [SSF49384] (2-88)
  IPR011583 Chitinase II/V-like, catalytic domain [SM00636] (201-516)
  IPR012291 CBM2, carbohydrate-binding domain superfamily [G3DSA:2.60.40.290] (1-91)
  IPR013783 Immunoglobulin-like fold [G3DSA:2.60.40.10] (103-191)
  IPR017853 Glycoside hydrolase superfamily [SSF51445] (196-513)
  IPR050314 Glycosyl hydrolase family 18 [PTHR11177] (204-434)

Organism: Stigmatella aurantiaca (strain DW4/3-1) (NCBI:txid378806)

Foldseek 3Di:
DDKAFAQAQAKQAWKKKKFAFDWDKDWDDFKDWQWGHWDADPVRIIITTGDPPPSRIAGHRGMTDIGTDIDTDGPGTPFIDMVRAGPPPPQGQPLPDPWAKDKAKDWPPLEAAAWDKIKMWMDIGDPRDWQKKFKDKPNHTDDIDRDPRDMDMDGDQAQVPFDKIWMKMKTADSNGHIDIYHTRIHGYNYDQQPAQDPLFAAEEFEDAQQFEALVCLAPVNDDLNHLEYEDDEFQQQAQADAPPLFCWCNRGNRNHPAQAPDNPRGRTDDPVSSVSLLSSQSNCVSNNHAYEHEYDDDVNLVDCRLVNGDLLRQVSVCVSSVGQAYEYERLNFPWAWADPDQADIDTPCLVSVLCNLVNNLCNCVVVVHNHFYEYAAFQLQQQDAPPGGGPVPRAPHRHSSGDPPLSSCLVVVVRHQEYAYQLFQSPDSGQSVSSVNSSVNRHPHEYAREAEDDDDPDGQAHADDDDDPPDDDDQVVPVVGHSDCDPRRYPCNQQVCCVVPNGSHYYHYYDHPDQHRPPDQGDQVRRQHDNVSDGNPPPPPPDDDDPDDDDDDDDD

Radius of gyration: 34.63 Å; chains: 1; bounding box: 68×49×113 Å

pLDDT: mean 78.01, std 19.63, range [26.16, 98.75]